Protein AF-A0A919VZN1-F1 (afdb_monomer_lite)

Structure (mmCIF, N/CA/C/O backbone):
data_AF-A0A919VZN1-F1
#
_entry.id   AF-A0A919VZN1-F1
#
loop_
_atom_site.group_PDB
_atom_site.id
_atom_site.type_symbol
_atom_site.label_atom_id
_atom_site.label_alt_id
_atom_site.label_comp_id
_atom_site.label_asym_id
_atom_site.label_entity_id
_atom_site.label_seq_id
_atom_site.pdbx_PDB_ins_code
_atom_site.Cartn_x
_atom_site.Cartn_y
_atom_site.Cartn_z
_atom_site.occupancy
_atom_site.B_iso_or_equiv
_atom_site.auth_seq_id
_atom_site.auth_comp_id
_atom_site.auth_asym_id
_atom_site.auth_atom_id
_atom_site.pdbx_PDB_model_num
ATOM 1 N N . MET A 1 1 ? 18.143 78.565 -54.534 1.00 39.97 1 MET A N 1
ATOM 2 C CA . MET A 1 1 ? 19.428 77.855 -54.332 1.00 39.97 1 MET A CA 1
ATOM 3 C C . MET A 1 1 ? 19.101 76.370 -54.244 1.00 39.97 1 MET A C 1
ATOM 5 O O . MET A 1 1 ? 18.446 75.981 -53.295 1.00 39.97 1 MET A O 1
ATOM 9 N N . ARG A 1 2 ? 19.107 75.660 -55.379 1.00 37.06 2 ARG A N 1
ATOM 10 C CA . ARG A 1 2 ? 20.197 74.792 -55.886 1.00 37.06 2 ARG A CA 1
ATOM 11 C C . ARG A 1 2 ? 20.550 73.644 -54.932 1.00 37.06 2 ARG A C 1
ATOM 13 O O . ARG A 1 2 ? 21.077 73.894 -53.857 1.00 37.06 2 ARG A O 1
ATOM 20 N N . GLY A 1 3 ? 20.311 72.415 -55.393 1.00 34.84 3 GLY A N 1
ATOM 21 C CA . GLY A 1 3 ? 20.717 71.180 -54.726 1.00 34.84 3 GLY A CA 1
ATOM 22 C C . GLY A 1 3 ? 20.256 69.911 -55.449 1.00 34.84 3 GLY A C 1
ATOM 23 O O . GLY A 1 3 ? 19.676 69.037 -54.819 1.00 34.84 3 GLY A O 1
ATOM 24 N N . GLU A 1 4 ? 20.476 69.827 -56.766 1.00 38.44 4 GLU A N 1
ATOM 25 C CA . GLU A 1 4 ? 20.458 68.570 -57.528 1.00 38.44 4 GLU A CA 1
ATOM 26 C C . GLU A 1 4 ? 21.595 67.656 -57.049 1.00 38.44 4 GLU A C 1
ATOM 28 O O . GLU A 1 4 ? 22.753 68.070 -57.032 1.00 38.44 4 GLU A O 1
ATOM 33 N N . PHE A 1 5 ? 21.286 66.400 -56.724 1.00 39.31 5 PHE A N 1
ATOM 34 C CA . PHE A 1 5 ? 22.276 65.323 -56.698 1.00 39.31 5 PHE A CA 1
ATOM 35 C C . PHE A 1 5 ? 21.814 64.212 -57.638 1.00 39.31 5 PHE A C 1
ATOM 37 O O . PHE A 1 5 ? 21.024 63.339 -57.282 1.00 39.31 5 PHE A O 1
ATOM 44 N N . ALA A 1 6 ? 22.323 64.281 -58.866 1.00 38.25 6 ALA A N 1
ATOM 45 C CA . ALA A 1 6 ? 22.272 63.209 -59.841 1.00 38.25 6 ALA A CA 1
ATOM 46 C C . ALA A 1 6 ? 23.151 62.038 -59.369 1.00 38.25 6 ALA A C 1
ATOM 48 O O . ALA A 1 6 ? 24.328 62.214 -59.051 1.00 38.25 6 ALA A O 1
ATOM 49 N N . ARG A 1 7 ? 22.580 60.832 -59.346 1.00 34.34 7 ARG A N 1
ATOM 50 C CA . ARG A 1 7 ? 23.325 59.570 -59.310 1.00 34.34 7 ARG A CA 1
ATOM 51 C C . ARG A 1 7 ? 23.284 58.958 -60.705 1.00 34.34 7 ARG A C 1
ATOM 53 O O . ARG A 1 7 ? 22.201 58.695 -61.215 1.00 34.34 7 ARG A O 1
ATOM 60 N N . SER A 1 8 ? 24.462 58.683 -61.251 1.00 38.00 8 SER A N 1
ATOM 61 C CA . SER A 1 8 ? 24.683 57.829 -62.421 1.00 38.00 8 SER A CA 1
ATOM 62 C C . SER A 1 8 ? 25.867 56.885 -62.143 1.00 38.00 8 SER A C 1
ATOM 64 O O . SER A 1 8 ? 26.652 57.159 -61.234 1.00 38.00 8 SER A O 1
ATOM 66 N N . PRO A 1 9 ? 25.956 55.744 -62.851 1.00 51.44 9 PRO A N 1
ATOM 67 C CA . PRO A 1 9 ? 26.299 54.446 -62.271 1.00 51.44 9 PRO A CA 1
ATOM 68 C C . PRO A 1 9 ? 27.735 53.989 -62.567 1.00 51.44 9 PRO A C 1
ATOM 70 O O . PRO A 1 9 ? 28.333 54.388 -63.561 1.00 51.44 9 PRO A O 1
ATOM 73 N N . THR A 1 10 ? 28.240 53.041 -61.775 1.00 37.44 10 THR A N 1
ATOM 74 C CA . THR A 1 10 ? 29.393 52.209 -62.152 1.00 37.44 10 THR A CA 1
ATOM 75 C C . THR A 1 10 ? 29.123 50.746 -61.817 1.00 37.44 10 THR A C 1
ATOM 77 O O . THR A 1 10 ? 29.145 50.314 -60.668 1.00 37.44 10 THR A O 1
ATOM 80 N N . LEU A 1 11 ? 28.846 49.996 -62.882 1.00 43.75 11 LEU A N 1
ATOM 81 C CA . LEU A 1 11 ? 28.919 48.544 -62.986 1.00 43.75 11 LEU A CA 1
ATOM 82 C C . LEU A 1 11 ? 30.380 48.099 -62.840 1.00 43.75 11 LEU A C 1
ATOM 84 O O . LEU A 1 11 ? 31.185 48.413 -63.711 1.00 43.75 11 LEU A O 1
ATOM 88 N N . ILE A 1 12 ? 30.697 47.316 -61.808 1.00 39.91 12 ILE A N 1
ATOM 89 C CA . ILE A 1 12 ? 31.736 46.277 -61.869 1.00 39.91 12 ILE A CA 1
ATOM 90 C C . ILE A 1 12 ? 31.193 45.069 -61.104 1.00 39.91 12 ILE A C 1
ATOM 92 O O . ILE A 1 12 ? 31.057 45.098 -59.883 1.00 39.91 12 ILE A O 1
ATOM 96 N N . GLY A 1 13 ? 30.841 44.020 -61.845 1.00 44.09 13 GLY A N 1
ATOM 97 C CA . GLY A 1 13 ? 30.545 42.707 -61.288 1.00 44.09 13 GLY A CA 1
ATOM 98 C C . GLY A 1 13 ? 31.828 41.967 -60.913 1.00 44.09 13 GLY A C 1
ATOM 99 O O . GLY A 1 13 ? 32.774 41.942 -61.695 1.00 44.09 13 GLY A O 1
ATOM 100 N N . VAL A 1 14 ? 31.820 41.345 -59.734 1.00 40.41 14 VAL A N 1
ATOM 101 C CA . VAL A 1 14 ? 32.699 40.250 -59.284 1.00 40.41 14 VAL A CA 1
ATOM 102 C C . VAL A 1 14 ? 31.826 39.460 -58.289 1.00 40.41 14 VAL A C 1
ATOM 104 O O . VAL A 1 14 ? 31.415 40.014 -57.279 1.00 40.41 14 VAL A O 1
ATOM 107 N N . ALA A 1 15 ? 31.188 38.353 -58.672 1.00 37.16 15 ALA A N 1
ATOM 108 C CA . ALA A 1 15 ? 31.726 36.990 -58.738 1.00 37.16 15 ALA A CA 1
ATOM 109 C C . ALA A 1 15 ? 32.251 36.453 -57.388 1.00 37.16 15 ALA A C 1
ATOM 111 O O . ALA A 1 15 ? 33.338 36.824 -56.964 1.00 37.16 15 ALA A O 1
ATOM 112 N N . GLY A 1 16 ? 31.511 35.499 -56.802 1.00 34.25 16 GLY A N 1
ATOM 113 C CA . GLY A 1 16 ? 31.965 34.577 -55.747 1.00 34.25 16 GLY A CA 1
ATOM 114 C C . GLY A 1 16 ? 32.054 35.205 -54.350 1.00 34.25 16 GLY A C 1
ATOM 115 O O . GLY A 1 16 ? 32.616 36.271 -54.177 1.00 34.25 16 GLY A O 1
ATOM 116 N N . SER A 1 17 ? 31.525 34.614 -53.288 1.00 37.09 17 SER A N 1
ATOM 117 C CA . SER A 1 17 ? 31.457 33.189 -52.984 1.00 37.09 17 SER A CA 1
ATOM 118 C C . SER A 1 17 ? 30.239 32.895 -52.113 1.00 37.09 17 SER A C 1
ATOM 120 O O . SER A 1 17 ? 30.089 33.473 -51.038 1.00 37.09 17 SER A O 1
ATOM 122 N N . GLU A 1 18 ? 29.402 31.965 -52.568 1.00 40.19 18 GLU A N 1
ATOM 123 C CA . GLU A 1 18 ? 28.462 31.243 -51.718 1.00 40.19 18 GLU A CA 1
ATOM 124 C C . GLU A 1 18 ? 29.247 30.570 -50.589 1.00 40.19 18 GLU A C 1
ATOM 126 O O . GLU A 1 18 ? 29.980 29.600 -50.795 1.00 40.19 18 GLU A O 1
ATOM 131 N N . GLU A 1 19 ? 29.125 31.119 -49.388 1.00 39.19 19 GLU A N 1
ATOM 132 C CA . GLU A 1 19 ? 29.624 30.512 -48.166 1.00 39.19 19 GLU A CA 1
ATOM 133 C C . GLU A 1 19 ? 28.699 29.337 -47.821 1.00 39.19 19 GLU A C 1
ATOM 135 O O . GLU A 1 19 ? 27.702 29.469 -47.113 1.00 39.19 19 GLU A O 1
ATOM 140 N N . LEU A 1 20 ? 28.974 28.185 -48.440 1.00 43.47 20 LEU A N 1
ATOM 141 C CA . LEU A 1 20 ? 28.275 26.929 -48.191 1.00 43.47 20 LEU A CA 1
ATOM 142 C C . LEU A 1 20 ? 28.445 26.525 -46.717 1.00 43.47 20 LEU A C 1
ATOM 144 O O . LEU A 1 20 ? 29.532 26.133 -46.289 1.00 43.47 20 LEU A O 1
ATOM 148 N N . ASP A 1 21 ? 27.343 26.578 -45.962 1.00 42.62 21 ASP A N 1
ATOM 149 C CA . ASP A 1 21 ? 27.176 26.028 -44.610 1.00 42.62 21 ASP A CA 1
ATOM 150 C C . ASP A 1 21 ? 27.452 24.510 -44.623 1.00 42.62 21 ASP A C 1
ATOM 152 O O . ASP A 1 21 ? 26.571 23.667 -44.809 1.00 42.62 21 ASP A O 1
ATOM 156 N N . HIS A 1 22 ? 28.726 24.140 -44.505 1.00 53.75 22 HIS A N 1
ATOM 157 C CA . HIS A 1 22 ? 29.184 22.757 -44.533 1.00 53.75 22 HIS A CA 1
ATOM 158 C C . HIS A 1 22 ? 29.065 22.121 -43.145 1.00 53.75 22 HIS A C 1
ATOM 160 O O . HIS A 1 22 ? 30.047 21.966 -42.416 1.00 53.75 22 HIS A O 1
ATOM 166 N N . ARG A 1 23 ? 27.850 21.708 -42.773 1.00 54.16 23 ARG A N 1
ATOM 167 C CA . ARG A 1 23 ? 27.656 20.856 -41.592 1.00 54.16 23 ARG A CA 1
ATOM 168 C C . ARG A 1 23 ? 28.078 19.413 -41.898 1.00 54.16 23 ARG A C 1
ATOM 170 O O . ARG A 1 23 ? 27.544 18.833 -42.844 1.00 54.16 23 ARG A O 1
ATOM 177 N N . PRO A 1 24 ? 28.963 18.796 -41.091 1.00 56.97 24 PRO A N 1
ATOM 178 C CA . PRO A 1 24 ? 29.496 17.468 -41.373 1.00 56.97 24 PRO A CA 1
ATOM 179 C C . PRO A 1 24 ? 28.391 16.400 -41.384 1.00 56.97 24 PRO A C 1
ATOM 181 O O . PRO A 1 24 ? 27.715 16.168 -40.373 1.00 56.97 24 PRO A O 1
ATOM 184 N N . ALA A 1 25 ? 28.216 15.707 -42.513 1.00 60.28 25 ALA A N 1
ATOM 185 C CA . ALA A 1 25 ? 27.139 14.729 -42.708 1.00 60.28 25 ALA A CA 1
ATOM 186 C C . ALA A 1 25 ? 27.281 13.477 -41.816 1.00 60.28 25 ALA A C 1
ATOM 188 O O . ALA A 1 25 ? 26.296 12.774 -41.554 1.00 60.28 25 ALA A O 1
ATOM 189 N N . SER A 1 26 ? 28.493 13.202 -41.322 1.00 59.66 26 SER A N 1
ATOM 190 C CA . SER A 1 26 ? 28.816 12.100 -40.407 1.00 59.66 26 SER A CA 1
ATOM 191 C C . SER A 1 26 ? 28.327 12.350 -38.973 1.00 59.66 26 SER A C 1
ATOM 193 O O . SER A 1 26 ? 27.754 11.447 -38.358 1.00 59.66 26 SER A O 1
ATOM 195 N N . GLY A 1 27 ? 28.445 13.584 -38.466 1.00 64.75 27 GLY A N 1
ATOM 196 C CA . GLY A 1 27 ? 27.994 13.957 -37.119 1.00 64.75 27 GLY A CA 1
ATOM 197 C C . GLY A 1 27 ? 26.479 13.823 -36.941 1.00 64.75 27 GLY A C 1
ATOM 198 O O . GLY A 1 27 ? 26.001 13.391 -35.892 1.00 64.75 27 GLY A O 1
ATOM 199 N N . ARG A 1 28 ? 25.714 14.082 -38.010 1.00 71.56 28 ARG A N 1
ATOM 200 C CA . ARG A 1 28 ? 24.247 13.987 -37.997 1.00 71.56 28 ARG A CA 1
ATOM 201 C C . ARG A 1 28 ? 23.741 12.560 -37.751 1.00 71.56 28 ARG A C 1
ATOM 203 O O . ARG A 1 28 ? 22.682 12.391 -37.162 1.00 71.56 28 ARG A O 1
ATOM 210 N N . ARG A 1 29 ? 24.485 11.526 -38.162 1.00 75.62 29 ARG A N 1
ATOM 211 C CA . ARG A 1 29 ? 24.070 10.112 -38.025 1.00 75.62 29 ARG A CA 1
ATOM 212 C C . ARG A 1 29 ? 24.250 9.597 -36.603 1.00 75.62 29 ARG A C 1
ATOM 214 O O . ARG A 1 29 ? 23.362 8.941 -36.071 1.00 75.62 29 ARG A O 1
ATOM 221 N N . PHE A 1 30 ? 25.373 9.947 -35.979 1.00 76.94 30 PHE A N 1
ATOM 222 C CA . PHE A 1 30 ? 25.632 9.621 -34.578 1.00 76.94 30 PHE A CA 1
ATOM 223 C C . PHE A 1 30 ? 24.659 10.364 -33.652 1.00 76.94 30 PHE A C 1
ATOM 225 O O . PHE A 1 30 ? 24.152 9.794 -32.688 1.00 76.94 30 PHE A O 1
ATOM 232 N N . PHE A 1 31 ? 24.319 11.607 -34.008 1.00 83.00 31 PHE A N 1
ATOM 233 C CA . PHE A 1 31 ? 23.318 12.396 -33.297 1.00 83.00 31 PHE A CA 1
ATOM 234 C C . PHE A 1 31 ? 21.925 11.753 -33.327 1.00 83.00 31 PHE A C 1
ATOM 236 O O . PHE A 1 31 ? 21.258 11.742 -32.302 1.00 83.00 31 PHE A O 1
ATOM 243 N N . VAL A 1 32 ? 21.503 11.152 -34.449 1.00 82.44 32 VAL A N 1
ATOM 244 C CA . VAL A 1 32 ? 20.210 10.442 -34.537 1.00 82.44 32 VAL A CA 1
ATOM 245 C C . VAL A 1 32 ? 20.141 9.272 -33.553 1.00 82.44 32 VAL A C 1
ATOM 247 O O . VAL A 1 32 ? 19.140 9.131 -32.860 1.00 82.44 32 VAL A O 1
ATOM 250 N N . VAL A 1 33 ? 21.203 8.470 -33.427 1.00 80.38 33 VAL A N 1
ATOM 251 C CA . VAL A 1 33 ? 21.222 7.334 -32.485 1.00 80.38 33 VAL A CA 1
ATOM 252 C C . VAL A 1 33 ? 21.117 7.821 -31.037 1.00 80.38 33 VAL A C 1
ATOM 254 O O . VAL A 1 33 ? 20.278 7.336 -30.279 1.00 80.38 33 VAL A O 1
ATOM 257 N N . VAL A 1 34 ? 21.902 8.833 -30.658 1.00 84.38 34 VAL A N 1
ATOM 258 C CA . VAL A 1 34 ? 21.836 9.421 -29.308 1.00 84.38 34 VAL A CA 1
ATOM 259 C C . VAL A 1 34 ? 20.462 10.043 -29.043 1.00 84.38 34 VAL A C 1
ATOM 261 O O . VAL A 1 34 ? 19.883 9.829 -27.979 1.00 84.38 34 VAL A O 1
ATOM 264 N N . LEU A 1 35 ? 19.899 10.743 -30.030 1.00 86.81 35 LEU A N 1
ATOM 265 C CA . LEU A 1 35 ? 18.576 11.353 -29.938 1.00 86.81 35 LEU A CA 1
ATOM 266 C C . LEU A 1 35 ? 17.474 10.306 -29.744 1.00 86.81 35 LEU A C 1
ATOM 268 O O . LEU A 1 35 ? 16.522 10.583 -29.029 1.00 86.81 35 LEU A O 1
ATOM 272 N N . THR A 1 36 ? 17.600 9.100 -30.309 1.00 83.88 36 THR A N 1
ATOM 273 C CA . THR A 1 36 ? 16.627 8.014 -30.076 1.00 83.88 36 THR A CA 1
ATOM 274 C C . THR A 1 36 ? 16.720 7.390 -28.682 1.00 83.88 36 THR A C 1
ATOM 276 O O . THR A 1 36 ? 15.721 6.883 -28.176 1.00 83.88 36 THR A O 1
ATOM 279 N N . MET A 1 37 ? 17.880 7.460 -28.018 1.00 85.88 37 MET A N 1
ATOM 280 C CA . MET A 1 37 ? 18.039 6.910 -26.667 1.00 85.88 37 MET A CA 1
ATOM 281 C C . MET A 1 37 ? 17.388 7.782 -25.590 1.00 85.88 37 MET A C 1
ATOM 283 O O . MET A 1 37 ? 16.899 7.256 -24.594 1.00 85.88 37 MET A O 1
ATOM 287 N N . VAL A 1 38 ? 17.350 9.104 -25.777 1.00 88.62 38 VAL A N 1
ATOM 288 C CA . VAL A 1 38 ? 16.793 10.025 -24.772 1.00 88.62 38 VAL A CA 1
ATOM 289 C C . VAL A 1 38 ? 15.296 9.768 -24.510 1.00 88.62 38 VAL A C 1
ATOM 291 O O . VAL A 1 38 ? 14.949 9.557 -23.348 1.00 88.62 38 VAL A O 1
ATOM 294 N N . PRO A 1 39 ? 14.404 9.691 -25.522 1.00 86.44 39 PRO A N 1
ATOM 295 C CA . PRO A 1 39 ? 12.995 9.357 -25.318 1.00 86.44 39 PRO A CA 1
ATOM 296 C C . PRO A 1 39 ? 12.793 7.993 -24.661 1.00 86.44 39 PRO A C 1
ATOM 298 O O . PRO A 1 39 ? 11.909 7.857 -23.822 1.00 86.44 39 PRO A O 1
ATOM 301 N N . LEU A 1 40 ? 13.625 7.002 -25.003 1.00 85.69 40 LEU A N 1
ATOM 302 C CA . LEU A 1 40 ? 13.567 5.664 -24.413 1.00 85.69 40 LEU A CA 1
ATOM 303 C C . LEU A 1 40 ? 13.805 5.726 -22.897 1.00 85.69 40 LEU A C 1
ATOM 305 O O . LEU A 1 40 ? 13.029 5.176 -22.119 1.00 85.69 40 LEU A O 1
ATOM 309 N N . VAL A 1 41 ? 14.852 6.443 -22.479 1.00 87.94 41 VAL A N 1
ATOM 310 C CA . VAL A 1 41 ? 15.187 6.616 -21.061 1.00 87.94 41 VAL A CA 1
ATOM 311 C C . VAL A 1 41 ? 14.115 7.434 -20.345 1.00 87.94 41 VAL A C 1
ATOM 313 O O . VAL A 1 41 ? 13.686 7.045 -19.263 1.00 87.94 41 VAL A O 1
ATOM 316 N N . VAL A 1 42 ? 13.639 8.529 -20.944 1.00 89.25 42 VAL A N 1
ATOM 317 C CA . VAL A 1 42 ? 12.591 9.373 -20.347 1.00 89.25 42 VAL A CA 1
ATOM 318 C C . VAL A 1 42 ? 11.292 8.586 -20.158 1.00 89.25 42 VAL A C 1
ATOM 320 O O . VAL A 1 42 ? 10.749 8.581 -19.055 1.00 89.25 42 VAL A O 1
ATOM 323 N N . ALA A 1 43 ? 10.825 7.873 -21.187 1.00 87.31 43 ALA A N 1
ATOM 324 C CA . ALA A 1 43 ? 9.640 7.021 -21.097 1.00 87.31 43 ALA A CA 1
ATOM 325 C C . ALA A 1 43 ? 9.817 5.926 -20.034 1.00 87.31 43 ALA A C 1
ATOM 327 O O . ALA A 1 43 ? 8.900 5.666 -19.255 1.00 87.31 43 ALA A O 1
ATOM 328 N N . GLY A 1 44 ? 11.014 5.335 -19.955 1.00 87.69 44 GLY A N 1
ATOM 329 C CA . GLY A 1 44 ? 11.351 4.358 -18.926 1.00 87.69 44 GLY A CA 1
ATOM 330 C C . GLY A 1 44 ? 11.239 4.921 -17.512 1.00 87.69 44 GLY A C 1
ATOM 331 O O . GLY A 1 44 ? 10.572 4.334 -16.664 1.00 87.69 44 GLY A O 1
ATOM 332 N N . VAL A 1 45 ? 11.828 6.093 -17.270 1.00 89.69 45 VAL A N 1
ATOM 333 C CA . VAL A 1 45 ? 11.788 6.757 -15.961 1.00 89.69 45 VAL A CA 1
ATOM 334 C C . VAL A 1 45 ? 10.360 7.140 -15.567 1.00 89.69 45 VAL A C 1
ATOM 336 O O . VAL A 1 45 ? 9.974 6.904 -14.426 1.00 89.69 45 VAL A O 1
ATOM 339 N N . VAL A 1 46 ? 9.566 7.702 -16.485 1.00 88.00 46 VAL A N 1
ATOM 340 C CA . VAL A 1 46 ? 8.172 8.095 -16.205 1.00 88.00 46 VAL A CA 1
ATOM 341 C C . VAL A 1 46 ? 7.327 6.883 -15.813 1.00 88.00 46 VAL A C 1
ATOM 343 O O . VAL A 1 46 ? 6.601 6.931 -14.822 1.00 88.00 46 VAL A O 1
ATOM 346 N N . GLN A 1 47 ? 7.455 5.777 -16.546 1.00 85.06 47 GLN A N 1
ATOM 347 C CA . GLN A 1 47 ? 6.660 4.585 -16.279 1.00 85.06 47 GLN A CA 1
ATOM 348 C C . GLN A 1 47 ? 7.062 3.903 -14.964 1.00 85.06 47 GLN A C 1
ATOM 350 O O . GLN A 1 47 ? 6.192 3.459 -14.219 1.00 85.06 47 GLN A O 1
ATOM 355 N N . VAL A 1 48 ? 8.364 3.855 -14.656 1.00 87.69 48 VAL A N 1
ATOM 356 C CA . VAL A 1 48 ? 8.865 3.326 -13.378 1.00 87.69 48 VAL A CA 1
ATOM 357 C C . VAL A 1 48 ? 8.372 4.174 -12.207 1.00 87.69 48 VAL A C 1
ATOM 359 O O . VAL A 1 48 ? 7.896 3.608 -11.230 1.00 87.69 48 VAL A O 1
ATOM 362 N N . ARG A 1 49 ? 8.400 5.509 -12.324 1.00 88.94 49 ARG A N 1
ATOM 363 C CA . ARG A 1 49 ? 7.850 6.406 -11.291 1.00 88.94 49 ARG A CA 1
ATOM 364 C C . ARG A 1 49 ? 6.364 6.164 -11.049 1.00 88.94 49 ARG A C 1
ATOM 366 O O . ARG A 1 49 ? 5.959 6.036 -9.908 1.00 88.94 49 ARG A O 1
ATOM 373 N N . SER A 1 50 ? 5.569 5.985 -12.105 1.00 85.75 50 SER A N 1
ATOM 374 C CA . SER A 1 50 ? 4.140 5.682 -11.943 1.00 85.75 50 SER A CA 1
ATOM 375 C C . SER A 1 50 ? 3.877 4.358 -11.207 1.00 85.75 50 SER A C 1
ATOM 377 O O . SER A 1 50 ? 2.864 4.234 -10.521 1.00 85.75 50 SER A O 1
ATOM 379 N N . ILE A 1 51 ? 4.752 3.357 -11.357 1.00 86.94 51 ILE A N 1
ATOM 380 C CA . ILE A 1 51 ? 4.659 2.100 -10.600 1.00 86.94 51 ILE A CA 1
ATOM 381 C C . ILE A 1 51 ? 5.047 2.336 -9.136 1.00 86.94 51 ILE A C 1
ATOM 383 O O . ILE A 1 51 ? 4.351 1.852 -8.248 1.00 86.94 51 ILE A O 1
ATOM 387 N N . ASP A 1 52 ? 6.126 3.082 -8.900 1.00 87.06 52 ASP A N 1
ATOM 388 C CA . ASP A 1 52 ? 6.625 3.435 -7.567 1.00 87.06 52 ASP A CA 1
ATOM 389 C C . ASP A 1 52 ? 5.579 4.215 -6.751 1.00 87.06 52 ASP A C 1
ATOM 391 O O . ASP A 1 52 ? 5.286 3.851 -5.612 1.00 87.06 52 ASP A O 1
ATOM 395 N N . ASP A 1 53 ? 4.913 5.195 -7.370 1.00 86.94 53 ASP A N 1
ATOM 396 C CA . ASP A 1 53 ? 3.837 5.974 -6.746 1.00 86.94 53 ASP A CA 1
ATOM 397 C C . ASP A 1 53 ? 2.680 5.065 -6.294 1.00 86.94 53 ASP A C 1
ATOM 399 O O . ASP A 1 53 ? 2.209 5.149 -5.159 1.00 86.94 53 ASP A O 1
ATOM 403 N N . LYS A 1 54 ? 2.250 4.128 -7.152 1.00 86.31 54 LYS A N 1
ATOM 404 C CA . LYS A 1 54 ? 1.178 3.173 -6.816 1.00 86.31 54 LYS A CA 1
ATOM 405 C C . LYS A 1 54 ? 1.589 2.210 -5.709 1.00 86.31 54 LYS A C 1
ATOM 407 O O . LYS A 1 54 ? 0.787 1.913 -4.828 1.00 86.31 54 LYS A O 1
ATOM 412 N N . LEU A 1 55 ? 2.826 1.713 -5.743 1.00 86.06 55 LEU A N 1
ATOM 413 C CA . LEU A 1 55 ? 3.354 0.843 -4.690 1.00 86.06 55 LEU A CA 1
ATOM 414 C C . LEU A 1 55 ? 3.452 1.573 -3.348 1.00 86.06 55 LEU A C 1
ATOM 416 O O . LEU A 1 55 ? 3.172 0.962 -2.319 1.00 86.06 55 LEU A O 1
ATOM 420 N N . THR A 1 56 ? 3.771 2.867 -3.363 1.00 84.25 56 THR A N 1
ATOM 421 C CA . THR A 1 56 ? 3.786 3.713 -2.164 1.00 84.25 56 THR A CA 1
ATOM 422 C C . THR A 1 56 ? 2.381 3.841 -1.572 1.00 84.25 56 THR A C 1
ATOM 424 O O . THR A 1 56 ? 2.195 3.594 -0.384 1.00 84.25 56 THR A O 1
ATOM 427 N N . VAL A 1 57 ? 1.357 4.124 -2.388 1.00 82.25 57 VAL A N 1
ATOM 428 C CA . VAL A 1 57 ? -0.043 4.173 -1.915 1.00 82.25 57 VAL A CA 1
ATOM 429 C C . VAL A 1 57 ? -0.484 2.827 -1.323 1.00 82.25 57 VAL A C 1
ATOM 431 O O . VAL A 1 57 ? -1.076 2.776 -0.246 1.00 82.25 57 VAL A O 1
ATOM 434 N N . ILE A 1 58 ? -0.147 1.717 -1.984 1.00 82.69 58 ILE A N 1
ATOM 435 C CA . ILE A 1 58 ? -0.460 0.359 -1.518 1.00 82.69 58 ILE A CA 1
ATOM 436 C C . ILE A 1 58 ? 0.193 0.062 -0.162 1.00 82.69 58 ILE A C 1
ATOM 438 O O . ILE A 1 58 ? -0.488 -0.343 0.781 1.00 82.69 58 ILE A O 1
ATOM 442 N N . ASN A 1 59 ? 1.514 0.224 -0.069 1.00 82.50 59 ASN A N 1
ATOM 443 C CA . ASN A 1 59 ? 2.295 -0.297 1.049 1.00 82.50 59 ASN A CA 1
ATOM 444 C C . ASN A 1 59 ? 2.397 0.680 2.223 1.00 82.50 59 ASN A C 1
ATOM 446 O O . ASN A 1 59 ? 2.368 0.251 3.376 1.00 82.50 59 ASN A O 1
ATOM 450 N N . ASP A 1 60 ? 2.498 1.976 1.937 1.00 81.88 60 ASP A N 1
ATOM 451 C CA . ASP A 1 60 ? 2.817 2.987 2.944 1.00 81.88 60 ASP A CA 1
ATOM 452 C C . ASP A 1 60 ? 1.574 3.757 3.410 1.00 81.88 60 ASP A C 1
ATOM 454 O O . ASP A 1 60 ? 1.604 4.363 4.481 1.00 81.88 60 ASP A O 1
ATOM 458 N N . GLN A 1 61 ? 0.464 3.686 2.662 1.00 85.69 61 GLN A N 1
ATOM 459 C CA . GLN A 1 61 ? -0.816 4.283 3.056 1.00 85.69 61 GLN A CA 1
ATOM 460 C C . GLN A 1 61 ? -1.865 3.213 3.381 1.00 85.69 61 GLN A C 1
ATOM 462 O O . GLN A 1 61 ? -2.193 3.011 4.553 1.00 85.69 61 GLN A O 1
ATOM 467 N N . ASN A 1 62 ? -2.375 2.495 2.377 1.00 88.94 62 ASN A N 1
ATOM 468 C CA . ASN A 1 62 ? -3.536 1.609 2.544 1.00 88.94 62 ASN A CA 1
ATOM 469 C C . ASN A 1 62 ? -3.232 0.422 3.468 1.00 88.94 62 ASN A C 1
ATOM 471 O O . ASN A 1 62 ? -3.952 0.177 4.436 1.00 88.94 62 ASN A O 1
ATOM 475 N N . ALA A 1 63 ? -2.105 -0.269 3.262 1.00 89.81 63 ALA A N 1
ATOM 476 C CA . ALA A 1 63 ? -1.709 -1.379 4.132 1.00 89.81 63 ALA A CA 1
ATOM 477 C C . ALA A 1 63 ? -1.452 -0.936 5.586 1.00 89.81 63 ALA A C 1
ATOM 479 O O . ALA A 1 63 ? -1.699 -1.698 6.526 1.00 89.81 63 ALA A O 1
ATOM 480 N N . VAL A 1 64 ? -0.983 0.300 5.797 1.00 92.88 64 VAL A N 1
ATOM 481 C CA . VAL A 1 64 ? -0.760 0.858 7.139 1.00 92.88 64 VAL A CA 1
ATOM 482 C C . VAL A 1 64 ? -2.092 1.137 7.841 1.00 92.88 64 VAL A C 1
ATOM 484 O O . VAL A 1 64 ? -2.267 0.706 8.985 1.00 92.88 64 VAL A O 1
ATOM 487 N N . LYS A 1 65 ? -3.054 1.768 7.153 1.00 94.69 65 LYS A N 1
ATOM 488 C CA . LYS A 1 65 ? -4.420 1.983 7.663 1.00 94.69 65 LYS A CA 1
ATOM 489 C C . LYS A 1 65 ? -5.103 0.650 7.980 1.00 94.69 65 LYS A C 1
ATOM 491 O O . LYS A 1 65 ? -5.550 0.433 9.108 1.00 94.69 65 LYS A O 1
ATOM 496 N N . GLN A 1 66 ? -5.076 -0.304 7.051 1.00 95.31 66 GLN A N 1
ATOM 497 C CA . GLN A 1 66 ? -5.635 -1.643 7.258 1.00 95.31 66 GLN A CA 1
ATOM 498 C C . GLN A 1 66 ? -5.015 -2.343 8.479 1.00 95.31 66 GLN A C 1
ATOM 500 O O . GLN A 1 66 ? -5.728 -2.933 9.292 1.00 95.31 66 GLN A O 1
ATOM 505 N N . ARG A 1 67 ? -3.692 -2.235 8.674 1.00 95.88 67 ARG A N 1
ATOM 506 C CA . ARG A 1 67 ? -3.004 -2.804 9.842 1.00 95.88 67 ARG A CA 1
ATOM 507 C C . ARG A 1 67 ? -3.483 -2.196 11.161 1.00 95.88 67 ARG A C 1
ATOM 509 O O . ARG A 1 67 ? -3.667 -2.936 12.128 1.00 95.88 67 ARG A O 1
ATOM 516 N N . PHE A 1 68 ? -3.682 -0.881 11.228 1.00 97.00 68 PHE A N 1
ATOM 517 C CA . PHE A 1 68 ? -4.233 -0.246 12.430 1.00 97.00 68 PHE A CA 1
ATOM 518 C C . PHE A 1 68 ? -5.683 -0.667 12.680 1.00 97.00 68 PHE A C 1
ATOM 520 O O . PHE A 1 68 ? -6.019 -0.994 13.815 1.00 97.00 68 PHE A O 1
ATOM 527 N N . ALA A 1 69 ? -6.502 -0.792 11.635 1.00 97.44 69 ALA A N 1
ATOM 528 C CA . ALA A 1 69 ? -7.861 -1.316 11.761 1.00 97.44 69 ALA A CA 1
ATOM 529 C C . ALA A 1 69 ? -7.896 -2.777 12.253 1.00 97.44 69 ALA A C 1
ATOM 531 O O . ALA A 1 69 ? -8.724 -3.140 13.089 1.00 97.44 69 ALA A O 1
ATOM 532 N N . ILE A 1 70 ? -6.949 -3.616 11.824 1.00 97.69 70 ILE A N 1
ATOM 533 C CA . ILE A 1 70 ? -6.782 -4.977 12.359 1.00 97.69 70 ILE A CA 1
ATOM 534 C C . ILE A 1 70 ? -6.407 -4.943 13.851 1.00 97.69 70 ILE A C 1
ATOM 536 O O . ILE A 1 70 ? -6.948 -5.727 14.632 1.00 97.69 70 ILE A O 1
ATOM 540 N N . ASN A 1 71 ? -5.534 -4.022 14.275 1.00 97.81 71 ASN A N 1
ATOM 541 C CA . ASN A 1 71 ? -5.209 -3.846 15.695 1.00 97.81 71 ASN A CA 1
ATOM 542 C C . ASN A 1 71 ? -6.428 -3.383 16.510 1.00 97.81 71 ASN A C 1
ATOM 544 O O . ASN A 1 71 ? -6.630 -3.886 17.617 1.00 97.81 71 ASN A O 1
ATOM 548 N N . PHE A 1 72 ? -7.253 -2.475 15.965 1.00 98.38 72 PHE A N 1
ATOM 549 C CA . PHE A 1 72 ? -8.527 -2.085 16.577 1.00 98.38 72 PHE A CA 1
ATOM 550 C C . PHE A 1 72 ? -9.406 -3.306 16.787 1.00 98.38 72 PHE A C 1
ATOM 552 O O . PHE A 1 72 ? -9.814 -3.579 17.912 1.00 98.38 72 PHE A O 1
ATOM 559 N N . ARG A 1 73 ? -9.627 -4.092 15.728 1.00 98.44 73 ARG A N 1
ATOM 560 C CA . ARG A 1 73 ? -10.448 -5.303 15.786 1.00 98.44 73 ARG A CA 1
ATOM 561 C C . ARG A 1 73 ? -9.955 -6.275 16.855 1.00 98.44 73 ARG A C 1
ATOM 563 O O . ARG A 1 73 ? -10.770 -6.795 17.611 1.00 98.44 73 ARG A O 1
ATOM 570 N N . GLY A 1 74 ? -8.643 -6.514 16.912 1.00 98.25 74 GLY A N 1
ATOM 571 C CA . GLY A 1 74 ? -8.027 -7.382 17.916 1.00 98.25 74 GLY A CA 1
ATOM 572 C C . GLY A 1 74 ? -8.283 -6.886 19.339 1.00 98.25 74 GLY A C 1
ATOM 573 O O . GLY A 1 74 ? -8.805 -7.631 20.159 1.00 98.25 74 GLY A O 1
ATOM 574 N N . SER A 1 75 ? -8.011 -5.604 19.609 1.00 98.25 75 SER A N 1
ATOM 575 C CA . SER A 1 75 ? -8.270 -5.007 20.927 1.00 98.25 75 SER A CA 1
ATOM 576 C C . SER A 1 75 ? -9.754 -5.055 21.303 1.00 98.25 75 SER A C 1
ATOM 578 O O . SER A 1 75 ? -10.088 -5.460 22.411 1.00 98.25 75 SER A O 1
ATOM 580 N N . VAL A 1 76 ? -10.661 -4.707 20.387 1.00 98.50 76 VAL A N 1
ATOM 581 C CA . VAL A 1 76 ? -12.114 -4.730 20.629 1.00 98.50 76 VAL A CA 1
ATOM 582 C C . VAL A 1 76 ? -12.606 -6.147 20.929 1.00 98.50 76 VAL A C 1
ATOM 584 O O . VAL A 1 76 ? -13.402 -6.335 21.847 1.00 98.50 76 VAL A O 1
ATOM 587 N N . HIS A 1 77 ? -12.112 -7.150 20.198 1.00 98.38 77 HIS A N 1
ATOM 588 C CA . HIS A 1 77 ? -12.446 -8.552 20.441 1.00 98.38 77 HIS A CA 1
ATOM 589 C C . HIS A 1 77 ? -11.975 -9.022 21.823 1.00 98.38 77 HIS A C 1
ATOM 591 O O . HIS A 1 77 ? -12.773 -9.554 22.594 1.00 98.38 77 HIS A O 1
ATOM 597 N N . ASP A 1 78 ? -10.709 -8.769 22.156 1.00 98.56 78 ASP A N 1
ATOM 598 C CA . ASP A 1 78 ? -10.124 -9.177 23.434 1.00 98.56 78 ASP A CA 1
ATOM 599 C C . ASP A 1 78 ? -10.773 -8.426 24.612 1.00 98.56 78 ASP A C 1
ATOM 601 O O . ASP A 1 78 ? -11.015 -9.009 25.666 1.00 98.56 78 ASP A O 1
ATOM 605 N N . ARG A 1 79 ? -11.144 -7.151 24.430 1.00 98.19 79 ARG A N 1
ATOM 606 C CA . ARG A 1 79 ? -11.882 -6.369 25.437 1.00 98.19 79 ARG A CA 1
ATOM 607 C C . ARG A 1 79 ? -13.289 -6.902 25.652 1.00 98.19 79 ARG A C 1
ATOM 609 O O . ARG A 1 79 ? -13.732 -6.950 26.792 1.00 98.19 79 ARG A O 1
ATOM 616 N N . ALA A 1 80 ? -13.989 -7.330 24.601 1.00 98.38 80 ALA A N 1
ATOM 617 C CA . ALA A 1 80 ? -15.304 -7.949 24.756 1.00 98.38 80 ALA A CA 1
ATOM 618 C C . ALA A 1 80 ? -15.232 -9.232 25.608 1.00 98.38 80 ALA A C 1
ATOM 620 O O . ALA A 1 80 ? -16.147 -9.507 26.386 1.00 98.38 80 ALA A O 1
ATOM 621 N N . ILE A 1 81 ? -14.136 -9.992 25.487 1.00 98.62 81 ILE A N 1
ATOM 622 C CA . ILE A 1 81 ? -13.851 -11.164 26.325 1.00 98.62 81 ILE A CA 1
ATOM 623 C C . ILE A 1 81 ? -13.547 -10.736 27.764 1.00 98.62 81 ILE A C 1
ATOM 625 O O . ILE A 1 81 ? -14.237 -11.189 28.670 1.00 98.62 81 ILE A O 1
ATOM 629 N N . ALA A 1 82 ? -12.607 -9.813 27.972 1.00 98.56 82 ALA A N 1
ATOM 630 C CA . ALA A 1 82 ? -12.224 -9.365 29.312 1.00 98.56 82 ALA A CA 1
ATOM 631 C C . ALA A 1 82 ? -13.406 -8.749 30.085 1.00 98.56 82 ALA A C 1
ATOM 633 O O . ALA A 1 82 ? -13.612 -9.040 31.256 1.00 98.56 82 ALA A O 1
ATOM 634 N N . VAL A 1 83 ? -14.263 -7.960 29.426 1.00 98.50 83 VAL A N 1
ATOM 635 C CA . VAL A 1 83 ? -15.464 -7.374 30.055 1.00 98.50 83 VAL A CA 1
ATOM 636 C C . VAL A 1 83 ? -16.488 -8.445 30.437 1.00 98.50 83 VAL A C 1
ATOM 638 O O . VAL A 1 83 ? -17.150 -8.329 31.469 1.00 98.50 83 VAL A O 1
ATOM 641 N N . ARG A 1 84 ? -16.623 -9.509 29.639 1.00 98.38 84 ARG A N 1
ATOM 642 C CA . ARG A 1 84 ? -17.417 -10.677 30.037 1.00 98.38 84 ARG A CA 1
ATOM 643 C C . ARG A 1 84 ? -16.794 -11.353 31.258 1.00 98.38 84 ARG A C 1
ATOM 645 O O . ARG A 1 84 ? -17.523 -11.704 32.181 1.00 98.38 84 ARG A O 1
ATOM 652 N N . ASP A 1 85 ? -15.479 -11.520 31.260 1.00 98.44 85 ASP A N 1
ATOM 653 C CA . ASP A 1 85 ? -14.757 -12.231 32.312 1.00 98.44 85 ASP A CA 1
ATOM 654 C C . ASP A 1 85 ? -14.755 -11.438 33.637 1.00 98.44 85 ASP A C 1
ATOM 656 O O . ASP A 1 85 ? -14.881 -12.052 34.691 1.00 98.44 85 ASP A O 1
ATOM 660 N N . VAL A 1 86 ? -14.824 -10.097 33.602 1.00 98.38 86 VAL A N 1
ATOM 661 C CA . VAL A 1 86 ? -15.146 -9.253 34.774 1.00 98.38 86 VAL A CA 1
ATOM 662 C C . VAL A 1 86 ? -16.464 -9.686 35.422 1.00 98.38 86 VAL A C 1
ATOM 664 O O . VAL A 1 86 ? -16.523 -9.857 36.635 1.00 98.38 86 VAL A O 1
ATOM 667 N N . VAL A 1 87 ? -17.532 -9.888 34.641 1.00 98.00 87 VAL A N 1
ATOM 668 C CA . VAL A 1 87 ? -18.846 -10.290 35.185 1.00 98.00 87 VAL A CA 1
ATOM 669 C C . VAL A 1 87 ? -18.823 -11.717 35.742 1.00 98.00 87 VAL A C 1
ATOM 671 O O . VAL A 1 87 ? -19.562 -12.020 36.679 1.00 98.00 87 VAL A O 1
ATOM 674 N N . LEU A 1 88 ? -17.974 -12.585 35.185 1.00 97.38 88 LEU A N 1
ATOM 675 C CA . LEU A 1 88 ? -17.803 -13.973 35.624 1.00 97.38 88 LEU A CA 1
ATOM 676 C C . LEU A 1 88 ? -16.837 -14.129 36.809 1.00 97.38 88 LEU A C 1
ATOM 678 O O . LEU A 1 88 ? -16.821 -15.196 37.424 1.00 97.38 88 LEU A O 1
ATOM 682 N N . ALA A 1 89 ? -16.048 -13.100 37.120 1.00 96.94 89 ALA A N 1
ATOM 683 C CA . ALA A 1 89 ? -15.084 -13.113 38.208 1.00 96.94 89 ALA A CA 1
ATOM 684 C C . ALA A 1 89 ? -15.763 -13.344 39.565 1.00 96.94 89 ALA A C 1
ATOM 686 O O . ALA A 1 89 ? -16.814 -12.769 39.862 1.00 96.94 89 ALA A O 1
ATOM 687 N N . THR A 1 90 ? -15.139 -14.180 40.397 1.00 94.31 90 THR A N 1
ATOM 688 C CA . THR A 1 90 ? -15.678 -14.583 41.707 1.00 94.31 90 THR A CA 1
ATOM 689 C C . THR A 1 90 ? -15.143 -13.764 42.876 1.00 94.31 90 THR A C 1
ATOM 691 O O . THR A 1 90 ? -15.688 -13.846 43.974 1.00 94.31 90 THR A O 1
ATOM 694 N N . ASP A 1 91 ? -14.061 -13.018 42.663 1.00 95.25 91 ASP A N 1
ATOM 695 C CA . ASP A 1 91 ? -13.377 -12.230 43.684 1.00 95.25 91 ASP A CA 1
ATOM 696 C C . ASP A 1 91 ? -12.772 -10.943 43.096 1.00 95.25 91 ASP A C 1
ATOM 698 O O . ASP A 1 91 ? -12.597 -10.808 41.882 1.00 95.25 91 ASP A O 1
ATOM 702 N N . ASP A 1 92 ? -12.443 -9.992 43.973 1.00 95.25 92 ASP A N 1
ATOM 703 C CA . ASP A 1 92 ? -11.925 -8.675 43.584 1.00 95.25 92 ASP A CA 1
ATOM 704 C C . ASP A 1 92 ? -10.560 -8.747 42.885 1.00 95.25 92 ASP A C 1
ATOM 706 O O . ASP A 1 92 ? -10.246 -7.895 42.053 1.00 95.25 92 ASP A O 1
ATOM 710 N N . ALA A 1 93 ? -9.745 -9.764 43.184 1.00 97.12 93 ALA A N 1
ATOM 711 C CA . ALA A 1 93 ? -8.437 -9.925 42.555 1.00 97.12 93 ALA A CA 1
ATOM 712 C C . ALA A 1 93 ? -8.578 -10.313 41.075 1.00 97.12 93 ALA A C 1
ATOM 714 O O . ALA A 1 93 ? -7.863 -9.779 40.225 1.00 97.12 93 ALA A O 1
ATOM 715 N N . GLN A 1 94 ? -9.531 -11.193 40.755 1.00 97.12 94 GLN A N 1
ATOM 716 C CA . GLN A 1 94 ? -9.890 -11.530 39.378 1.00 97.12 94 GLN A CA 1
ATOM 717 C C . GLN A 1 94 ? -10.478 -10.323 38.640 1.00 97.12 94 GLN A C 1
ATOM 719 O O . GLN A 1 94 ? -10.061 -10.048 37.516 1.00 97.12 94 GLN A O 1
ATOM 724 N N . ILE A 1 95 ? -11.381 -9.563 39.278 1.00 97.19 95 ILE A N 1
ATOM 725 C CA . ILE A 1 95 ? -11.929 -8.329 38.689 1.00 97.19 95 ILE A CA 1
ATOM 726 C C . ILE A 1 95 ? -10.788 -7.376 38.325 1.00 97.19 95 ILE A C 1
ATOM 728 O O . ILE A 1 95 ? -10.725 -6.907 37.190 1.00 97.19 95 ILE A O 1
ATOM 732 N N . GLN A 1 96 ? -9.864 -7.122 39.255 1.00 97.62 96 GLN A N 1
ATOM 733 C CA . GLN A 1 96 ? -8.757 -6.200 39.015 1.00 97.62 96 GLN A CA 1
ATOM 734 C C . GLN A 1 96 ? -7.829 -6.688 37.895 1.00 97.62 96 GLN A C 1
ATOM 736 O O . GLN A 1 96 ? -7.425 -5.890 37.055 1.00 97.62 96 GLN A O 1
ATOM 741 N N . SER A 1 97 ? -7.541 -7.992 37.832 1.00 98.12 97 SER A N 1
ATOM 742 C CA . SER A 1 97 ? -6.741 -8.581 36.750 1.00 98.12 97 SER A CA 1
ATOM 743 C C . SER A 1 97 ? -7.356 -8.323 35.369 1.00 98.12 97 SER A C 1
ATOM 745 O O . SER A 1 97 ? -6.648 -7.947 34.431 1.00 98.12 97 SER A O 1
ATOM 747 N N . GLU A 1 98 ? -8.674 -8.487 35.232 1.00 98.25 98 GLU A N 1
ATOM 748 C CA . GLU A 1 98 ? -9.368 -8.220 33.968 1.00 98.25 98 GLU A CA 1
ATOM 749 C C . GLU A 1 98 ? -9.471 -6.719 33.665 1.00 98.25 98 GLU A C 1
ATOM 751 O O . GLU A 1 98 ? -9.318 -6.307 32.515 1.00 98.25 98 GLU A O 1
ATOM 756 N N . VAL A 1 99 ? -9.655 -5.872 34.683 1.00 98.25 99 VAL A N 1
ATOM 757 C CA . VAL A 1 99 ? -9.621 -4.406 34.533 1.00 98.25 99 VAL A CA 1
ATOM 758 C C . VAL A 1 99 ? -8.251 -3.931 34.036 1.00 98.25 99 VAL A C 1
ATOM 760 O O . VAL A 1 99 ? -8.185 -3.121 33.107 1.00 98.25 99 VAL A O 1
ATOM 763 N N . ASP A 1 100 ? -7.160 -4.479 34.569 1.00 98.44 100 ASP A N 1
ATOM 764 C CA . ASP A 1 100 ? -5.797 -4.177 34.119 1.00 98.44 100 ASP A CA 1
ATOM 765 C C . ASP A 1 100 ? -5.573 -4.624 32.663 1.00 98.44 100 ASP A C 1
ATOM 767 O O . ASP A 1 100 ? -4.932 -3.924 31.868 1.00 98.44 100 ASP A O 1
ATOM 771 N N . LEU A 1 101 ? -6.132 -5.778 32.273 1.00 98.38 101 LEU A N 1
ATOM 772 C CA . LEU A 1 101 ? -6.105 -6.244 30.887 1.00 98.38 101 LEU A CA 1
ATOM 773 C C . LEU A 1 101 ? -6.894 -5.305 29.963 1.00 98.38 101 LEU A C 1
ATOM 775 O O . LEU A 1 101 ? -6.389 -4.945 28.895 1.00 98.38 101 LEU A O 1
ATOM 779 N N . ILE A 1 102 ? -8.092 -4.873 30.368 1.00 98.50 102 ILE A N 1
ATOM 780 C CA . ILE A 1 102 ? -8.913 -3.908 29.622 1.00 98.50 102 ILE A CA 1
ATOM 781 C C . ILE A 1 102 ? -8.139 -2.606 29.407 1.00 98.50 102 ILE A C 1
ATOM 783 O O . ILE A 1 102 ? -8.093 -2.123 28.273 1.00 98.50 102 ILE A O 1
ATOM 787 N N . ALA A 1 103 ? -7.492 -2.073 30.448 1.00 98.38 103 ALA A N 1
ATOM 788 C CA . ALA A 1 103 ? -6.678 -0.861 30.357 1.00 98.38 103 ALA A CA 1
ATOM 789 C C . ALA A 1 103 ? -5.522 -1.035 29.359 1.00 98.38 103 ALA A C 1
ATOM 791 O O . ALA A 1 103 ? -5.369 -0.249 28.426 1.00 98.38 103 ALA A O 1
ATOM 792 N N . LYS A 1 104 ? -4.779 -2.143 29.450 1.00 98.44 104 LYS A N 1
ATOM 793 C CA . LYS A 1 104 ? -3.684 -2.451 28.517 1.00 98.44 104 LYS A CA 1
ATOM 794 C C . LYS A 1 104 ? -4.151 -2.587 27.063 1.00 98.44 104 LYS A C 1
ATOM 796 O O . LYS A 1 104 ? -3.415 -2.248 26.132 1.00 98.44 104 LYS A O 1
ATOM 801 N N . LEU A 1 105 ? -5.337 -3.150 26.836 1.00 98.44 105 LEU A N 1
ATOM 802 C CA . LEU A 1 105 ? -5.926 -3.267 25.500 1.00 98.44 105 LEU A CA 1
ATOM 803 C C . LEU A 1 105 ? -6.418 -1.912 24.979 1.00 98.44 105 LEU A C 1
ATOM 805 O O . LEU A 1 105 ? -6.273 -1.646 23.782 1.00 98.44 105 LEU A O 1
ATOM 809 N N . ALA A 1 106 ? -6.953 -1.062 25.858 1.00 98.19 106 ALA A N 1
ATOM 810 C CA . ALA A 1 106 ? -7.312 0.315 25.540 1.00 98.19 106 ALA A CA 1
ATOM 811 C C . ALA A 1 106 ? -6.072 1.122 25.123 1.00 98.19 106 ALA A C 1
ATOM 813 O O . ALA A 1 106 ? -6.082 1.701 24.043 1.00 98.19 106 ALA A O 1
ATOM 814 N N . ASP A 1 107 ? -4.959 1.028 25.854 1.00 97.94 107 ASP A N 1
ATOM 815 C CA . ASP A 1 107 ? -3.706 1.707 25.490 1.00 97.94 107 ASP A CA 1
ATOM 816 C C . ASP A 1 107 ? -3.194 1.293 24.101 1.00 97.94 107 ASP A C 1
ATOM 818 O O . ASP A 1 107 ? -2.764 2.121 23.296 1.00 97.94 107 ASP A O 1
ATOM 822 N N . LYS A 1 108 ? -3.257 -0.008 23.775 1.00 96.25 108 LYS A N 1
ATOM 823 C CA . LYS A 1 108 ? -2.881 -0.513 22.440 1.00 96.25 108 LYS A CA 1
ATOM 824 C C . LYS A 1 108 ? -3.799 0.006 21.335 1.00 96.25 108 LYS A C 1
ATOM 826 O O . LYS A 1 108 ? -3.330 0.220 20.211 1.00 96.25 108 LYS A O 1
ATOM 831 N N . TYR A 1 109 ? -5.089 0.142 21.640 1.00 98.00 109 TYR A N 1
ATOM 832 C CA . TYR A 1 109 ? -6.067 0.716 20.728 1.00 98.00 109 TYR A CA 1
ATOM 833 C C . TYR A 1 109 ? -5.716 2.181 20.468 1.00 98.00 109 TYR A C 1
ATOM 835 O O . TYR A 1 109 ? -5.445 2.533 19.323 1.00 98.00 109 TYR A O 1
ATOM 843 N N . THR A 1 110 ? -5.591 2.987 21.525 1.00 97.62 110 THR A N 1
ATOM 844 C CA . THR A 1 110 ? -5.274 4.419 21.446 1.00 97.62 110 THR A CA 1
ATOM 845 C C . THR A 1 110 ? -3.943 4.672 20.737 1.00 97.62 110 THR A C 1
ATOM 847 O O . THR A 1 110 ? -3.868 5.499 19.838 1.00 97.62 110 THR A O 1
ATOM 850 N N . ALA A 1 111 ? -2.906 3.868 20.990 1.00 97.00 111 ALA A N 1
ATOM 851 C CA . ALA A 1 111 ? -1.635 3.996 20.270 1.00 97.00 111 ALA A CA 1
ATOM 852 C C . ALA A 1 111 ? -1.741 3.733 18.751 1.00 97.00 111 ALA A C 1
ATOM 854 O O . ALA A 1 111 ? -0.897 4.199 17.978 1.00 97.00 111 ALA A O 1
ATOM 855 N N . SER A 1 112 ? -2.720 2.934 18.311 1.00 97.12 112 SER A N 1
ATOM 856 C CA . SER A 1 112 ? -3.025 2.740 16.885 1.00 97.12 112 SER A CA 1
ATOM 857 C C . SER A 1 112 ? -3.937 3.855 16.357 1.00 97.12 112 SER A C 1
ATOM 859 O O . SER A 1 112 ? -3.778 4.278 15.216 1.00 97.12 112 SER A O 1
ATOM 861 N N . GLU A 1 113 ? -4.839 4.357 17.198 1.00 97.00 113 GLU A N 1
ATOM 862 C CA . GLU A 1 113 ? -5.771 5.452 16.920 1.00 97.00 113 GLU A CA 1
ATOM 863 C C . GLU A 1 113 ? -5.028 6.764 16.684 1.00 97.00 113 GLU A C 1
ATOM 865 O O . GLU A 1 113 ? -5.252 7.399 15.662 1.00 97.00 113 GLU A O 1
ATOM 870 N N . ASP A 1 114 ? -4.050 7.107 17.521 1.00 96.31 114 ASP A N 1
ATOM 871 C CA . ASP A 1 114 ? -3.202 8.293 17.354 1.00 96.31 114 ASP A CA 1
ATOM 872 C C . ASP A 1 114 ? -2.481 8.294 16.001 1.00 96.31 114 ASP A C 1
ATOM 874 O O . ASP A 1 114 ? -2.413 9.309 15.303 1.00 96.31 114 ASP A O 1
ATOM 878 N N . LYS A 1 115 ? -1.961 7.131 15.594 1.00 94.44 115 LYS A N 1
ATOM 879 C CA . LYS A 1 115 ? -1.277 6.972 14.303 1.00 94.44 115 LYS A CA 1
ATOM 880 C C . LYS A 1 115 ? -2.252 7.049 13.137 1.00 94.44 115 LYS A C 1
ATOM 882 O O . LYS A 1 115 ? -1.912 7.639 12.115 1.00 94.44 115 LYS A O 1
ATOM 887 N N . MET A 1 116 ? -3.446 6.480 13.287 1.00 94.75 116 MET A N 1
ATOM 888 C CA . MET A 1 116 ? -4.505 6.598 12.291 1.00 94.75 116 MET A CA 1
ATOM 889 C C . MET A 1 116 ? -4.942 8.061 12.140 1.00 94.75 116 MET A C 1
ATOM 891 O O . MET A 1 116 ? -4.951 8.588 11.034 1.00 94.75 116 MET A O 1
ATOM 895 N N . ASN A 1 117 ? -5.196 8.757 13.246 1.00 94.31 117 ASN A N 1
ATOM 896 C CA . ASN A 1 117 ? -5.568 10.171 13.269 1.00 94.31 117 ASN A CA 1
ATOM 897 C C . ASN A 1 117 ? -4.507 11.057 12.605 1.00 94.31 117 ASN A C 1
ATOM 899 O O . ASN A 1 117 ? -4.850 11.977 11.862 1.00 94.31 117 ASN A O 1
ATOM 903 N N . ALA A 1 118 ? -3.221 10.761 12.810 1.00 92.69 118 ALA A N 1
ATOM 904 C CA . ALA A 1 118 ? -2.136 11.472 12.140 1.00 92.69 118 ALA A CA 1
ATOM 905 C C . ALA A 1 118 ? -2.190 11.321 10.607 1.00 92.69 118 ALA A C 1
ATOM 907 O O . ALA A 1 118 ? -1.997 12.305 9.897 1.00 92.69 118 ALA A O 1
ATOM 908 N N . ILE A 1 119 ? -2.509 10.126 10.094 1.00 91.38 119 ILE A N 1
ATOM 909 C CA . ILE A 1 119 ? -2.700 9.889 8.651 1.00 91.38 119 ILE A CA 1
ATOM 910 C C . ILE A 1 119 ? -3.934 10.648 8.144 1.00 91.38 119 ILE A C 1
ATOM 912 O O . ILE A 1 119 ? -3.870 11.353 7.139 1.00 91.38 119 ILE A O 1
ATOM 916 N N . PHE A 1 120 ? -5.045 10.575 8.878 1.00 91.31 120 PHE A N 1
ATOM 917 C CA . PHE A 1 120 ? -6.308 11.231 8.521 1.00 91.31 120 PHE A CA 1
ATOM 918 C C . PHE A 1 120 ? -6.279 12.760 8.647 1.00 91.31 120 PHE A C 1
ATOM 920 O O . PHE A 1 120 ? -7.172 13.437 8.138 1.00 91.31 120 PHE A O 1
ATOM 927 N N . SER A 1 121 ? -5.235 13.317 9.264 1.00 88.75 121 SER A N 1
ATOM 928 C CA . SER A 1 121 ? -5.000 14.762 9.325 1.00 88.75 121 SER A CA 1
ATOM 929 C C . SER A 1 121 ? -4.509 15.340 7.993 1.00 88.75 121 SER A C 1
ATOM 931 O O . SER A 1 121 ? -4.602 16.551 7.797 1.00 88.75 121 SER A O 1
ATOM 933 N N . ASN A 1 122 ? -4.003 14.507 7.070 1.00 86.88 122 ASN A N 1
ATOM 934 C CA . ASN A 1 122 ? -3.605 14.936 5.731 1.00 86.88 122 ASN A CA 1
ATOM 935 C C . ASN A 1 122 ? -4.713 14.632 4.697 1.00 86.88 122 ASN A C 1
ATOM 937 O O . ASN A 1 122 ? -4.936 13.466 4.355 1.00 86.88 122 ASN A O 1
ATOM 941 N N . PRO A 1 123 ? -5.393 15.651 4.131 1.00 76.94 123 PRO A N 1
ATOM 942 C CA . PRO A 1 123 ? -6.462 15.437 3.155 1.00 76.94 123 PRO A CA 1
ATOM 943 C C . PRO A 1 123 ? -5.999 14.771 1.855 1.00 76.94 123 PRO A C 1
ATOM 945 O O . PRO A 1 123 ? -6.829 14.205 1.153 1.00 76.94 123 PRO A O 1
ATOM 948 N N . ALA A 1 124 ? -4.706 14.856 1.520 1.00 79.25 124 ALA A N 1
ATOM 949 C CA . ALA A 1 124 ? -4.154 14.263 0.302 1.00 79.25 124 ALA A CA 1
ATOM 950 C C . ALA A 1 124 ? -4.081 12.726 0.356 1.00 79.25 124 ALA A C 1
ATOM 952 O O . ALA A 1 124 ? -4.090 12.089 -0.693 1.00 79.25 124 ALA A O 1
ATOM 953 N N . ASP A 1 125 ? -4.053 12.146 1.560 1.00 78.62 125 ASP A N 1
ATOM 954 C CA . ASP A 1 125 ? -3.820 10.712 1.784 1.00 78.62 125 ASP A CA 1
ATOM 955 C C . ASP A 1 125 ? -5.107 9.946 2.155 1.00 78.62 125 ASP A C 1
ATOM 957 O O . ASP A 1 125 ? -5.067 8.752 2.467 1.00 78.62 125 ASP A O 1
ATOM 961 N N . THR A 1 126 ? -6.261 10.632 2.165 1.00 88.25 126 THR A N 1
ATOM 962 C CA . THR A 1 126 ? -7.543 10.064 2.610 1.00 88.25 126 THR A CA 1
ATOM 963 C C . THR A 1 126 ? -8.729 10.469 1.737 1.00 88.25 126 THR A C 1
ATOM 965 O O . THR A 1 126 ? -9.009 11.646 1.495 1.00 88.25 126 THR A O 1
ATOM 968 N N . SER A 1 127 ? -9.489 9.464 1.317 1.00 91.50 127 SER A N 1
ATOM 969 C CA . SER A 1 127 ? -10.751 9.584 0.595 1.00 91.50 127 SER A CA 1
ATOM 970 C C . SER A 1 127 ? -11.933 9.861 1.530 1.00 91.50 127 SER A C 1
ATOM 972 O O . SER A 1 127 ? -11.898 9.592 2.732 1.00 91.50 127 SER A O 1
ATOM 974 N N . ASP A 1 128 ? -13.029 10.367 0.967 1.00 93.06 128 ASP A N 1
ATOM 975 C CA . ASP A 1 128 ? -14.248 10.652 1.735 1.00 93.06 128 ASP A CA 1
ATOM 976 C C . ASP A 1 128 ? -14.909 9.380 2.286 1.00 93.06 128 ASP A C 1
ATOM 978 O O . ASP A 1 128 ? -15.468 9.398 3.382 1.00 93.06 128 ASP A O 1
ATOM 982 N N . ALA A 1 129 ? -14.796 8.260 1.564 1.00 94.12 129 ALA A N 1
ATOM 983 C CA . ALA A 1 129 ? -15.286 6.962 2.021 1.00 94.12 129 ALA A CA 1
ATOM 984 C C . ALA A 1 129 ? -14.521 6.476 3.263 1.00 94.12 129 ALA A C 1
ATOM 986 O O . ALA A 1 129 ? -15.141 6.026 4.227 1.00 94.12 129 ALA A O 1
ATOM 987 N N . GLU A 1 130 ? -13.193 6.624 3.272 1.00 95.38 130 GLU A N 1
ATOM 988 C CA . GLU A 1 130 ? -12.357 6.279 4.427 1.00 95.38 130 GLU A CA 1
ATOM 989 C C . GLU A 1 130 ? -12.685 7.169 5.624 1.00 95.38 130 GLU A C 1
ATOM 991 O O . GLU A 1 130 ? -12.860 6.662 6.730 1.00 95.38 130 GLU A O 1
ATOM 996 N N . LYS A 1 131 ? -12.838 8.485 5.413 1.00 94.62 131 LYS A N 1
ATOM 997 C CA . LYS A 1 131 ? -13.222 9.434 6.475 1.00 94.62 131 LYS A CA 1
ATOM 998 C C . LYS A 1 131 ? -14.570 9.075 7.089 1.00 94.62 131 LYS A C 1
ATOM 1000 O O . LYS A 1 131 ? -14.695 9.049 8.311 1.00 94.62 131 LYS A O 1
ATOM 1005 N N . ALA A 1 132 ? -15.567 8.769 6.259 1.00 95.69 132 ALA A N 1
ATOM 1006 C CA . ALA A 1 132 ? -16.893 8.379 6.726 1.00 95.69 132 ALA A CA 1
ATOM 1007 C C . ALA A 1 132 ? -16.860 7.059 7.513 1.00 95.69 132 ALA A C 1
ATOM 1009 O O . ALA A 1 132 ? -17.465 6.960 8.582 1.00 95.69 132 ALA A O 1
ATOM 1010 N N . ALA A 1 133 ? -16.130 6.057 7.015 1.00 96.75 133 ALA A N 1
ATOM 1011 C CA . ALA A 1 133 ? -15.994 4.770 7.687 1.00 96.75 133 ALA A CA 1
ATOM 1012 C C . ALA A 1 133 ? -15.245 4.898 9.026 1.00 96.75 133 ALA A C 1
ATOM 1014 O O . ALA A 1 133 ? -15.703 4.360 10.035 1.00 96.75 133 ALA A O 1
ATOM 1015 N N . PHE A 1 134 ? -14.154 5.667 9.069 1.00 96.62 134 PHE A N 1
ATOM 1016 C CA . PHE A 1 134 ? -13.387 5.902 10.291 1.00 96.62 134 PHE A CA 1
ATOM 1017 C C . PHE A 1 134 ? -14.172 6.718 11.331 1.00 96.62 134 PHE A C 1
ATOM 1019 O O . PHE A 1 134 ? -14.205 6.351 12.503 1.00 96.62 134 PHE A O 1
ATOM 1026 N N . ALA A 1 135 ? -14.917 7.745 10.908 1.00 96.31 135 ALA A N 1
ATOM 1027 C CA . ALA A 1 135 ? -15.840 8.462 11.792 1.00 96.31 135 ALA A CA 1
ATOM 1028 C C . ALA A 1 135 ? -16.919 7.533 12.384 1.00 96.31 135 ALA A C 1
ATOM 1030 O O . ALA A 1 135 ? -17.313 7.689 13.541 1.00 96.31 135 ALA A O 1
ATOM 1031 N N . GLY A 1 136 ? -17.374 6.538 11.614 1.00 97.06 136 GLY A N 1
ATOM 1032 C CA . GLY A 1 136 ? -18.271 5.489 12.096 1.00 97.06 136 GLY A CA 1
ATOM 1033 C C . GLY A 1 136 ? -17.659 4.640 13.215 1.00 97.06 136 GLY A C 1
ATOM 1034 O O . GLY A 1 136 ? -18.344 4.355 14.196 1.00 97.06 136 GLY A O 1
ATOM 1035 N N . ILE A 1 137 ? -16.374 4.283 13.105 1.00 98.19 137 ILE A N 1
ATOM 1036 C CA . ILE A 1 137 ? -15.639 3.565 14.160 1.00 98.19 137 ILE A CA 1
ATOM 1037 C C . ILE A 1 137 ? -15.581 4.411 15.437 1.00 98.19 137 ILE A C 1
ATOM 1039 O O . ILE A 1 137 ? -15.978 3.924 16.496 1.00 98.19 137 ILE A O 1
ATOM 1043 N N . ASN A 1 138 ? -15.166 5.677 15.326 1.00 97.50 138 ASN A N 1
ATOM 1044 C CA . ASN A 1 138 ? -15.025 6.579 16.475 1.00 97.50 138 ASN A CA 1
ATOM 1045 C C . ASN A 1 138 ? -16.362 6.782 17.198 1.00 97.50 138 ASN A C 1
ATOM 1047 O O . ASN A 1 138 ? -16.439 6.688 18.421 1.00 97.50 138 ASN A O 1
ATOM 1051 N N . LYS A 1 139 ? -17.451 6.956 16.442 1.00 98.06 139 LYS A N 1
ATOM 1052 C CA . LYS A 1 139 ? -18.795 7.097 17.008 1.00 98.06 139 LYS A CA 1
ATOM 1053 C C . LYS A 1 139 ? -19.219 5.871 17.824 1.00 98.06 139 LYS A C 1
ATOM 1055 O O . LYS A 1 139 ? -19.770 6.019 18.912 1.00 98.06 139 LYS A O 1
ATOM 1060 N N . VAL A 1 140 ? -18.996 4.660 17.310 1.00 98.19 140 VAL A N 1
ATOM 1061 C CA . VAL A 1 140 ? -19.379 3.431 18.029 1.00 98.19 140 VAL A CA 1
ATOM 1062 C C . VAL A 1 140 ? -18.487 3.210 19.252 1.00 98.19 140 VAL A C 1
ATOM 1064 O O . VAL A 1 140 ? -18.976 2.789 20.301 1.00 98.19 140 VAL A O 1
ATOM 1067 N N . GLN A 1 141 ? -17.201 3.545 19.159 1.00 98.00 141 GLN A N 1
ATOM 1068 C CA . GLN A 1 141 ? -16.285 3.542 20.296 1.00 98.00 141 GLN A CA 1
ATOM 1069 C C . GLN A 1 141 ? -16.782 4.459 21.419 1.00 98.00 141 GLN A C 1
ATOM 1071 O O . GLN A 1 141 ? -16.960 3.984 22.540 1.00 98.00 141 GLN A O 1
ATOM 1076 N N . GLU A 1 142 ? -17.078 5.727 21.123 1.00 97.69 142 GLU A N 1
ATOM 1077 C CA . GLU A 1 142 ? -17.599 6.705 22.094 1.00 97.69 142 GLU A CA 1
ATOM 1078 C C . GLU A 1 142 ? -18.871 6.211 22.798 1.00 97.69 142 GLU A C 1
ATOM 1080 O O . GLU A 1 142 ? -19.048 6.427 23.995 1.00 97.69 142 GLU A O 1
ATOM 1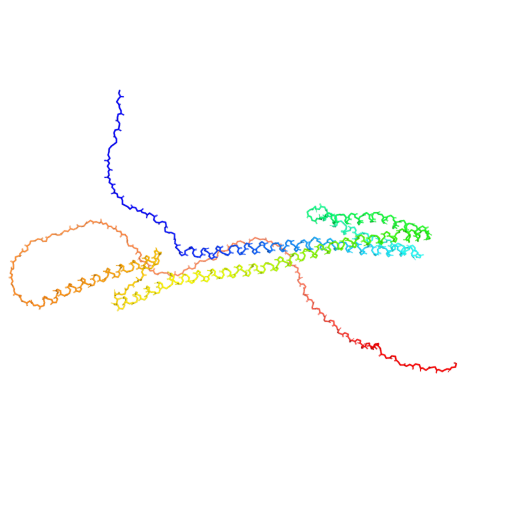085 N N . GLN A 1 143 ? -19.738 5.496 22.078 1.00 96.94 143 GLN A N 1
ATOM 1086 C CA . GLN A 1 143 ? -20.956 4.902 22.635 1.00 96.94 143 GLN A CA 1
ATOM 1087 C C . GLN A 1 143 ? -20.689 3.660 23.497 1.00 96.94 143 GLN A C 1
ATOM 1089 O O . GLN A 1 143 ? -21.454 3.372 24.416 1.00 96.94 143 GLN A O 1
ATOM 1094 N N . THR A 1 144 ? -19.623 2.911 23.208 1.00 98.06 144 THR A N 1
ATOM 1095 C CA . THR A 1 144 ? -19.333 1.628 23.866 1.00 98.06 144 THR A CA 1
ATOM 1096 C C . THR A 1 144 ? -18.513 1.798 25.144 1.00 98.06 144 THR A C 1
ATOM 1098 O O . THR A 1 144 ? -18.723 1.050 26.099 1.00 98.06 144 THR A O 1
ATOM 1101 N N . LEU A 1 145 ? -17.595 2.773 25.202 1.00 97.56 145 LEU A N 1
ATOM 1102 C CA . LEU A 1 145 ? -16.712 2.973 26.362 1.00 97.56 145 LEU A CA 1
ATOM 1103 C C . LEU A 1 145 ? -17.471 3.143 27.697 1.00 97.56 145 LEU A C 1
ATOM 1105 O O . LEU A 1 145 ? -17.129 2.425 28.640 1.00 97.56 145 LEU A O 1
ATOM 1109 N N . PRO A 1 146 ? -18.541 3.960 27.794 1.00 98.50 146 PRO A N 1
ATOM 1110 C CA . PRO A 1 146 ? -19.282 4.115 29.048 1.00 98.50 146 PRO A CA 1
ATOM 1111 C C . PRO A 1 146 ? -19.959 2.822 29.522 1.00 98.50 146 PRO A C 1
ATOM 1113 O O . PRO A 1 146 ? -20.122 2.608 30.721 1.00 98.50 146 PRO A O 1
ATOM 1116 N N . LEU A 1 147 ? -20.338 1.929 28.598 1.00 98.31 147 LEU A N 1
ATOM 1117 C CA . LEU A 1 147 ? -20.942 0.638 28.944 1.00 98.31 147 LEU A CA 1
ATOM 1118 C C . LEU A 1 147 ? -19.926 -0.287 29.620 1.00 98.31 147 LEU A C 1
ATOM 1120 O O . LEU A 1 147 ? -20.283 -1.028 30.532 1.00 98.31 147 LEU A O 1
ATOM 1124 N N . ILE A 1 148 ? -18.659 -0.226 29.201 1.00 98.12 148 ILE A N 1
ATOM 1125 C CA . ILE A 1 148 ? -17.568 -0.989 29.820 1.00 98.12 148 ILE A CA 1
ATOM 1126 C C . ILE A 1 148 ? -17.365 -0.524 31.263 1.00 98.12 148 ILE A C 1
ATOM 1128 O O . ILE A 1 148 ? -17.367 -1.345 32.178 1.00 98.12 148 ILE A O 1
ATOM 1132 N N . GLU A 1 149 ? -17.250 0.789 31.469 1.00 97.94 149 GLU A N 1
ATOM 1133 C CA . GLU A 1 149 ? -17.102 1.385 32.801 1.00 97.94 149 GLU A CA 1
ATOM 1134 C C . GLU A 1 149 ? -18.293 1.051 33.703 1.00 97.94 149 GLU A C 1
ATOM 1136 O O . GLU A 1 149 ? -18.112 0.679 34.862 1.00 97.94 149 GLU A O 1
ATOM 1141 N N . GLN A 1 150 ? -19.514 1.106 33.161 1.00 98.25 150 GLN A N 1
ATOM 1142 C CA . GLN A 1 150 ? -20.725 0.757 33.895 1.00 98.25 150 GLN A CA 1
ATOM 1143 C C . GLN A 1 150 ? -20.744 -0.717 34.321 1.00 98.25 150 GLN A C 1
ATOM 1145 O O . GLN A 1 150 ? -21.111 -1.011 35.459 1.00 98.25 150 GLN A O 1
ATOM 1150 N N . VAL A 1 151 ? -20.343 -1.646 33.445 1.00 98.44 151 VAL A N 1
ATOM 1151 C CA . VAL A 1 151 ? -20.253 -3.077 33.781 1.00 98.44 151 VAL A CA 1
ATOM 1152 C C . VAL A 1 151 ? -19.237 -3.308 34.900 1.00 98.44 151 VAL A C 1
ATOM 1154 O O . VAL A 1 151 ? -19.572 -3.971 35.883 1.00 98.44 151 VAL A O 1
ATOM 1157 N N . VAL A 1 152 ? -18.039 -2.723 34.790 1.00 97.94 152 VAL A N 1
ATOM 1158 C CA . VAL A 1 152 ? -16.989 -2.830 35.817 1.00 97.94 152 VAL A CA 1
ATOM 1159 C C . VAL A 1 152 ? -17.479 -2.259 37.148 1.00 97.94 152 VAL A C 1
ATOM 1161 O O . VAL A 1 152 ? -17.425 -2.945 38.164 1.00 97.94 152 VAL A O 1
ATOM 1164 N N . ALA A 1 153 ? -18.044 -1.049 37.148 1.00 98.00 153 ALA A N 1
ATOM 1165 C CA . ALA A 1 153 ? -18.527 -0.397 38.363 1.00 98.00 153 ALA A CA 1
ATOM 1166 C C . ALA A 1 153 ? -19.659 -1.181 39.051 1.00 98.00 153 ALA A C 1
ATOM 1168 O O . ALA A 1 153 ? -19.687 -1.285 40.278 1.00 98.00 153 ALA A O 1
ATOM 1169 N N . LEU A 1 154 ? -20.595 -1.751 38.283 1.00 98.12 154 LEU A N 1
ATOM 1170 C CA . LEU A 1 154 ? -21.665 -2.591 38.830 1.00 98.12 154 LEU A CA 1
ATOM 1171 C C . LEU A 1 154 ? -21.114 -3.887 39.430 1.00 98.12 154 LEU A C 1
ATOM 1173 O O . LEU A 1 154 ? -21.573 -4.294 40.499 1.00 98.12 154 LEU A O 1
ATOM 1177 N N . GLN A 1 155 ? -20.134 -4.510 38.774 1.00 97.50 155 GLN A N 1
ATOM 1178 C CA . GLN A 1 155 ? -19.506 -5.730 39.269 1.00 97.50 155 GLN A CA 1
ATOM 1179 C C . GLN A 1 155 ? -18.709 -5.472 40.553 1.00 97.50 155 GLN A C 1
ATOM 1181 O O . GLN A 1 155 ? -18.924 -6.173 41.538 1.00 97.50 155 GLN A O 1
ATOM 1186 N N . SER A 1 156 ? -17.873 -4.430 40.591 1.00 95.25 156 SER A N 1
ATOM 1187 C CA . SER A 1 156 ? -17.120 -4.033 41.791 1.00 95.25 156 SER A CA 1
ATOM 1188 C C . SER A 1 156 ? -18.024 -3.611 42.956 1.00 95.25 156 SER A C 1
ATOM 1190 O O . SER A 1 156 ? -17.618 -3.666 44.111 1.00 95.25 156 SER A O 1
ATOM 1192 N N . ALA A 1 157 ? -19.267 -3.206 42.680 1.00 96.69 157 ALA A N 1
ATOM 1193 C CA . ALA A 1 157 ? -20.277 -2.918 43.698 1.00 96.69 157 ALA A CA 1
ATOM 1194 C C . ALA A 1 157 ? -21.080 -4.161 44.148 1.00 96.69 157 ALA A C 1
ATOM 1196 O O . ALA A 1 157 ? -22.076 -4.010 44.861 1.00 96.69 157 ALA A O 1
ATOM 1197 N N . GLY A 1 158 ? -20.722 -5.369 43.693 1.00 96.31 158 GLY A N 1
ATOM 1198 C CA . GLY A 1 158 ? -21.423 -6.624 43.999 1.00 96.31 158 GLY A CA 1
ATOM 1199 C C . GLY A 1 158 ? -22.787 -6.778 43.312 1.00 96.31 158 GLY A C 1
ATOM 1200 O O . GLY A 1 158 ? -23.570 -7.666 43.650 1.00 96.31 158 GLY A O 1
ATOM 1201 N N . LYS A 1 159 ? -23.121 -5.918 42.340 1.00 97.44 159 LYS A N 1
ATOM 1202 C CA . LYS A 1 159 ? -24.426 -5.900 41.653 1.00 97.44 159 LYS A CA 1
ATOM 1203 C C . LYS A 1 159 ? -24.423 -6.797 40.410 1.00 97.44 159 LYS A C 1
ATOM 1205 O O . LYS A 1 159 ? -24.790 -6.354 39.319 1.00 97.44 159 LYS A O 1
ATOM 1210 N N . HIS A 1 160 ? -24.065 -8.070 40.578 1.00 96.31 160 HIS A N 1
ATOM 1211 C CA . HIS A 1 160 ? -23.850 -9.034 39.487 1.00 96.31 160 HIS A CA 1
ATOM 1212 C C . HIS A 1 160 ? -24.998 -9.106 38.468 1.00 96.31 160 HIS A C 1
ATOM 1214 O O . HIS A 1 160 ? -24.770 -9.023 37.264 1.00 96.31 160 HIS A O 1
ATOM 1220 N N . THR A 1 161 ? -26.253 -9.194 38.922 1.00 97.44 161 THR A N 1
ATOM 1221 C CA . THR A 1 161 ? -27.418 -9.277 38.021 1.00 97.44 161 THR A CA 1
ATOM 1222 C C . THR A 1 161 ? -27.572 -8.026 37.152 1.00 97.44 161 THR A C 1
ATOM 1224 O O . THR A 1 161 ? -27.965 -8.120 35.991 1.00 97.44 161 THR A O 1
ATOM 1227 N N . GLN A 1 162 ? -27.248 -6.846 37.693 1.00 98.00 162 GLN A N 1
ATOM 1228 C CA . GLN A 1 162 ? -27.305 -5.590 36.941 1.00 98.00 162 GLN A CA 1
ATOM 1229 C C . GLN A 1 162 ? -26.138 -5.496 35.954 1.00 98.00 162 GLN A C 1
ATOM 1231 O O . GLN A 1 162 ? -26.360 -5.129 34.802 1.00 98.00 162 GLN A O 1
ATOM 1236 N N . ALA A 1 163 ? -24.928 -5.887 36.374 1.00 98.38 163 ALA A N 1
ATOM 1237 C CA . ALA A 1 163 ? -23.755 -5.946 35.503 1.00 98.38 163 ALA A CA 1
ATOM 1238 C C . ALA A 1 163 ? -23.992 -6.889 34.311 1.00 98.38 163 ALA A C 1
ATOM 1240 O O . ALA A 1 163 ? -23.786 -6.500 33.162 1.00 98.38 163 ALA A O 1
ATOM 1241 N N . LEU A 1 164 ? -24.527 -8.089 34.568 1.00 98.31 164 LEU A N 1
ATOM 1242 C CA . LEU A 1 164 ? -24.886 -9.060 33.533 1.00 98.31 164 LEU A CA 1
ATOM 1243 C C . LEU A 1 164 ? -25.949 -8.513 32.574 1.00 98.31 164 LEU A C 1
ATOM 1245 O O . LEU A 1 164 ? -25.838 -8.705 31.363 1.00 98.31 164 LEU A O 1
ATOM 1249 N N . LYS A 1 165 ? -26.962 -7.811 33.095 1.00 98.31 165 LYS A N 1
ATOM 1250 C CA . LYS A 1 165 ? -28.000 -7.190 32.267 1.00 98.31 165 LYS A CA 1
ATOM 1251 C C . LYS A 1 165 ? -27.404 -6.159 31.306 1.00 98.31 165 LYS A C 1
ATOM 1253 O O . LYS A 1 165 ? -27.651 -6.242 30.107 1.00 98.31 165 LYS A O 1
ATOM 1258 N N . VAL A 1 166 ? -26.582 -5.232 31.808 1.00 98.56 166 VAL A N 1
ATOM 1259 C CA . VAL A 1 166 ? -25.898 -4.229 30.970 1.00 98.56 166 VAL A CA 1
ATOM 1260 C C . VAL A 1 166 ? -24.976 -4.908 29.954 1.00 98.56 166 VAL A C 1
ATOM 1262 O O . VAL A 1 166 ? -25.006 -4.561 28.773 1.00 98.56 166 VAL A O 1
ATOM 1265 N N . LEU A 1 167 ? -24.213 -5.921 30.376 1.00 98.31 167 LEU A N 1
ATOM 1266 C CA . LEU A 1 167 ? -23.328 -6.681 29.496 1.00 98.31 167 LEU A CA 1
ATOM 1267 C C . LEU A 1 167 ? -24.089 -7.301 28.315 1.00 98.31 167 LEU A C 1
ATOM 1269 O O . LEU A 1 167 ? -23.677 -7.150 27.167 1.00 98.31 167 LEU A O 1
ATOM 1273 N N . VAL A 1 168 ? -25.184 -8.015 28.583 1.00 98.31 168 VAL A N 1
ATOM 1274 C CA . VAL A 1 168 ? -25.899 -8.797 27.565 1.00 98.31 168 VAL A CA 1
ATOM 1275 C C . VAL A 1 168 ? -26.786 -7.922 26.684 1.00 98.31 168 VAL A C 1
ATOM 1277 O O . VAL A 1 168 ? -26.800 -8.117 25.468 1.00 98.31 168 VAL A O 1
ATOM 1280 N N . GLU A 1 169 ? -27.518 -6.978 27.276 1.00 98.44 169 GLU A N 1
ATOM 1281 C CA . GLU A 1 169 ? -28.509 -6.167 26.560 1.00 98.44 169 GLU A CA 1
ATOM 1282 C C . GLU A 1 169 ? -27.890 -4.954 25.854 1.00 98.44 169 GLU A C 1
ATOM 1284 O O . GLU A 1 169 ? -28.439 -4.508 24.850 1.00 98.44 169 GLU A O 1
ATOM 1289 N N . GLN A 1 170 ? -26.762 -4.423 26.345 1.00 98.19 170 GLN A N 1
ATOM 1290 C CA . GLN A 1 170 ? -26.185 -3.168 25.842 1.00 98.19 170 GLN A CA 1
ATOM 1291 C C . GLN A 1 170 ? -24.743 -3.335 25.351 1.00 98.19 170 GLN A C 1
ATOM 1293 O O . GLN A 1 170 ? -24.457 -3.066 24.185 1.00 98.19 170 GLN A O 1
ATOM 1298 N N . ALA A 1 171 ? -23.826 -3.818 26.195 1.00 98.00 171 ALA A N 1
ATOM 1299 C CA . ALA A 1 171 ? -22.405 -3.855 25.835 1.00 98.00 171 ALA A CA 1
ATOM 1300 C C . ALA A 1 171 ? -22.117 -4.858 24.705 1.00 98.00 171 ALA A C 1
ATOM 1302 O O . ALA A 1 171 ? -21.414 -4.538 23.751 1.00 98.00 171 ALA A O 1
ATOM 1303 N N . LYS A 1 172 ? -22.696 -6.063 24.763 1.00 98.19 172 LYS A N 1
ATOM 1304 C CA . LYS A 1 172 ? -22.546 -7.093 23.726 1.00 98.19 172 LYS A CA 1
ATOM 1305 C C . LYS A 1 172 ? -22.968 -6.601 22.332 1.00 98.19 172 LYS A C 1
ATOM 1307 O O . LYS A 1 172 ? -22.150 -6.734 21.419 1.00 98.19 172 LYS A O 1
ATOM 1312 N N . PRO A 1 173 ? -24.189 -6.070 22.106 1.00 98.56 173 PRO A N 1
ATOM 1313 C CA . PRO A 1 173 ? -24.553 -5.562 20.784 1.00 98.56 173 PRO A CA 1
ATOM 1314 C C . PRO A 1 173 ? -23.673 -4.382 20.350 1.00 98.56 173 PRO A C 1
ATOM 1316 O O . PRO A 1 173 ? -23.317 -4.319 19.175 1.00 98.56 173 PRO A O 1
ATOM 1319 N N . ALA A 1 174 ? -23.242 -3.519 21.277 1.00 98.50 174 ALA A N 1
ATOM 1320 C CA . ALA A 1 174 ? -22.311 -2.433 20.972 1.00 98.50 174 ALA A CA 1
ATOM 1321 C C . ALA A 1 174 ? -20.939 -2.951 20.489 1.00 98.50 174 ALA A C 1
ATOM 1323 O O . ALA A 1 174 ? -20.438 -2.497 19.464 1.00 98.50 174 ALA A O 1
ATOM 1324 N N . PHE A 1 175 ? -20.369 -3.979 21.132 1.00 98.56 175 PHE A N 1
ATOM 1325 C CA . PHE A 1 175 ? -19.134 -4.630 20.671 1.00 98.56 175 PHE A CA 1
ATOM 1326 C C . PHE A 1 175 ? -19.286 -5.315 19.306 1.00 98.56 175 PHE A C 1
ATOM 1328 O O . PHE A 1 175 ? -18.370 -5.258 18.484 1.00 98.56 175 PHE A O 1
ATOM 1335 N N . VAL A 1 176 ? -20.428 -5.960 19.042 1.00 98.62 176 VAL A N 1
ATOM 1336 C CA . VAL A 1 176 ? -20.714 -6.563 17.728 1.00 98.62 176 VAL A CA 1
ATOM 1337 C C . VAL A 1 176 ? -20.751 -5.488 16.646 1.00 98.62 176 VAL A C 1
ATOM 1339 O O . VAL A 1 176 ? -20.133 -5.660 15.595 1.00 98.62 176 VAL A O 1
ATOM 1342 N N . GLU A 1 177 ? -21.425 -4.371 16.914 1.00 98.56 177 GLU A N 1
ATOM 1343 C CA . GLU A 1 177 ? -21.480 -3.240 15.994 1.00 98.56 177 GLU A CA 1
ATOM 1344 C C . GLU A 1 177 ? -20.097 -2.615 15.785 1.00 98.56 177 GLU A C 1
ATOM 1346 O O . GLU A 1 177 ? -19.719 -2.334 14.649 1.00 98.56 177 GLU A O 1
ATOM 1351 N N . TRP A 1 178 ? -19.294 -2.493 16.845 1.00 98.56 178 TRP A N 1
ATOM 1352 C CA . TRP A 1 178 ? -17.931 -1.972 16.760 1.00 98.56 178 TRP A CA 1
ATOM 1353 C C . TRP A 1 178 ? -17.049 -2.840 15.855 1.00 98.56 178 TRP A C 1
ATOM 1355 O O . TRP A 1 178 ? -16.394 -2.339 14.940 1.00 98.56 178 TRP A O 1
ATOM 1365 N N . LEU A 1 179 ? -17.089 -4.163 16.037 1.00 98.62 179 LEU A N 1
ATOM 1366 C CA . LEU A 1 179 ? -16.383 -5.101 15.161 1.00 98.62 179 LEU A CA 1
ATOM 1367 C C . LEU A 1 179 ? -16.894 -5.028 13.716 1.00 98.62 179 LEU A C 1
ATOM 1369 O O . LEU A 1 179 ? -16.101 -5.152 12.782 1.00 98.62 179 LEU A O 1
ATOM 1373 N N . ARG A 1 180 ? -18.200 -4.814 13.515 1.00 98.56 180 ARG A N 1
ATOM 1374 C CA . ARG A 1 180 ? -18.803 -4.674 12.185 1.00 98.56 180 ARG A CA 1
ATOM 1375 C C . ARG A 1 180 ? -18.284 -3.432 11.461 1.00 98.56 180 ARG A C 1
ATOM 1377 O O . ARG A 1 180 ? -17.852 -3.564 10.319 1.00 98.56 180 ARG A O 1
ATOM 1384 N N . VAL A 1 181 ? -18.295 -2.255 12.094 1.00 98.44 181 VAL A N 1
ATOM 1385 C CA . VAL A 1 181 ? -17.796 -1.015 11.463 1.00 98.44 181 VAL A CA 1
ATOM 1386 C C . VAL A 1 181 ? -16.294 -1.073 11.187 1.00 98.44 181 VAL A C 1
ATOM 1388 O O . VAL A 1 181 ? -15.856 -0.607 10.138 1.00 98.44 181 VAL A O 1
ATOM 1391 N N . ILE A 1 182 ? -15.515 -1.730 12.055 1.00 98.56 182 ILE A N 1
ATOM 1392 C CA . ILE A 1 182 ? -14.090 -1.975 11.800 1.00 98.56 182 ILE A CA 1
ATOM 1393 C C . ILE A 1 182 ? -13.899 -2.894 10.585 1.00 98.56 182 ILE A C 1
ATOM 1395 O O . ILE A 1 182 ? -13.053 -2.611 9.742 1.00 98.56 182 ILE A O 1
ATOM 1399 N N . ASN A 1 183 ? -14.684 -3.970 10.452 1.00 98.38 183 ASN A N 1
ATOM 1400 C CA . ASN A 1 183 ? -14.593 -4.850 9.281 1.00 98.38 183 ASN A CA 1
ATOM 1401 C C . ASN A 1 183 ? -14.960 -4.121 7.983 1.00 98.38 183 ASN A C 1
ATOM 1403 O O . ASN A 1 183 ? -14.251 -4.284 7.000 1.00 98.38 183 ASN A O 1
ATOM 1407 N N . VAL A 1 184 ? -15.986 -3.261 7.992 1.00 98.00 184 VAL A N 1
ATOM 1408 C CA . VAL A 1 184 ? -16.326 -2.425 6.823 1.00 98.00 184 VAL A CA 1
ATOM 1409 C C . VAL A 1 184 ? -15.138 -1.563 6.393 1.00 98.00 184 VAL A C 1
ATOM 1411 O O . VAL A 1 184 ? -14.868 -1.444 5.201 1.00 98.00 184 VAL A O 1
ATOM 1414 N N . PHE A 1 185 ? -14.406 -0.987 7.349 1.00 97.81 185 PHE A N 1
ATOM 1415 C CA . PHE A 1 185 ? -13.196 -0.223 7.053 1.00 97.81 185 PHE A CA 1
ATOM 1416 C C . PHE A 1 185 ? -12.064 -1.109 6.503 1.00 97.81 185 PHE A C 1
ATOM 1418 O O . PHE A 1 185 ? -11.437 -0.753 5.511 1.00 97.81 185 PHE A O 1
ATOM 1425 N N . ILE A 1 186 ? -11.825 -2.285 7.097 1.00 97.62 186 ILE A N 1
ATOM 1426 C CA . ILE A 1 186 ? -10.819 -3.248 6.609 1.00 97.62 186 ILE A CA 1
ATOM 1427 C C . ILE A 1 186 ? -11.129 -3.688 5.170 1.00 97.62 186 ILE A C 1
ATOM 1429 O O . ILE A 1 186 ? -10.217 -3.746 4.347 1.00 97.62 186 ILE A O 1
ATOM 1433 N N . ASP A 1 187 ? -12.395 -3.977 4.865 1.00 96.94 187 ASP A N 1
ATOM 1434 C CA . ASP A 1 187 ? -12.839 -4.410 3.538 1.00 96.94 187 ASP A CA 1
ATOM 1435 C C . ASP A 1 187 ? -12.718 -3.279 2.502 1.00 96.94 187 ASP A C 1
ATOM 1437 O O . ASP A 1 187 ? -12.358 -3.530 1.350 1.00 96.94 187 ASP A O 1
ATOM 1441 N N . LEU A 1 188 ? -12.972 -2.028 2.909 1.00 96.19 188 LEU A N 1
ATOM 1442 C CA . LEU A 1 188 ? -12.759 -0.846 2.071 1.00 96.19 188 LEU A CA 1
ATOM 1443 C C . LEU A 1 188 ? -11.279 -0.689 1.693 1.00 96.19 188 LEU A C 1
ATOM 1445 O O . LEU A 1 188 ? -10.963 -0.569 0.509 1.00 96.19 188 LEU A O 1
ATOM 1449 N N . GLU A 1 189 ? -10.381 -0.732 2.680 1.00 95.12 189 GLU A N 1
ATOM 1450 C CA . GLU A 1 189 ? -8.931 -0.631 2.462 1.00 95.12 189 GLU A CA 1
ATOM 1451 C C . GLU A 1 189 ? -8.410 -1.782 1.588 1.00 95.12 189 GLU A C 1
ATOM 1453 O O . GLU A 1 189 ? -7.614 -1.560 0.673 1.00 95.12 189 GLU A O 1
ATOM 1458 N N . GLU A 1 190 ? -8.905 -3.008 1.797 1.00 94.69 190 GLU A N 1
ATOM 1459 C CA . GLU A 1 190 ? -8.575 -4.158 0.950 1.00 94.69 190 GLU A CA 1
ATOM 1460 C C . GLU A 1 190 ? -9.030 -3.932 -0.499 1.00 94.69 190 GLU A C 1
ATOM 1462 O O . GLU A 1 190 ? -8.247 -4.115 -1.433 1.00 94.69 190 GLU A O 1
ATOM 1467 N N . ALA A 1 191 ? -10.267 -3.476 -0.718 1.00 94.12 191 ALA A N 1
ATOM 1468 C CA . ALA A 1 191 ? -10.779 -3.193 -2.057 1.00 94.12 191 ALA A CA 1
ATOM 1469 C C . ALA A 1 191 ? -9.974 -2.088 -2.768 1.00 94.12 191 ALA A C 1
ATOM 1471 O O . ALA A 1 191 ? -9.671 -2.205 -3.961 1.00 94.12 191 ALA A O 1
ATOM 1472 N N . MET A 1 192 ? -9.584 -1.037 -2.041 1.00 91.94 192 MET A N 1
ATOM 1473 C CA . MET A 1 192 ? -8.721 0.029 -2.557 1.00 91.94 192 MET A CA 1
ATOM 1474 C C . MET A 1 192 ? -7.329 -0.502 -2.910 1.00 91.94 192 MET A C 1
ATOM 1476 O O . MET A 1 192 ? -6.818 -0.227 -3.996 1.00 91.94 192 MET A O 1
ATOM 1480 N N . ASN A 1 193 ? -6.743 -1.334 -2.050 1.00 90.75 193 ASN A N 1
ATOM 1481 C CA . ASN A 1 193 ? -5.449 -1.958 -2.295 1.00 90.75 193 ASN A CA 1
ATOM 1482 C C . ASN A 1 193 ? -5.464 -2.898 -3.517 1.00 90.75 193 ASN A C 1
ATOM 1484 O O . ASN A 1 193 ? -4.551 -2.869 -4.347 1.00 90.75 193 ASN A O 1
ATOM 1488 N N . GLN A 1 194 ? -6.527 -3.690 -3.690 1.00 90.75 194 GLN A N 1
ATOM 1489 C CA . GLN A 1 194 ? -6.710 -4.543 -4.869 1.00 90.75 194 GLN A CA 1
ATOM 1490 C C . GLN A 1 194 ? -6.829 -3.717 -6.156 1.00 90.75 194 GLN A C 1
ATOM 1492 O O . GLN A 1 194 ? -6.227 -4.071 -7.175 1.00 90.75 194 GLN A O 1
ATOM 1497 N N . LYS A 1 195 ? -7.553 -2.590 -6.114 1.00 90.69 195 LYS A N 1
ATOM 1498 C CA . LYS A 1 195 ? -7.680 -1.663 -7.248 1.00 90.69 195 LYS A CA 1
ATOM 1499 C C . LYS A 1 195 ? -6.326 -1.070 -7.646 1.00 90.69 195 LYS A C 1
ATOM 1501 O O . LYS A 1 195 ? -5.962 -1.136 -8.823 1.00 90.69 195 LYS A O 1
ATOM 1506 N N . GLU A 1 196 ? -5.562 -0.551 -6.688 1.00 89.25 196 GLU A N 1
ATOM 1507 C CA . GLU A 1 196 ? -4.233 0.012 -6.956 1.00 89.25 196 GLU A CA 1
ATOM 1508 C C . GLU A 1 196 ? -3.242 -1.061 -7.424 1.00 89.25 196 GLU A C 1
ATOM 1510 O O . GLU A 1 196 ? -2.506 -0.857 -8.392 1.00 89.25 196 GLU A O 1
ATOM 1515 N N . SER A 1 197 ? -3.286 -2.258 -6.831 1.00 88.62 197 SER A N 1
ATOM 1516 C CA . SER A 1 197 ? -2.465 -3.402 -7.244 1.00 88.62 197 SER A CA 1
ATOM 1517 C C . SER A 1 197 ? -2.758 -3.834 -8.683 1.00 88.62 197 SER A C 1
ATOM 1519 O O . SER A 1 197 ? -1.835 -4.092 -9.463 1.00 88.62 197 SER A O 1
ATOM 1521 N N . ALA A 1 198 ? -4.035 -3.893 -9.072 1.00 89.31 198 ALA A N 1
ATOM 1522 C CA . ALA A 1 198 ? -4.440 -4.190 -10.443 1.00 89.31 198 ALA A CA 1
ATOM 1523 C C . ALA A 1 198 ? -3.961 -3.100 -11.415 1.00 89.31 198 ALA A C 1
ATOM 1525 O O . ALA A 1 198 ? -3.399 -3.410 -12.470 1.00 89.31 198 ALA A O 1
ATOM 1526 N N . ALA A 1 199 ? -4.103 -1.827 -11.036 1.00 87.44 199 ALA A N 1
ATOM 1527 C CA . ALA A 1 199 ? -3.628 -0.702 -11.829 1.00 87.44 199 ALA A CA 1
ATOM 1528 C C . ALA A 1 199 ? -2.096 -0.709 -11.982 1.00 87.44 199 ALA A C 1
ATOM 1530 O O . ALA A 1 199 ? -1.595 -0.408 -13.065 1.00 87.44 199 ALA A O 1
ATOM 1531 N N . ALA A 1 200 ? -1.343 -1.056 -10.936 1.00 87.25 200 ALA A N 1
ATOM 1532 C CA . ALA A 1 200 ? 0.114 -1.177 -10.974 1.00 87.25 200 ALA A CA 1
ATOM 1533 C C . ALA A 1 200 ? 0.562 -2.323 -11.894 1.00 87.25 200 ALA A C 1
ATOM 1535 O O . ALA A 1 200 ? 1.422 -2.124 -12.754 1.00 87.25 200 ALA A O 1
ATOM 1536 N N . ARG A 1 201 ? -0.078 -3.499 -11.794 1.00 87.50 201 ARG A N 1
ATOM 1537 C CA . ARG A 1 201 ? 0.182 -4.646 -12.685 1.00 87.50 201 ARG A CA 1
ATOM 1538 C C . ARG A 1 201 ? -0.105 -4.313 -14.147 1.00 87.50 201 ARG A C 1
ATOM 1540 O O . ARG A 1 201 ? 0.702 -4.643 -15.012 1.00 87.50 201 ARG A O 1
ATOM 1547 N N . HIS A 1 202 ? -1.211 -3.624 -14.428 1.00 87.19 202 HIS A N 1
ATOM 1548 C CA . HIS A 1 202 ? -1.540 -3.181 -15.783 1.00 87.19 202 HIS A CA 1
ATOM 1549 C C . HIS A 1 202 ? -0.498 -2.188 -16.332 1.00 87.19 202 HIS A C 1
ATOM 1551 O O . HIS A 1 202 ? -0.028 -2.337 -17.463 1.00 87.19 202 HIS A O 1
ATOM 1557 N N . THR A 1 203 ? -0.077 -1.208 -15.523 1.00 86.12 203 THR A N 1
ATOM 1558 C CA . THR A 1 203 ? 0.989 -0.252 -15.873 1.00 86.12 203 THR A CA 1
ATOM 1559 C C . THR A 1 203 ? 2.319 -0.961 -16.152 1.00 86.12 203 THR A C 1
ATOM 1561 O O . THR A 1 203 ? 2.983 -0.627 -17.135 1.00 86.12 203 THR A O 1
ATOM 1564 N N . ALA A 1 204 ? 2.682 -1.967 -15.350 1.00 85.81 204 ALA A N 1
ATOM 1565 C CA . ALA A 1 204 ? 3.886 -2.776 -15.541 1.00 85.81 204 ALA A CA 1
ATOM 1566 C C . ALA A 1 204 ? 3.816 -3.675 -16.791 1.00 85.81 204 ALA A C 1
ATOM 1568 O O . ALA A 1 204 ? 4.792 -3.781 -17.530 1.00 85.81 204 ALA A O 1
ATOM 1569 N N . GLY A 1 205 ? 2.664 -4.284 -17.085 1.00 85.88 205 GLY A N 1
ATOM 1570 C CA . GLY A 1 205 ? 2.475 -5.058 -18.318 1.00 85.88 205 GLY A CA 1
ATOM 1571 C C . GLY A 1 205 ? 2.591 -4.180 -19.566 1.00 85.88 205 GLY A C 1
ATOM 1572 O O . GLY A 1 205 ? 3.327 -4.495 -20.501 1.00 85.88 205 GLY A O 1
ATOM 1573 N N . THR A 1 206 ? 1.937 -3.018 -19.537 1.00 85.31 206 THR A N 1
ATOM 1574 C CA . THR A 1 206 ? 1.982 -2.029 -20.624 1.00 85.31 206 THR A CA 1
ATOM 1575 C C . THR A 1 206 ? 3.400 -1.480 -20.821 1.00 85.31 206 THR A C 1
ATOM 1577 O O . THR A 1 206 ? 3.844 -1.317 -21.955 1.00 85.31 206 THR A O 1
ATOM 1580 N N . PHE A 1 207 ? 4.155 -1.272 -19.735 1.00 87.25 207 PHE A N 1
ATOM 1581 C CA . PHE A 1 207 ? 5.565 -0.871 -19.783 1.00 87.25 207 PHE A CA 1
ATOM 1582 C C . PHE A 1 207 ? 6.421 -1.827 -20.619 1.00 87.25 207 PHE A C 1
ATOM 1584 O O . PHE A 1 207 ? 7.177 -1.372 -21.476 1.00 87.25 207 PHE A O 1
ATOM 1591 N N . ILE A 1 208 ? 6.286 -3.139 -20.396 1.00 86.31 208 ILE A N 1
ATOM 1592 C CA . ILE A 1 208 ? 7.063 -4.157 -21.117 1.00 86.31 208 ILE A CA 1
ATOM 1593 C C . ILE A 1 208 ? 6.769 -4.080 -22.618 1.00 86.31 208 ILE A C 1
ATOM 1595 O O . ILE A 1 208 ? 7.700 -4.070 -23.425 1.00 86.31 208 ILE A O 1
ATOM 1599 N N . VAL A 1 209 ? 5.496 -3.964 -23.005 1.00 87.75 209 VAL A N 1
ATOM 1600 C CA . VAL A 1 209 ? 5.092 -3.856 -24.418 1.00 87.75 209 VAL A CA 1
ATOM 1601 C C . VAL A 1 209 ? 5.652 -2.584 -25.064 1.00 87.75 209 VAL A C 1
ATOM 1603 O O . VAL A 1 209 ? 6.225 -2.643 -26.153 1.00 87.75 209 VAL A O 1
ATOM 1606 N N . TRP A 1 210 ? 5.566 -1.434 -24.391 1.00 86.94 210 TRP A N 1
ATOM 1607 C CA . TRP A 1 210 ? 6.107 -0.180 -24.926 1.00 86.94 210 TRP A CA 1
ATOM 1608 C C . TRP A 1 210 ? 7.632 -0.185 -25.021 1.00 86.94 210 TRP A C 1
ATOM 1610 O O . TRP A 1 210 ? 8.172 0.206 -26.055 1.00 86.94 210 TRP A O 1
ATOM 1620 N N . MET A 1 211 ? 8.342 -0.652 -23.990 1.00 86.50 211 MET A N 1
ATOM 1621 C CA . MET A 1 211 ? 9.807 -0.707 -24.010 1.00 86.50 211 MET A CA 1
ATOM 1622 C C . MET A 1 211 ? 10.336 -1.677 -25.059 1.00 86.50 211 MET A C 1
ATOM 1624 O O . MET A 1 211 ? 11.286 -1.344 -25.764 1.00 86.50 211 MET A O 1
ATOM 1628 N N . THR A 1 212 ? 9.716 -2.849 -25.205 1.00 88.31 212 THR A N 1
ATOM 1629 C CA . THR A 1 212 ? 10.094 -3.801 -26.260 1.00 88.31 212 THR A CA 1
ATOM 1630 C C . THR A 1 212 ? 9.842 -3.215 -27.648 1.00 88.31 212 THR A C 1
ATOM 1632 O O . THR A 1 212 ? 10.723 -3.288 -28.501 1.00 88.31 212 THR A O 1
ATOM 1635 N N . THR A 1 213 ? 8.709 -2.542 -27.860 1.00 88.50 213 THR A N 1
ATOM 1636 C CA . THR A 1 213 ? 8.401 -1.867 -29.132 1.00 88.50 213 THR A CA 1
ATOM 1637 C C . THR A 1 213 ? 9.405 -0.755 -29.446 1.00 88.50 213 THR A C 1
ATOM 1639 O O . THR A 1 213 ? 9.955 -0.708 -30.546 1.00 88.50 213 THR A O 1
ATOM 1642 N N . LEU A 1 214 ? 9.704 0.118 -28.480 1.00 88.94 214 LEU A N 1
ATOM 1643 C CA . LEU A 1 214 ? 10.675 1.199 -28.661 1.00 88.94 214 LEU A CA 1
ATOM 1644 C C . LEU A 1 214 ? 12.098 0.669 -28.880 1.00 88.94 214 LEU A C 1
ATOM 1646 O O . LEU A 1 214 ? 12.829 1.220 -29.702 1.00 88.94 214 LEU A O 1
ATOM 1650 N N . LEU A 1 215 ? 12.478 -0.421 -28.206 1.00 89.00 215 LEU A N 1
ATOM 1651 C CA . LEU A 1 215 ? 13.748 -1.104 -28.441 1.00 89.00 215 LEU A CA 1
ATOM 1652 C C . LEU A 1 215 ? 13.828 -1.645 -29.873 1.00 89.00 215 LEU A C 1
ATOM 1654 O O . LEU A 1 215 ? 14.831 -1.419 -30.546 1.00 89.00 215 LEU A O 1
ATOM 1658 N N . LEU A 1 216 ? 12.780 -2.314 -30.362 1.00 92.12 216 LEU A N 1
ATOM 1659 C CA . LEU A 1 216 ? 12.735 -2.825 -31.735 1.00 92.12 216 LEU A CA 1
ATOM 1660 C C . LEU A 1 216 ? 12.845 -1.694 -32.766 1.00 92.12 216 LEU A C 1
ATOM 1662 O O . LEU A 1 216 ? 13.600 -1.820 -33.730 1.00 92.12 216 LEU A O 1
ATOM 1666 N N . ILE A 1 217 ? 12.164 -0.566 -32.539 1.00 91.19 217 ILE A N 1
ATOM 1667 C CA . ILE A 1 217 ? 12.274 0.628 -33.391 1.00 91.19 217 ILE A CA 1
ATOM 1668 C C . ILE A 1 217 ? 13.704 1.185 -33.363 1.00 91.19 217 ILE A C 1
ATOM 1670 O O . ILE A 1 217 ? 14.273 1.466 -34.418 1.00 91.19 217 ILE A O 1
ATOM 1674 N N . ALA A 1 218 ? 14.317 1.307 -32.182 1.00 88.75 218 ALA A N 1
ATOM 1675 C CA . ALA A 1 218 ? 15.689 1.791 -32.046 1.00 88.75 218 ALA A CA 1
ATOM 1676 C C . ALA A 1 218 ? 16.694 0.873 -32.764 1.00 88.75 218 ALA A C 1
ATOM 1678 O O . ALA A 1 218 ? 17.576 1.361 -33.472 1.00 88.75 218 ALA A O 1
ATOM 1679 N N . VAL A 1 219 ? 16.529 -0.450 -32.650 1.00 91.00 219 VAL A N 1
ATOM 1680 C CA . VAL A 1 219 ? 17.341 -1.440 -33.374 1.00 91.00 219 VAL A CA 1
ATOM 1681 C C . VAL A 1 219 ? 17.138 -1.3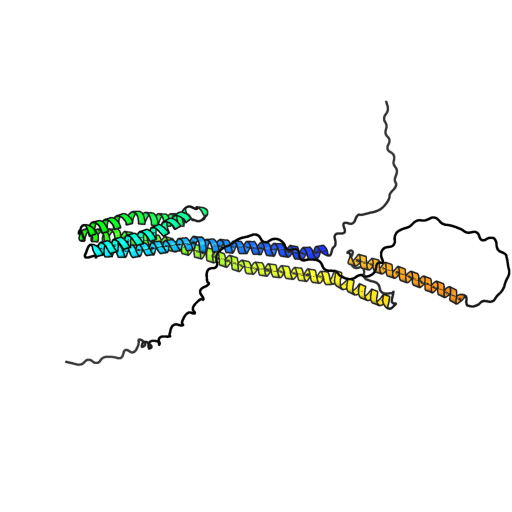12 -34.885 1.00 91.00 219 VAL A C 1
ATOM 1683 O O . VAL A 1 219 ? 18.121 -1.275 -35.621 1.00 91.00 219 VAL A O 1
ATOM 1686 N N . ALA A 1 220 ? 15.899 -1.174 -35.363 1.00 92.00 220 ALA A N 1
ATOM 1687 C CA . ALA A 1 220 ? 15.613 -0.992 -36.787 1.00 92.00 220 ALA A CA 1
ATOM 1688 C C . ALA A 1 220 ? 16.267 0.285 -37.349 1.00 92.00 220 ALA A C 1
ATOM 1690 O O . ALA A 1 220 ? 16.884 0.250 -38.416 1.00 92.00 220 ALA A O 1
ATOM 1691 N N . ILE A 1 221 ? 16.207 1.398 -36.607 1.00 90.38 221 ILE A N 1
ATOM 1692 C CA . ILE A 1 221 ? 16.883 2.652 -36.969 1.00 90.38 221 ILE A CA 1
ATOM 1693 C C . ILE A 1 221 ? 18.404 2.461 -36.972 1.00 90.38 221 ILE A C 1
ATOM 1695 O O . ILE A 1 221 ? 19.066 2.893 -37.916 1.00 90.38 221 ILE A O 1
ATOM 1699 N N . ALA A 1 222 ? 18.968 1.790 -35.965 1.00 88.50 222 ALA A N 1
ATOM 1700 C CA . ALA A 1 222 ? 20.401 1.520 -35.893 1.00 88.50 222 ALA A CA 1
ATOM 1701 C C . ALA A 1 222 ? 20.883 0.679 -37.087 1.00 88.50 222 ALA A C 1
ATOM 1703 O O . ALA A 1 222 ? 21.881 1.032 -37.717 1.00 88.50 222 ALA A O 1
ATOM 1704 N N . VAL A 1 223 ? 20.144 -0.373 -37.455 1.00 92.44 223 VAL A N 1
ATOM 1705 C CA . VAL A 1 223 ? 20.425 -1.202 -38.639 1.00 92.44 223 VAL A CA 1
ATOM 1706 C C . VAL A 1 223 ? 20.341 -0.373 -39.920 1.00 92.44 223 VAL A C 1
ATOM 1708 O O . VAL A 1 223 ? 21.238 -0.454 -40.758 1.00 92.44 223 VAL A O 1
ATOM 1711 N N . LEU A 1 224 ? 19.320 0.477 -40.067 1.00 91.12 224 LEU A N 1
ATOM 1712 C CA . LEU A 1 224 ? 19.167 1.348 -41.234 1.00 91.12 224 LEU A CA 1
ATOM 1713 C C . LEU A 1 224 ? 20.321 2.356 -41.356 1.00 91.12 224 LEU A C 1
ATOM 1715 O O . LEU A 1 224 ? 20.866 2.550 -42.446 1.00 91.12 224 LEU A O 1
ATOM 1719 N N . VAL A 1 225 ? 20.719 2.986 -40.246 1.00 89.25 225 VAL A N 1
ATOM 1720 C CA . VAL A 1 225 ? 21.845 3.931 -40.201 1.00 89.25 225 VAL A CA 1
ATOM 1721 C C . VAL A 1 225 ? 23.165 3.220 -40.493 1.00 89.25 225 VAL A C 1
ATOM 1723 O O . VAL A 1 225 ? 23.977 3.758 -41.253 1.00 89.25 225 VAL A O 1
ATOM 1726 N N . ALA A 1 226 ? 23.373 2.021 -39.942 1.00 88.12 226 ALA A N 1
ATOM 1727 C CA . ALA A 1 226 ? 24.548 1.199 -40.207 1.00 88.12 226 ALA A CA 1
ATOM 1728 C C . ALA A 1 226 ? 24.621 0.820 -41.690 1.00 88.12 226 ALA A C 1
ATOM 1730 O O . ALA A 1 226 ? 25.602 1.151 -42.350 1.00 88.12 226 ALA A O 1
ATOM 1731 N N . TRP A 1 227 ? 23.548 0.253 -42.249 1.00 91.38 227 TRP A N 1
ATOM 1732 C CA . TRP A 1 227 ? 23.465 -0.125 -43.661 1.00 91.38 227 TRP A CA 1
ATOM 1733 C C . TRP A 1 227 ? 23.726 1.061 -44.598 1.00 91.38 227 TRP A C 1
ATOM 1735 O O . TRP A 1 227 ? 24.542 0.979 -45.522 1.00 91.38 227 TRP A O 1
ATOM 1745 N N . ARG A 1 228 ? 23.090 2.207 -44.326 1.00 88.31 228 ARG A N 1
ATOM 1746 C CA . ARG A 1 228 ? 23.281 3.427 -45.119 1.00 88.31 228 ARG A CA 1
ATOM 1747 C C . ARG A 1 228 ? 24.705 3.974 -44.988 1.00 88.31 228 ARG A C 1
ATOM 1749 O O . ARG A 1 228 ? 25.247 4.482 -45.966 1.00 88.31 228 ARG A O 1
ATOM 1756 N N . SER A 1 229 ? 25.329 3.842 -43.817 1.00 87.19 229 SER A N 1
ATOM 1757 C CA . SER A 1 229 ? 26.716 4.265 -43.590 1.00 87.19 229 SER A CA 1
ATOM 1758 C C . SER A 1 229 ? 27.732 3.350 -44.258 1.00 87.19 229 SER A C 1
ATOM 1760 O O . SER A 1 229 ? 28.659 3.856 -44.887 1.00 87.19 229 SER A O 1
ATOM 1762 N N . THR A 1 230 ? 27.524 2.033 -44.227 1.00 87.94 230 THR A N 1
ATOM 1763 C CA . THR A 1 230 ? 28.357 1.081 -44.968 1.00 87.94 230 THR A CA 1
ATOM 1764 C C . THR A 1 230 ? 28.331 1.389 -46.462 1.00 87.94 230 THR A C 1
ATOM 1766 O O . THR A 1 230 ? 29.379 1.446 -47.103 1.00 87.94 230 THR A O 1
ATOM 1769 N N . ARG A 1 231 ? 27.144 1.663 -47.021 1.00 87.12 231 ARG A N 1
ATOM 1770 C CA . ARG A 1 231 ? 26.993 1.957 -48.451 1.00 87.12 231 ARG A CA 1
ATOM 1771 C C . ARG A 1 231 ? 27.550 3.324 -48.858 1.00 87.12 231 ARG A C 1
ATOM 1773 O O . ARG A 1 231 ? 28.062 3.434 -49.965 1.00 87.12 231 ARG A O 1
ATOM 1780 N N . SER A 1 232 ? 27.442 4.349 -48.007 1.00 84.50 232 SER A N 1
ATOM 1781 C CA . SER A 1 232 ? 27.845 5.718 -48.372 1.00 84.50 232 SER A CA 1
ATOM 1782 C C . SER A 1 232 ? 29.265 6.103 -47.945 1.00 84.50 232 SER A C 1
ATOM 1784 O O . SER A 1 232 ? 29.780 7.086 -48.455 1.00 84.50 232 SER A O 1
ATOM 1786 N N . ILE A 1 233 ? 29.862 5.415 -46.968 1.00 87.00 233 ILE A N 1
ATOM 1787 C CA . ILE A 1 233 ? 31.198 5.741 -46.440 1.00 87.00 233 ILE A CA 1
ATOM 1788 C C . ILE A 1 233 ? 32.127 4.550 -46.631 1.00 87.00 233 ILE A C 1
ATOM 1790 O O . ILE A 1 233 ? 33.098 4.647 -47.374 1.00 87.00 233 ILE A O 1
ATOM 1794 N N . THR A 1 234 ? 31.828 3.419 -45.985 1.00 88.06 234 THR A N 1
ATOM 1795 C CA . THR A 1 234 ? 32.757 2.281 -45.919 1.00 88.06 234 THR A CA 1
ATOM 1796 C C . THR A 1 234 ? 33.093 1.730 -47.302 1.00 88.06 234 THR A C 1
ATOM 1798 O O . THR A 1 234 ? 34.260 1.481 -47.583 1.00 88.06 234 THR A O 1
ATOM 1801 N N . ARG A 1 235 ? 32.095 1.583 -48.183 1.00 86.62 235 ARG A N 1
ATOM 1802 C CA . ARG A 1 235 ? 32.307 1.060 -49.537 1.00 86.62 235 ARG A CA 1
ATOM 1803 C C . ARG A 1 235 ? 33.114 2.017 -50.439 1.00 86.62 235 ARG A C 1
ATOM 1805 O O . ARG A 1 235 ? 34.127 1.560 -50.953 1.00 86.62 235 ARG A O 1
ATOM 1812 N N . PRO A 1 236 ? 32.769 3.311 -50.597 1.00 86.81 236 PRO A N 1
ATOM 1813 C CA . PRO A 1 236 ? 33.603 4.233 -51.376 1.00 86.81 236 PRO A CA 1
ATOM 1814 C C . PRO A 1 236 ? 35.030 4.398 -50.833 1.00 86.81 236 PRO A C 1
ATOM 1816 O O . PRO A 1 236 ? 35.964 4.548 -51.613 1.00 86.81 236 PRO A O 1
ATOM 1819 N N . LEU A 1 237 ? 35.228 4.345 -49.507 1.00 88.44 237 LEU A N 1
ATOM 1820 C CA . LEU A 1 237 ? 36.577 4.361 -48.926 1.00 88.44 237 LEU A CA 1
ATOM 1821 C C . LEU A 1 237 ? 37.374 3.097 -49.282 1.00 88.44 237 LEU A C 1
ATOM 1823 O O . LEU A 1 237 ? 38.573 3.195 -49.533 1.00 88.44 237 LEU A O 1
ATOM 1827 N N . ALA A 1 238 ? 36.726 1.929 -49.320 1.00 89.75 238 ALA A N 1
ATOM 1828 C CA . ALA A 1 238 ? 37.363 0.696 -49.774 1.00 89.75 238 ALA A CA 1
ATOM 1829 C C . ALA A 1 238 ? 37.740 0.775 -51.265 1.00 89.75 238 ALA A C 1
ATOM 1831 O O . ALA A 1 238 ? 38.884 0.497 -51.612 1.00 89.75 238 ALA A O 1
ATOM 1832 N N . GLU A 1 239 ? 36.826 1.255 -52.119 1.00 89.62 239 GLU A N 1
ATOM 1833 C CA . GLU A 1 239 ? 37.076 1.489 -53.552 1.00 89.62 239 GLU A CA 1
ATOM 1834 C C . GLU A 1 239 ? 38.247 2.477 -53.761 1.00 89.62 239 GLU A C 1
ATOM 1836 O O . GLU A 1 239 ? 39.131 2.237 -54.583 1.00 89.62 239 GLU A O 1
ATOM 1841 N N . ALA A 1 240 ? 38.327 3.551 -52.966 1.00 90.06 240 ALA A N 1
ATOM 1842 C CA . ALA A 1 240 ? 39.457 4.487 -52.983 1.00 90.06 240 ALA A CA 1
ATOM 1843 C C . ALA A 1 240 ? 40.788 3.819 -52.611 1.00 90.06 240 ALA A C 1
ATOM 1845 O O . ALA A 1 240 ? 41.809 4.080 -53.252 1.00 90.06 240 ALA A O 1
ATOM 1846 N N . GLY A 1 241 ? 40.778 2.929 -51.615 1.00 90.75 241 GLY A N 1
ATOM 1847 C CA . GLY A 1 241 ? 41.943 2.126 -51.246 1.00 90.75 241 GLY A CA 1
ATOM 1848 C C . GLY A 1 241 ? 42.42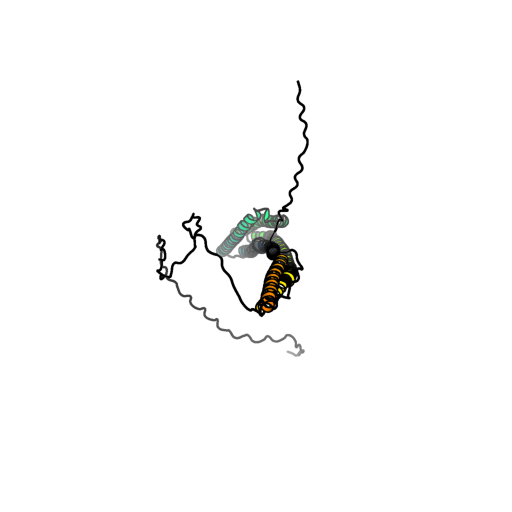0 1.223 -52.386 1.00 90.75 241 GLY A C 1
ATOM 1849 O O . GLY A 1 241 ? 43.619 1.169 -52.662 1.00 90.75 241 GLY A O 1
ATOM 1850 N N . GLU A 1 242 ? 41.495 0.574 -53.097 1.00 92.50 242 GLU A N 1
ATOM 1851 C CA . GLU A 1 242 ? 41.812 -0.266 -54.259 1.00 92.50 242 GLU A CA 1
ATOM 1852 C C . GLU A 1 242 ? 42.407 0.540 -55.422 1.00 92.50 242 GLU A C 1
ATOM 1854 O O . GLU A 1 242 ? 43.391 0.113 -56.029 1.00 92.50 242 GLU A O 1
ATOM 1859 N N . VAL A 1 243 ? 41.860 1.725 -55.720 1.00 92.00 243 VAL A N 1
ATOM 1860 C CA . VAL A 1 243 ? 42.413 2.610 -56.759 1.00 92.00 243 VAL A CA 1
ATOM 1861 C C . VAL A 1 243 ? 43.824 3.070 -56.388 1.00 92.00 243 VAL A C 1
ATOM 1863 O O . VAL A 1 243 ? 44.718 3.015 -57.228 1.00 92.00 243 VAL A O 1
ATOM 1866 N N . MET A 1 244 ? 44.065 3.460 -55.132 1.00 90.44 244 MET A N 1
ATOM 1867 C CA . MET A 1 244 ? 45.413 3.831 -54.680 1.00 90.44 244 MET A CA 1
ATOM 1868 C C . MET A 1 244 ? 46.403 2.666 -54.771 1.00 90.44 244 MET A C 1
ATOM 1870 O O . MET A 1 244 ? 47.554 2.876 -55.151 1.00 90.44 244 MET A O 1
ATOM 1874 N N . ALA A 1 245 ? 45.969 1.443 -54.459 1.00 91.38 245 ALA A N 1
ATOM 1875 C CA . ALA A 1 245 ? 46.804 0.256 -54.609 1.00 91.38 245 ALA A CA 1
ATOM 1876 C C . ALA A 1 245 ? 47.179 -0.000 -56.081 1.00 91.38 245 ALA A C 1
ATOM 1878 O O . ALA A 1 245 ? 48.335 -0.301 -56.372 1.00 91.38 245 ALA A O 1
ATOM 1879 N N . ALA A 1 246 ? 46.240 0.186 -57.017 1.00 90.25 246 ALA A N 1
ATOM 1880 C CA . ALA A 1 246 ? 46.508 0.073 -58.453 1.00 90.25 246 ALA A CA 1
ATOM 1881 C C . ALA A 1 246 ? 47.507 1.136 -58.943 1.00 90.25 246 ALA A C 1
ATOM 1883 O O . ALA A 1 246 ? 48.456 0.814 -59.657 1.00 90.25 246 ALA A O 1
ATOM 1884 N N . VAL A 1 247 ? 47.355 2.380 -58.480 1.00 90.81 247 VAL A N 1
ATOM 1885 C CA . VAL A 1 247 ? 48.268 3.489 -58.799 1.00 90.81 247 VAL A CA 1
ATOM 1886 C C . VAL A 1 247 ? 49.674 3.221 -58.264 1.00 90.81 247 VAL A C 1
ATOM 1888 O O . VAL A 1 247 ? 50.650 3.456 -58.974 1.00 90.81 247 VAL A O 1
ATOM 1891 N N . ALA A 1 248 ? 49.799 2.674 -57.051 1.00 89.25 248 ALA A N 1
ATOM 1892 C CA . ALA A 1 248 ? 51.085 2.243 -56.501 1.00 89.25 248 ALA A CA 1
ATOM 1893 C C . ALA A 1 248 ? 51.722 1.100 -57.317 1.00 89.25 248 ALA A C 1
ATOM 1895 O O . ALA A 1 248 ? 52.945 1.020 -57.409 1.00 89.25 248 ALA A O 1
ATOM 1896 N N . GLY A 1 249 ? 50.899 0.253 -57.943 1.00 88.06 249 GLY A N 1
ATOM 1897 C CA . GLY A 1 249 ? 51.315 -0.766 -58.910 1.00 88.06 249 GLY A CA 1
ATOM 1898 C C . GLY A 1 249 ? 51.597 -0.239 -60.325 1.00 88.06 249 GLY A C 1
ATOM 1899 O O . GLY A 1 249 ? 51.944 -1.030 -61.197 1.00 88.06 249 GLY A O 1
ATOM 1900 N N . GLY A 1 250 ? 51.460 1.071 -60.566 1.00 85.00 250 GLY A N 1
ATOM 1901 C CA . GLY A 1 250 ? 51.725 1.718 -61.855 1.00 85.00 250 GLY A CA 1
ATOM 1902 C C . GLY A 1 250 ? 50.513 1.862 -62.784 1.00 85.00 250 GLY A C 1
ATOM 1903 O O . GLY A 1 250 ? 50.647 2.455 -63.853 1.00 85.00 250 GLY A O 1
ATOM 1904 N N . ASP A 1 251 ? 49.326 1.386 -62.394 1.00 86.88 251 ASP A N 1
ATOM 1905 C CA . ASP A 1 251 ? 48.089 1.562 -63.164 1.00 86.88 251 ASP A CA 1
ATOM 1906 C C . ASP A 1 251 ? 47.383 2.869 -62.772 1.00 86.88 251 ASP A C 1
ATOM 1908 O O . ASP A 1 251 ? 46.653 2.949 -61.782 1.00 86.88 251 ASP A O 1
ATOM 1912 N N . MET A 1 252 ? 47.591 3.910 -63.580 1.00 85.69 252 MET A N 1
ATOM 1913 C CA . MET A 1 252 ? 46.963 5.225 -63.404 1.00 85.69 252 MET A CA 1
ATOM 1914 C C . MET A 1 252 ? 45.682 5.402 -64.223 1.00 85.69 252 MET A C 1
ATOM 1916 O O . MET A 1 252 ? 45.213 6.531 -64.369 1.00 85.69 252 MET A O 1
ATOM 1920 N N . THR A 1 253 ? 45.113 4.334 -64.785 1.00 85.44 253 THR A N 1
ATOM 1921 C CA . THR A 1 253 ? 43.888 4.425 -65.599 1.00 85.44 253 THR A CA 1
ATOM 1922 C C . THR A 1 253 ? 42.613 4.333 -64.761 1.00 85.44 253 THR A C 1
ATOM 1924 O O . THR A 1 253 ? 41.563 4.823 -65.175 1.00 85.44 253 THR A O 1
ATOM 1927 N N . ARG A 1 254 ? 42.695 3.775 -63.545 1.00 90.12 254 ARG A N 1
ATOM 1928 C CA . ARG A 1 254 ? 41.542 3.648 -62.644 1.00 90.12 254 ARG A CA 1
ATOM 1929 C C . ARG A 1 254 ? 41.097 4.996 -62.081 1.00 90.12 254 ARG A C 1
ATOM 1931 O O . ARG A 1 254 ? 41.911 5.865 -61.770 1.00 90.12 254 ARG A O 1
ATOM 1938 N N . ARG A 1 255 ? 39.785 5.166 -61.932 1.00 88.56 255 ARG A N 1
ATOM 1939 C CA . ARG A 1 255 ? 39.145 6.368 -61.381 1.00 88.56 255 ARG A CA 1
ATOM 1940 C C . ARG A 1 255 ? 38.079 5.972 -60.369 1.00 88.56 255 ARG A C 1
ATOM 1942 O O . ARG A 1 255 ? 37.491 4.898 -60.479 1.00 88.56 255 ARG A O 1
ATOM 1949 N N . LEU A 1 256 ? 37.838 6.845 -59.396 1.00 90.06 256 LEU A N 1
ATOM 1950 C CA . LEU A 1 256 ? 36.733 6.703 -58.451 1.00 90.06 256 LEU A CA 1
ATOM 1951 C C . LEU A 1 256 ? 35.435 7.240 -59.048 1.00 90.06 256 LEU A C 1
ATOM 1953 O O . LEU A 1 256 ? 35.439 8.269 -59.723 1.00 90.06 256 LEU A O 1
ATOM 1957 N N . ASP A 1 257 ? 34.321 6.577 -58.753 1.00 87.06 257 ASP A N 1
ATOM 1958 C CA . ASP A 1 257 ? 32.994 7.038 -59.157 1.00 87.06 257 ASP A CA 1
ATOM 1959 C C . ASP A 1 257 ? 32.473 8.110 -58.178 1.00 87.06 257 ASP A C 1
ATOM 1961 O O . ASP A 1 257 ? 32.309 7.864 -56.978 1.00 87.06 257 ASP A O 1
ATOM 1965 N N . VAL A 1 258 ? 32.216 9.323 -58.676 1.00 86.19 258 VAL A N 1
ATOM 1966 C CA . VAL A 1 258 ? 31.777 10.467 -57.861 1.00 86.19 258 VAL A CA 1
ATOM 1967 C C . VAL A 1 258 ? 30.251 10.462 -57.755 1.00 86.19 258 VAL A C 1
ATOM 1969 O O . VAL A 1 258 ? 29.547 11.142 -58.494 1.00 86.19 258 VAL A O 1
ATOM 1972 N N . ARG A 1 259 ? 29.730 9.676 -56.806 1.00 79.50 259 ARG A N 1
ATOM 1973 C CA . ARG A 1 259 ? 28.278 9.447 -56.634 1.00 79.50 259 ARG A CA 1
ATOM 1974 C C . ARG A 1 259 ? 27.573 10.357 -55.626 1.00 79.50 259 ARG A C 1
ATOM 1976 O O . ARG A 1 259 ? 26.356 10.274 -55.486 1.00 79.50 259 ARG A O 1
ATOM 1983 N N . SER A 1 260 ? 28.311 11.166 -54.870 1.00 79.19 260 SER A N 1
ATOM 1984 C CA . SER A 1 260 ? 27.769 11.995 -53.784 1.00 79.19 260 SER A CA 1
ATOM 1985 C C . SER A 1 260 ? 28.359 13.403 -53.827 1.00 79.19 260 SER A C 1
ATOM 1987 O O . SER A 1 260 ? 29.435 13.605 -54.381 1.00 79.19 260 SER A O 1
ATOM 1989 N N . GLN A 1 261 ? 27.664 14.374 -53.235 1.00 81.44 261 GLN A N 1
ATOM 1990 C CA . GLN A 1 261 ? 28.171 15.740 -53.018 1.00 81.44 261 GLN A CA 1
ATOM 1991 C C . GLN A 1 261 ? 28.649 15.965 -51.571 1.00 81.44 261 GLN A C 1
ATOM 1993 O O . GLN A 1 261 ? 28.991 17.082 -51.189 1.00 81.44 261 GLN A O 1
ATOM 1998 N N . ASP A 1 262 ? 28.658 14.909 -50.754 1.00 84.50 262 ASP A N 1
ATOM 1999 C CA . ASP A 1 262 ? 29.181 14.940 -49.389 1.00 84.50 262 ASP A CA 1
ATOM 2000 C C . ASP A 1 262 ? 30.722 14.910 -49.349 1.00 84.50 262 ASP A C 1
ATOM 2002 O O . ASP A 1 262 ? 31.415 14.988 -50.371 1.00 84.50 262 ASP A O 1
ATOM 2006 N N . GLU A 1 263 ? 31.283 14.807 -48.144 1.00 84.31 263 GLU A N 1
ATOM 2007 C CA . GLU A 1 263 ? 32.727 14.791 -47.919 1.00 84.31 263 GLU A CA 1
ATOM 2008 C C . GLU A 1 263 ? 33.426 13.644 -48.673 1.00 84.31 263 GLU A C 1
ATOM 2010 O O . GLU A 1 263 ? 34.548 13.814 -49.154 1.00 84.31 263 GLU A O 1
ATOM 2015 N N . VAL A 1 264 ? 32.753 12.498 -48.833 1.00 87.06 264 VAL A N 1
ATOM 2016 C CA . VAL A 1 264 ? 33.284 11.315 -49.530 1.00 87.06 264 VAL A CA 1
ATOM 2017 C C . VAL A 1 264 ? 33.294 11.535 -51.045 1.00 87.06 264 VAL A C 1
ATOM 2019 O O . VAL A 1 264 ? 34.266 11.193 -51.725 1.00 87.06 264 VAL A O 1
ATOM 2022 N N . GLY A 1 265 ? 32.249 12.159 -51.584 1.00 87.50 265 GLY A N 1
ATOM 2023 C CA . GLY A 1 265 ? 32.188 12.542 -52.993 1.00 87.50 265 GLY A CA 1
ATOM 2024 C C . GLY A 1 265 ? 33.240 13.579 -53.380 1.00 87.50 265 GLY A C 1
ATOM 2025 O O . GLY A 1 265 ? 33.953 13.412 -54.371 1.00 87.50 265 GLY A O 1
ATOM 2026 N N . ARG A 1 266 ? 33.421 14.609 -52.545 1.00 87.44 266 ARG A N 1
ATOM 2027 C CA . ARG A 1 266 ? 34.470 15.623 -52.743 1.00 87.44 266 ARG A CA 1
ATOM 2028 C C . ARG A 1 266 ? 35.874 15.022 -52.710 1.00 87.44 266 ARG A C 1
ATOM 2030 O O . ARG A 1 266 ? 36.702 15.370 -53.553 1.00 87.44 266 ARG A O 1
ATOM 2037 N N . MET A 1 267 ? 36.143 14.117 -51.768 1.00 91.12 267 MET A N 1
ATOM 2038 C CA . MET A 1 267 ? 37.406 13.373 -51.709 1.00 91.12 267 MET A CA 1
ATOM 2039 C C . MET A 1 267 ? 37.654 12.595 -53.008 1.00 91.12 267 MET A C 1
ATOM 2041 O O . MET A 1 267 ? 38.736 12.696 -53.581 1.00 91.12 267 MET A O 1
ATOM 2045 N N . SER A 1 268 ? 36.637 11.884 -53.500 1.00 90.69 268 SER A N 1
ATOM 2046 C CA . SER A 1 268 ? 36.718 11.098 -54.738 1.00 90.69 268 SER A CA 1
ATOM 2047 C C . SER A 1 268 ? 37.031 11.977 -55.956 1.00 90.69 268 SER A C 1
ATOM 2049 O O . SER A 1 268 ? 37.937 11.667 -56.728 1.00 90.69 268 SER A O 1
ATOM 2051 N N . ALA A 1 269 ? 36.352 13.122 -56.090 1.00 90.75 269 ALA A N 1
ATOM 2052 C CA . ALA A 1 269 ? 36.609 14.088 -57.161 1.00 90.75 269 ALA A CA 1
ATOM 2053 C C . ALA A 1 269 ? 38.031 14.673 -57.091 1.00 90.75 269 ALA A C 1
ATOM 2055 O O . ALA A 1 269 ? 38.722 14.770 -58.105 1.00 90.75 269 ALA A O 1
ATOM 2056 N N . SER A 1 270 ? 38.486 15.017 -55.884 1.00 91.38 270 SER A N 1
ATOM 2057 C CA . SER A 1 270 ? 39.818 15.595 -55.659 1.00 91.38 270 SER A CA 1
ATOM 2058 C C . SER A 1 270 ? 40.926 14.586 -55.969 1.00 91.38 270 SER A C 1
ATOM 2060 O O . SER A 1 270 ? 41.949 14.940 -56.552 1.00 91.38 270 SER A O 1
ATOM 2062 N N . MET A 1 271 ? 40.708 13.316 -55.623 1.00 90.69 271 MET A N 1
ATOM 2063 C CA . MET A 1 271 ? 41.626 12.228 -55.939 1.00 90.69 271 MET A CA 1
ATOM 2064 C C . MET A 1 271 ? 41.717 11.983 -57.450 1.00 90.69 271 MET A C 1
ATOM 2066 O O . MET A 1 271 ? 42.824 11.875 -57.969 1.00 90.69 271 MET A O 1
ATOM 2070 N N . ASN A 1 272 ? 40.594 11.976 -58.176 1.00 92.56 272 ASN A N 1
ATOM 2071 C CA . ASN A 1 272 ? 40.614 11.857 -59.639 1.00 92.56 272 ASN A CA 1
ATOM 2072 C C . ASN A 1 272 ? 41.410 12.997 -60.297 1.00 92.56 272 ASN A C 1
ATOM 2074 O O . ASN A 1 272 ? 42.279 12.727 -61.122 1.00 92.56 272 ASN A O 1
ATOM 2078 N N . ALA A 1 273 ? 41.202 14.246 -59.867 1.00 91.88 273 ALA A N 1
ATOM 2079 C CA . ALA A 1 273 ? 41.952 15.396 -60.382 1.00 91.88 273 ALA A CA 1
ATOM 2080 C C . ALA A 1 273 ? 43.470 15.290 -60.117 1.00 91.88 273 ALA A C 1
ATOM 2082 O O . ALA A 1 273 ? 44.292 15.689 -60.950 1.00 91.88 273 ALA A O 1
ATOM 2083 N N . ALA A 1 274 ? 43.861 14.724 -58.970 1.00 90.44 274 ALA A N 1
ATOM 2084 C CA . ALA A 1 274 ? 45.262 14.446 -58.666 1.00 90.44 274 ALA A CA 1
ATOM 2085 C C . ALA A 1 274 ? 45.843 13.370 -59.601 1.00 90.44 274 ALA A C 1
ATOM 2087 O O . ALA A 1 274 ? 46.937 13.557 -60.135 1.00 90.44 274 ALA A O 1
ATOM 2088 N N . LEU A 1 275 ? 45.104 12.283 -59.853 1.00 91.50 275 LEU A N 1
ATOM 2089 C CA . LEU A 1 275 ? 45.515 11.233 -60.793 1.00 91.50 275 LEU A CA 1
ATOM 2090 C C . LEU A 1 275 ? 45.656 11.761 -62.225 1.00 91.50 275 LEU A C 1
ATOM 2092 O O . LEU A 1 275 ? 46.629 11.428 -62.900 1.00 91.50 275 LEU A O 1
ATOM 2096 N N . ASP A 1 276 ? 44.747 12.631 -62.669 1.00 90.81 276 ASP A N 1
ATOM 2097 C CA . ASP A 1 276 ? 44.830 13.274 -63.986 1.00 90.81 276 ASP A CA 1
ATOM 2098 C C . ASP A 1 276 ? 46.079 14.156 -64.105 1.00 90.81 276 ASP A C 1
ATOM 2100 O O . ASP A 1 276 ? 46.788 14.116 -65.113 1.00 90.81 276 ASP A O 1
ATOM 2104 N N . SER A 1 277 ? 46.404 14.904 -63.047 1.00 90.75 277 SER A N 1
ATOM 2105 C CA . SER A 1 277 ? 47.599 15.752 -63.004 1.00 90.75 277 SER A CA 1
ATOM 2106 C C . SER A 1 277 ? 48.887 14.929 -63.091 1.00 90.75 277 SER A C 1
ATOM 2108 O O . SER A 1 277 ? 49.792 15.274 -63.853 1.00 90.75 277 SER A O 1
ATOM 2110 N N . VAL A 1 278 ? 48.970 13.814 -62.358 1.00 88.12 278 VAL A N 1
ATOM 2111 C CA . VAL A 1 278 ? 50.128 12.906 -62.414 1.00 88.12 278 VAL A CA 1
ATOM 2112 C C . VAL A 1 278 ? 50.238 12.244 -63.790 1.00 88.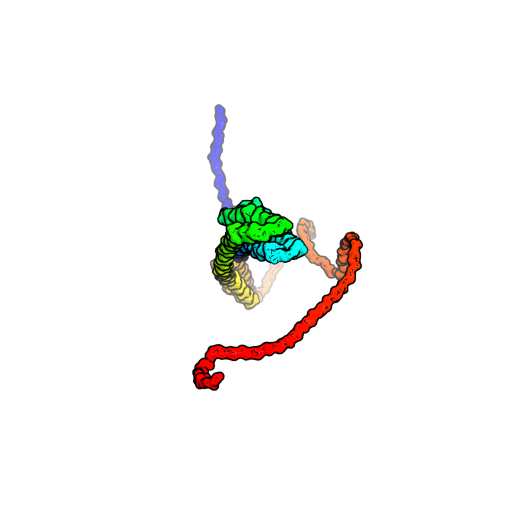12 278 VAL A C 1
ATOM 2114 O O . VAL A 1 278 ? 51.320 12.237 -64.380 1.00 88.12 278 VAL A O 1
ATOM 2117 N N . GLY A 1 279 ? 49.125 11.756 -64.347 1.00 86.88 279 GLY A N 1
ATOM 2118 C CA . GLY A 1 279 ? 49.094 11.165 -65.686 1.00 86.88 279 GLY A CA 1
ATOM 2119 C C . GLY A 1 279 ? 49.539 12.145 -66.777 1.00 86.88 279 GLY A C 1
ATOM 2120 O O . GLY A 1 279 ? 50.318 11.785 -67.663 1.00 86.88 279 GLY A O 1
ATOM 2121 N N . ALA A 1 280 ? 49.130 13.413 -66.682 1.00 87.44 280 ALA A N 1
ATOM 2122 C CA . ALA A 1 280 ? 49.565 14.463 -67.600 1.00 87.44 280 ALA A CA 1
ATOM 2123 C C . ALA A 1 280 ? 51.078 14.725 -67.513 1.00 87.44 280 ALA A C 1
ATOM 2125 O O . ALA A 1 280 ? 51.734 14.891 -68.543 1.00 87.44 280 ALA A O 1
ATOM 2126 N N . VAL A 1 281 ? 51.654 14.728 -66.305 1.00 88.81 281 VAL A N 1
ATOM 2127 C CA . VAL A 1 281 ? 53.105 14.883 -66.108 1.00 88.81 281 VAL A CA 1
ATOM 2128 C C . VAL A 1 281 ? 53.874 13.714 -66.728 1.00 88.81 281 VAL A C 1
ATOM 2130 O O . VAL A 1 281 ? 54.838 13.949 -67.456 1.00 88.81 281 VAL A O 1
ATOM 2133 N N . LEU A 1 282 ? 53.433 12.472 -66.512 1.00 85.31 282 LEU A N 1
ATOM 2134 C CA . LEU A 1 282 ? 54.067 11.294 -67.116 1.00 85.31 282 LEU A CA 1
ATOM 2135 C C . LEU A 1 282 ? 53.963 11.294 -68.643 1.00 85.31 282 LEU A C 1
ATOM 2137 O O . LEU A 1 282 ? 54.938 10.978 -69.321 1.00 85.31 282 LEU A O 1
ATOM 2141 N N . THR A 1 283 ? 52.820 11.709 -69.190 1.00 85.56 283 THR A N 1
ATOM 2142 C CA . THR A 1 283 ? 52.632 11.827 -70.644 1.00 85.56 283 THR A CA 1
ATOM 2143 C C . THR A 1 283 ? 53.603 12.848 -71.242 1.00 85.56 283 THR A C 1
ATOM 2145 O O . THR A 1 283 ? 54.261 12.567 -72.242 1.00 85.56 283 THR A O 1
ATOM 2148 N N . ARG A 1 284 ? 53.764 14.012 -70.595 1.00 86.81 284 ARG A N 1
ATOM 2149 C CA . ARG A 1 284 ? 54.745 15.033 -71.007 1.00 86.81 284 ARG A CA 1
ATOM 2150 C C . ARG A 1 284 ? 56.184 14.528 -70.905 1.00 86.81 284 ARG A C 1
ATOM 2152 O O . ARG A 1 284 ? 57.000 14.829 -71.777 1.00 86.81 284 ARG A O 1
ATOM 2159 N N . LEU A 1 285 ? 56.500 13.754 -69.867 1.00 84.44 285 LEU A N 1
ATOM 2160 C CA . LEU A 1 285 ? 57.818 13.145 -69.702 1.00 84.44 285 LEU A CA 1
ATOM 2161 C C . LEU A 1 285 ? 58.105 12.133 -70.823 1.00 84.44 285 LEU A C 1
ATOM 2163 O O . LEU A 1 285 ? 59.158 12.210 -71.450 1.00 84.44 285 LEU A O 1
ATOM 2167 N N . ALA A 1 286 ? 57.146 11.259 -71.141 1.00 80.12 286 ALA A N 1
ATOM 2168 C CA . ALA A 1 286 ? 57.262 10.286 -72.227 1.00 80.12 286 ALA A CA 1
ATOM 2169 C C . ALA A 1 286 ? 57.433 10.960 -73.601 1.00 80.12 286 ALA A C 1
ATOM 2171 O O . ALA A 1 286 ? 58.300 10.564 -74.380 1.00 80.12 286 ALA A O 1
ATOM 2172 N N . GLN A 1 287 ? 56.669 12.022 -73.880 1.00 80.56 287 GLN A N 1
ATOM 2173 C CA . GLN A 1 287 ? 56.819 12.827 -75.100 1.00 80.56 287 GLN A CA 1
ATOM 2174 C C . GLN A 1 287 ? 58.210 13.477 -75.193 1.00 80.56 287 GLN A C 1
ATOM 2176 O O . GLN A 1 287 ? 58.838 13.440 -76.251 1.00 80.56 287 GLN A O 1
ATOM 2181 N N . SER A 1 288 ? 58.731 14.002 -74.079 1.00 74.94 288 SER A N 1
ATOM 2182 C CA . SER A 1 288 ? 60.076 14.594 -74.019 1.00 74.94 288 SER A CA 1
ATOM 2183 C C . SER A 1 288 ? 61.176 13.545 -74.257 1.00 74.94 288 SER A C 1
ATOM 2185 O O . SER A 1 288 ? 62.110 13.781 -75.023 1.00 74.94 288 SER A O 1
ATOM 2187 N N . SER A 1 289 ? 61.053 12.343 -73.684 1.00 70.50 289 SER A N 1
ATOM 2188 C CA . SER A 1 289 ? 61.967 11.224 -73.962 1.00 70.50 289 SER A CA 1
ATOM 2189 C C . SER A 1 289 ? 61.892 10.737 -75.416 1.00 70.50 289 SER A C 1
ATOM 2191 O O 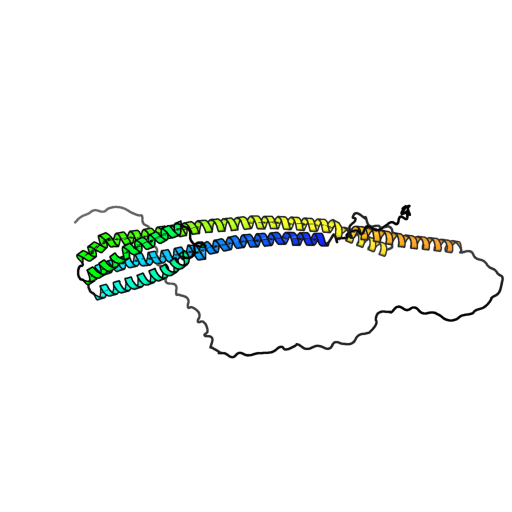. SER A 1 289 ? 62.921 10.395 -75.993 1.00 70.50 289 SER A O 1
ATOM 2193 N N . GLY A 1 290 ? 60.714 10.773 -76.049 1.00 60.25 290 GLY A N 1
ATOM 2194 C CA . GLY A 1 290 ? 60.552 10.470 -77.477 1.00 60.25 290 GLY A CA 1
ATOM 2195 C C . GLY A 1 290 ? 61.309 11.441 -78.390 1.00 60.25 290 GLY A C 1
ATOM 2196 O O . GLY A 1 290 ? 61.939 11.018 -79.358 1.00 60.25 290 GLY A O 1
ATOM 2197 N N . THR A 1 291 ? 61.348 12.731 -78.039 1.00 57.94 291 THR A N 1
ATOM 2198 C CA . THR A 1 291 ? 62.165 13.725 -78.764 1.00 57.94 291 THR A CA 1
ATOM 2199 C C . THR A 1 291 ? 63.678 13.540 -78.568 1.00 57.94 291 THR A C 1
ATOM 2201 O O . THR A 1 291 ? 64.455 13.866 -79.466 1.00 57.94 291 THR A O 1
ATOM 2204 N N . LEU A 1 292 ? 64.104 12.941 -77.448 1.00 53.91 292 LEU A N 1
ATOM 2205 C CA . LEU A 1 292 ? 65.501 12.554 -77.189 1.00 53.91 292 LEU A CA 1
ATOM 2206 C C . LEU A 1 292 ? 65.911 11.274 -77.947 1.00 53.91 292 LEU A C 1
ATOM 2208 O O . LEU A 1 292 ? 67.043 11.165 -78.407 1.00 53.91 292 LEU A O 1
ATOM 2212 N N . GLY A 1 293 ? 64.992 10.321 -78.142 1.00 52.41 293 GLY A N 1
ATOM 2213 C CA . GLY A 1 293 ? 65.224 9.138 -78.986 1.00 52.41 293 GLY A CA 1
ATOM 2214 C C . GLY A 1 293 ? 65.346 9.476 -80.477 1.00 52.41 293 GLY A C 1
ATOM 2215 O O . GLY A 1 293 ? 66.150 8.880 -81.189 1.00 52.41 293 GLY A O 1
ATOM 2216 N N . ALA A 1 294 ? 64.621 10.499 -80.936 1.00 50.12 294 ALA A N 1
ATOM 2217 C CA . ALA A 1 294 ? 64.726 11.020 -82.300 1.00 50.12 294 ALA A CA 1
ATOM 2218 C C . ALA A 1 294 ? 66.014 11.837 -82.564 1.00 50.12 294 ALA A C 1
ATOM 2220 O O . ALA A 1 294 ? 66.247 12.255 -83.694 1.00 50.12 294 ALA A O 1
ATOM 2221 N N . THR A 1 295 ? 66.869 12.054 -81.556 1.00 51.81 295 THR A N 1
ATOM 2222 C CA . THR A 1 295 ? 68.143 12.795 -81.680 1.00 51.81 295 THR A CA 1
ATOM 2223 C C . THR A 1 295 ? 69.400 11.912 -81.567 1.00 51.81 295 THR A C 1
ATOM 2225 O O . THR A 1 295 ? 70.508 12.420 -81.414 1.00 51.81 295 THR A O 1
ATOM 2228 N N . GLY A 1 296 ? 69.266 10.589 -81.730 1.00 44.00 296 GLY A N 1
ATOM 2229 C CA . GLY A 1 296 ? 70.369 9.612 -81.694 1.00 44.00 296 GLY A CA 1
ATOM 2230 C C . GLY A 1 296 ? 71.349 9.601 -82.883 1.00 44.00 296 GLY A C 1
ATOM 2231 O O . GLY A 1 296 ? 72.211 8.728 -82.933 1.00 44.00 296 GLY A O 1
ATOM 2232 N N . SER A 1 297 ? 71.273 10.540 -83.829 1.00 43.25 297 SER A N 1
ATOM 2233 C CA . SER A 1 297 ? 72.257 10.679 -84.915 1.00 43.25 297 SER A CA 1
ATOM 2234 C C . SER A 1 297 ? 72.937 12.050 -84.865 1.00 43.25 297 SER A C 1
ATOM 2236 O O . SER A 1 297 ? 72.371 13.050 -85.303 1.00 43.25 297 SER A O 1
ATOM 2238 N N . VAL A 1 298 ? 74.167 12.090 -84.351 1.00 50.03 298 VAL A N 1
ATOM 2239 C CA . VAL A 1 298 ? 75.070 13.255 -84.411 1.00 50.03 298 VAL A CA 1
ATOM 2240 C C . VAL A 1 298 ? 76.289 12.882 -85.264 1.00 50.03 298 VAL A C 1
ATOM 2242 O O . VAL A 1 298 ? 76.842 11.799 -85.075 1.00 50.03 298 VAL A O 1
ATOM 2245 N N . PRO A 1 299 ? 76.723 13.751 -86.199 1.00 42.66 299 PRO A N 1
ATOM 2246 C CA . PRO A 1 299 ? 78.095 14.289 -86.113 1.00 42.66 299 PRO A CA 1
ATOM 2247 C C . PRO A 1 299 ? 78.140 15.825 -86.341 1.00 42.66 299 PRO A C 1
ATOM 2249 O O . PRO A 1 299 ? 77.492 16.335 -87.244 1.00 42.66 299 PRO A O 1
ATOM 2252 N N . SER A 1 300 ? 78.764 16.626 -85.457 1.00 36.53 300 SER A N 1
ATOM 2253 C CA . SER A 1 300 ? 80.177 17.105 -85.518 1.00 36.53 300 SER A CA 1
ATOM 2254 C C . SER A 1 300 ? 80.430 18.042 -86.731 1.00 36.53 300 SER A C 1
ATOM 2256 O O . SER A 1 300 ? 80.340 17.560 -87.847 1.00 36.53 300 SER A O 1
ATOM 2258 N N . ARG A 1 301 ? 80.812 19.338 -86.696 1.00 34.75 301 ARG A N 1
ATOM 2259 C CA . ARG A 1 301 ? 81.675 20.203 -85.838 1.00 34.75 301 ARG A CA 1
ATOM 2260 C C . ARG A 1 301 ? 81.485 21.717 -86.242 1.00 34.75 301 ARG A C 1
ATOM 2262 O O . ARG A 1 301 ? 80.503 22.012 -86.909 1.00 34.75 301 ARG A O 1
ATOM 2269 N N . PRO A 1 302 ? 82.456 22.643 -86.011 1.00 50.56 302 PRO A N 1
ATOM 2270 C CA . PRO A 1 302 ? 82.617 23.635 -84.925 1.00 50.56 302 PRO A CA 1
ATOM 2271 C C . PRO A 1 302 ? 82.288 25.091 -85.385 1.00 50.56 302 PRO A C 1
ATOM 2273 O O . PRO A 1 302 ? 81.966 25.281 -86.547 1.00 50.56 302 PRO A O 1
ATOM 2276 N N . SER A 1 303 ? 82.281 26.155 -84.552 1.00 35.59 303 SER A N 1
ATOM 2277 C CA . SER A 1 303 ? 83.370 27.169 -84.489 1.00 35.59 303 SER A CA 1
ATOM 2278 C C . SER A 1 303 ? 82.940 28.469 -83.732 1.00 35.59 303 SER A C 1
ATOM 2280 O O . SER A 1 303 ? 82.101 29.218 -84.218 1.00 35.59 303 SER A O 1
ATOM 2282 N N . TRP A 1 304 ? 83.535 28.712 -82.552 1.00 46.12 304 TRP A N 1
ATOM 2283 C CA . TRP A 1 304 ? 83.950 29.978 -81.879 1.00 46.12 304 TRP A CA 1
ATOM 2284 C C . TRP A 1 304 ? 83.161 31.312 -82.000 1.00 46.12 304 TRP A C 1
ATOM 2286 O O . TRP A 1 304 ? 83.127 31.939 -83.053 1.00 46.12 304 TRP A O 1
ATOM 2296 N N . ARG A 1 305 ? 82.766 31.869 -80.835 1.00 43.41 305 ARG A N 1
ATOM 2297 C CA . ARG A 1 305 ? 83.096 33.232 -80.313 1.00 43.41 305 ARG A CA 1
ATOM 2298 C C . ARG A 1 305 ? 82.604 33.332 -78.855 1.00 43.41 305 ARG A C 1
ATOM 2300 O O . ARG A 1 305 ? 81.426 33.173 -78.583 1.00 43.41 305 ARG A O 1
ATOM 2307 N N . ALA A 1 306 ? 83.504 33.288 -77.875 1.00 38.06 306 ALA A N 1
ATOM 2308 C CA . ALA A 1 306 ? 84.234 34.413 -77.272 1.00 38.06 306 ALA A CA 1
ATOM 2309 C C . ALA A 1 306 ? 83.430 35.168 -76.189 1.00 38.06 306 ALA A C 1
ATOM 2311 O O . ALA A 1 306 ? 82.583 36.014 -76.456 1.00 38.06 306 ALA A O 1
ATOM 2312 N N . ALA A 1 307 ? 83.784 34.805 -74.957 1.00 39.62 307 ALA A N 1
ATOM 2313 C CA . ALA A 1 307 ? 83.426 35.318 -73.642 1.00 39.62 307 ALA A CA 1
ATOM 2314 C C . ALA A 1 307 ? 83.299 36.843 -73.484 1.00 39.62 307 ALA A C 1
ATOM 2316 O O . ALA A 1 307 ? 84.163 37.590 -73.941 1.00 39.62 307 ALA A O 1
ATOM 2317 N N . ARG A 1 308 ? 82.344 37.273 -72.639 1.00 38.81 308 ARG A N 1
ATOM 2318 C CA . ARG A 1 308 ? 82.530 38.436 -71.752 1.00 38.81 308 ARG A CA 1
ATOM 2319 C C . ARG A 1 308 ? 81.950 38.227 -70.346 1.00 38.81 308 ARG A C 1
ATOM 2321 O O . ARG A 1 308 ? 80.762 38.0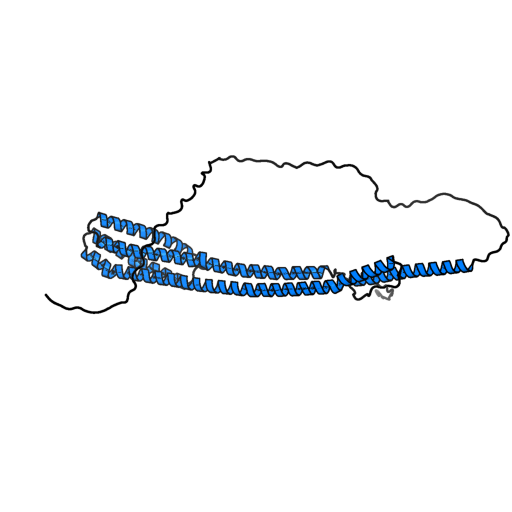01 -70.160 1.00 38.81 308 ARG A O 1
ATOM 2328 N N . SER A 1 309 ? 82.875 38.370 -69.396 1.00 41.03 309 SER A N 1
ATOM 2329 C CA . SER A 1 309 ? 82.778 38.899 -68.027 1.00 41.03 309 SER A CA 1
ATOM 2330 C C . SER A 1 309 ? 81.828 38.264 -67.003 1.00 41.03 309 SER A C 1
ATOM 2332 O O . SER A 1 309 ? 80.654 38.601 -66.880 1.00 41.03 309 SER A O 1
ATOM 2334 N N . VAL A 1 310 ? 82.464 37.482 -66.130 1.00 44.97 310 VAL A N 1
ATOM 2335 C CA . VAL A 1 310 ? 82.103 37.224 -64.732 1.00 44.97 310 VAL A CA 1
ATOM 2336 C C . VAL A 1 310 ? 82.059 38.529 -63.923 1.00 44.97 310 VAL A C 1
ATOM 2338 O O . VAL A 1 310 ? 83.038 39.271 -63.898 1.00 44.97 310 VAL A O 1
ATOM 2341 N N . ARG A 1 311 ? 80.972 38.749 -63.171 1.00 37.06 311 ARG A N 1
ATOM 2342 C CA . ARG A 1 311 ? 80.975 39.463 -61.879 1.00 37.06 311 ARG A CA 1
ATOM 2343 C C . ARG A 1 311 ? 79.807 38.981 -61.002 1.00 37.06 311 ARG A C 1
ATOM 2345 O O . ARG A 1 311 ? 78.645 39.058 -61.380 1.00 37.06 311 ARG A O 1
ATOM 2352 N N . ARG A 1 312 ? 80.137 38.507 -59.802 1.00 40.38 312 ARG A N 1
ATOM 2353 C CA . ARG A 1 312 ? 79.295 38.412 -58.588 1.00 40.38 312 ARG A CA 1
ATOM 2354 C C . ARG A 1 312 ? 80.101 39.133 -57.482 1.00 40.38 312 ARG A C 1
ATOM 2356 O O . ARG A 1 312 ? 81.326 39.118 -57.628 1.00 40.38 312 ARG A O 1
ATOM 2363 N N . PRO A 1 313 ? 79.530 39.720 -56.394 1.00 44.31 313 PRO A N 1
ATOM 2364 C CA . PRO A 1 313 ? 78.568 39.010 -55.534 1.00 44.31 313 PRO A CA 1
ATOM 2365 C C . PRO A 1 313 ? 77.582 39.832 -54.640 1.00 44.31 313 PRO A C 1
ATOM 2367 O O . PRO A 1 313 ? 77.687 41.043 -54.488 1.00 44.31 313 PRO A O 1
ATOM 2370 N N . ARG A 1 314 ? 76.736 39.057 -53.928 1.00 43.75 314 ARG A N 1
ATOM 2371 C CA . ARG A 1 314 ? 76.112 39.239 -52.584 1.00 43.75 314 ARG A CA 1
ATOM 2372 C C . ARG A 1 314 ? 74.635 39.692 -52.428 1.00 43.75 314 ARG A C 1
ATOM 2374 O O . ARG A 1 314 ? 74.096 40.355 -53.302 1.00 43.75 314 ARG A O 1
ATOM 2381 N N . PRO A 1 315 ? 73.961 39.238 -51.333 1.00 49.69 315 PRO A N 1
ATOM 2382 C CA . PRO A 1 315 ? 72.532 38.893 -51.312 1.00 49.69 315 PRO A CA 1
ATOM 2383 C C . PRO A 1 315 ? 71.673 39.795 -50.397 1.00 49.69 315 PRO A C 1
ATOM 2385 O O . PRO A 1 315 ? 72.201 40.496 -49.533 1.00 49.69 315 PRO A O 1
ATOM 2388 N N . ARG A 1 316 ? 70.335 39.693 -50.488 1.00 38.81 316 ARG A N 1
ATOM 2389 C CA . ARG A 1 316 ? 69.413 40.169 -49.436 1.00 38.81 316 ARG A CA 1
ATOM 2390 C C . ARG A 1 316 ? 68.498 39.056 -48.921 1.00 38.81 316 ARG A C 1
ATOM 2392 O O . ARG A 1 316 ? 67.973 38.247 -49.673 1.00 38.81 316 ARG A O 1
ATOM 2399 N N . ARG A 1 317 ? 68.405 39.049 -47.590 1.00 38.91 317 ARG A N 1
ATOM 2400 C CA . ARG A 1 317 ? 67.724 38.133 -46.672 1.00 38.91 317 ARG A CA 1
ATOM 2401 C C . ARG A 1 317 ? 66.198 38.186 -46.799 1.00 38.91 317 ARG A C 1
ATOM 2403 O O . ARG A 1 317 ? 65.645 39.278 -46.813 1.00 38.91 317 ARG A O 1
ATOM 2410 N N . SER A 1 318 ? 65.554 37.036 -46.621 1.00 37.03 318 SER A N 1
ATOM 2411 C CA . SER A 1 318 ? 64.311 36.913 -45.844 1.00 37.03 318 SER A CA 1
ATOM 2412 C C . SER A 1 318 ? 64.159 35.467 -45.356 1.00 37.03 318 SER A C 1
ATOM 2414 O O . SER A 1 318 ? 64.038 34.545 -46.157 1.00 37.03 318 SER A O 1
ATOM 2416 N N . LEU A 1 319 ? 64.239 35.279 -44.036 1.00 44.38 319 LEU A N 1
ATOM 2417 C CA . LEU A 1 319 ? 63.988 34.018 -43.324 1.00 44.38 319 LEU A CA 1
ATOM 2418 C C . LEU A 1 319 ? 62.484 33.693 -43.318 1.00 44.38 319 LEU A C 1
ATOM 2420 O O . LEU A 1 319 ? 61.672 34.614 -43.222 1.00 44.38 319 LEU A O 1
ATOM 2424 N N . PRO A 1 320 ? 62.117 32.402 -43.267 1.00 43.59 320 PRO A N 1
ATOM 2425 C CA . PRO A 1 320 ? 61.475 31.934 -42.041 1.00 43.59 320 PRO A CA 1
ATOM 2426 C C . PRO A 1 320 ? 62.053 30.618 -41.488 1.00 43.59 320 PRO A C 1
ATOM 2428 O O . PRO A 1 320 ? 62.826 29.904 -42.118 1.00 43.59 320 PRO A O 1
ATOM 2431 N N . ARG A 1 321 ? 61.696 30.394 -40.222 1.00 48.97 321 ARG A N 1
ATOM 2432 C CA . ARG A 1 321 ? 62.207 29.443 -39.222 1.00 48.97 321 ARG A CA 1
ATOM 2433 C C . ARG A 1 321 ? 62.146 27.961 -39.634 1.00 48.97 321 ARG A C 1
ATOM 2435 O O . ARG A 1 321 ? 61.107 27.540 -40.135 1.00 48.97 321 ARG A O 1
ATOM 2442 N N . PRO A 1 322 ? 63.137 27.132 -39.249 1.00 44.19 322 PRO A N 1
ATOM 2443 C CA . PRO A 1 322 ? 62.952 25.694 -39.145 1.00 44.19 322 PRO A CA 1
ATOM 2444 C C . PRO A 1 322 ? 62.574 25.257 -37.722 1.00 44.19 322 PRO A C 1
ATOM 2446 O O . PRO A 1 322 ? 63.016 25.803 -36.708 1.00 44.19 322 PRO A O 1
ATOM 2449 N N . VAL A 1 323 ? 61.735 24.230 -37.697 1.00 43.62 323 VAL A N 1
ATOM 2450 C CA . VAL A 1 323 ? 61.258 23.471 -36.546 1.00 43.62 323 VAL A CA 1
ATOM 2451 C C . VAL A 1 323 ? 62.234 22.318 -36.272 1.00 43.62 323 VAL A C 1
ATOM 2453 O O . VAL A 1 323 ? 62.635 21.632 -37.201 1.00 43.62 323 VAL A O 1
ATOM 2456 N N . ARG A 1 324 ? 62.550 22.118 -34.982 1.00 37.47 324 ARG A N 1
ATOM 2457 C CA . ARG A 1 324 ? 63.039 20.903 -34.288 1.00 37.47 324 ARG A CA 1
ATOM 2458 C C . ARG A 1 324 ? 64.203 20.091 -34.880 1.00 37.47 324 ARG A C 1
ATOM 2460 O O . ARG A 1 324 ? 64.053 19.401 -35.874 1.00 37.47 324 ARG A O 1
ATOM 2467 N N . CYS A 1 325 ? 65.234 19.938 -34.050 1.00 37.53 325 CYS A N 1
ATOM 2468 C CA . CYS A 1 325 ? 65.706 18.628 -33.588 1.00 37.53 325 CYS A CA 1
ATOM 2469 C C . CYS A 1 325 ? 66.411 18.813 -32.238 1.00 37.53 325 CYS A C 1
ATOM 2471 O O . CYS A 1 325 ? 67.364 19.581 -32.145 1.00 37.53 325 CYS A O 1
ATOM 2473 N N . LEU A 1 326 ? 65.954 18.127 -31.188 1.00 37.72 326 LEU A N 1
ATOM 2474 C CA . LEU A 1 326 ? 66.777 17.901 -30.004 1.00 37.72 326 LEU A CA 1
ATOM 2475 C C . LEU A 1 326 ? 66.475 16.521 -29.440 1.00 37.72 326 LEU A C 1
ATOM 2477 O O . LEU A 1 326 ? 65.325 16.119 -29.267 1.00 37.72 326 LEU A O 1
ATOM 2481 N N . ALA A 1 327 ? 67.575 15.802 -29.285 1.00 37.22 327 ALA A N 1
ATOM 2482 C CA . ALA A 1 327 ? 67.679 14.404 -28.973 1.00 37.22 327 ALA A CA 1
ATOM 2483 C C . ALA A 1 327 ? 67.300 14.083 -27.523 1.00 37.22 327 ALA A C 1
ATOM 2485 O O . ALA A 1 327 ? 67.198 14.941 -26.647 1.00 37.22 327 ALA A O 1
ATOM 2486 N N . ALA A 1 328 ? 67.128 12.781 -27.332 1.00 43.06 328 ALA A N 1
ATOM 2487 C CA . ALA A 1 328 ? 66.917 12.048 -26.103 1.00 43.06 328 ALA A CA 1
ATOM 2488 C C . ALA A 1 328 ? 67.676 12.567 -24.867 1.00 43.06 328 ALA A C 1
ATOM 2490 O O . ALA A 1 328 ? 68.886 12.773 -24.891 1.00 43.06 328 ALA A O 1
ATOM 2491 N N . SER A 1 329 ? 66.972 12.607 -23.735 1.00 38.00 329 SER A N 1
ATOM 2492 C CA . SER A 1 329 ? 67.543 12.312 -22.419 1.00 38.00 329 SER A CA 1
ATOM 2493 C C . SER A 1 329 ? 66.460 11.780 -21.461 1.00 38.00 329 SER A C 1
ATOM 2495 O O . SER A 1 329 ? 65.267 12.004 -21.638 1.00 38.00 329 SER A O 1
ATOM 2497 N N . ARG A 1 330 ? 66.933 10.946 -20.533 1.00 40.94 330 ARG A N 1
ATOM 2498 C CA . ARG A 1 330 ? 66.279 9.927 -19.688 1.00 40.94 330 ARG A CA 1
ATOM 2499 C C . ARG A 1 330 ? 65.180 10.415 -18.718 1.00 40.94 330 ARG A C 1
ATOM 2501 O O . ARG A 1 330 ? 65.104 11.604 -18.431 1.00 40.94 330 ARG A O 1
ATOM 2508 N N . PRO A 1 331 ? 64.378 9.491 -18.138 1.00 41.69 331 PRO A N 1
ATOM 2509 C CA . PRO A 1 331 ? 63.274 9.837 -17.249 1.00 41.69 331 PRO A CA 1
ATOM 2510 C C . PRO A 1 331 ? 63.725 10.002 -15.789 1.00 41.69 331 PRO A C 1
ATOM 2512 O O . PRO A 1 331 ? 64.445 9.165 -15.246 1.00 41.69 331 PRO A O 1
ATOM 2515 N N . SER A 1 332 ? 63.206 11.028 -15.115 1.00 43.88 332 SER A N 1
ATOM 2516 C CA . SER A 1 332 ? 63.210 11.146 -13.653 1.00 43.88 332 SER A CA 1
ATOM 2517 C C . SER A 1 332 ? 61.791 11.430 -13.145 1.00 43.88 332 SER A C 1
ATOM 2519 O O . SER A 1 332 ? 61.106 12.323 -13.635 1.00 43.88 332 SER A O 1
ATOM 2521 N N . ARG A 1 333 ? 61.369 10.610 -12.173 1.00 49.62 333 ARG A N 1
ATOM 2522 C CA . ARG A 1 333 ? 60.088 10.588 -11.435 1.00 49.62 333 ARG A CA 1
ATOM 2523 C C . ARG A 1 333 ? 59.586 11.972 -10.983 1.00 49.62 333 ARG A C 1
ATOM 2525 O O . ARG A 1 333 ? 60.409 12.824 -10.661 1.00 49.62 333 ARG A O 1
ATOM 2532 N N . PRO A 1 334 ? 58.273 12.097 -10.691 1.00 44.44 334 PRO A N 1
ATOM 2533 C CA . PRO A 1 334 ? 57.897 12.869 -9.506 1.00 44.44 334 PRO A CA 1
ATOM 2534 C C . PRO A 1 334 ? 56.842 12.219 -8.588 1.00 44.44 334 PRO A C 1
ATOM 2536 O O . PRO A 1 334 ? 55.787 11.745 -8.996 1.00 44.44 334 PRO A O 1
ATOM 2539 N N . ALA A 1 335 ? 57.206 12.236 -7.304 1.00 36.88 335 ALA A N 1
ATOM 2540 C CA . ALA A 1 335 ? 56.442 12.616 -6.115 1.00 36.88 335 ALA A CA 1
ATOM 2541 C C . ALA A 1 335 ? 54.901 12.476 -6.100 1.00 36.88 335 ALA A C 1
ATOM 2543 O O . ALA A 1 335 ? 54.157 13.291 -6.645 1.00 36.88 335 ALA A O 1
ATOM 2544 N N . ARG A 1 336 ? 54.430 11.530 -5.273 1.00 36.00 336 ARG A N 1
ATOM 2545 C CA . ARG A 1 336 ? 53.084 11.525 -4.680 1.00 36.00 336 ARG A CA 1
ATOM 2546 C C . ARG A 1 336 ? 52.952 12.672 -3.672 1.00 36.00 336 ARG A C 1
ATOM 2548 O O . ARG A 1 336 ? 53.663 12.698 -2.668 1.00 36.00 336 ARG A O 1
ATOM 2555 N N . LYS A 1 337 ? 51.996 13.576 -3.901 1.00 36.22 337 LYS A N 1
ATOM 2556 C CA . LYS A 1 337 ? 51.557 14.568 -2.912 1.00 36.22 337 LYS A CA 1
ATOM 2557 C C . LYS A 1 337 ? 50.730 13.880 -1.822 1.00 36.22 337 LYS A C 1
ATOM 2559 O O . LYS A 1 337 ? 49.655 13.349 -2.083 1.00 36.22 337 LYS A O 1
ATOM 2564 N N . ARG A 1 338 ? 51.254 13.909 -0.595 1.00 38.97 338 ARG A N 1
ATOM 2565 C CA . ARG A 1 338 ? 50.496 13.757 0.653 1.00 38.97 338 ARG A CA 1
ATOM 2566 C C . ARG A 1 338 ? 49.608 14.984 0.834 1.00 38.97 338 ARG A C 1
ATOM 2568 O O . ARG A 1 338 ? 50.122 16.095 0.753 1.00 38.97 338 ARG A O 1
ATOM 2575 N N . TRP A 1 339 ? 48.340 14.775 1.171 1.00 32.94 339 TRP A N 1
ATOM 2576 C CA . TRP A 1 339 ? 47.535 15.769 1.876 1.00 32.94 339 TRP A CA 1
ATOM 2577 C C . TRP A 1 339 ? 46.984 15.187 3.183 1.00 32.94 339 TRP A C 1
ATOM 2579 O O . TRP A 1 339 ? 46.662 14.006 3.289 1.00 32.94 339 TRP A O 1
ATOM 2589 N N . ALA A 1 340 ? 47.039 16.077 4.167 1.00 35.66 340 ALA A N 1
ATOM 2590 C CA . ALA A 1 340 ? 46.809 16.040 5.603 1.00 35.66 340 ALA A CA 1
ATOM 2591 C C . ALA A 1 340 ? 45.824 15.022 6.210 1.00 35.66 340 ALA A C 1
ATOM 2593 O O . ALA A 1 340 ? 44.677 14.876 5.801 1.00 35.66 340 ALA A O 1
ATOM 2594 N N . ARG A 1 341 ? 46.274 14.451 7.338 1.00 38.47 341 ARG A N 1
ATOM 2595 C CA . ARG A 1 341 ? 45.443 13.936 8.432 1.00 38.47 341 ARG A CA 1
ATOM 2596 C C . ARG A 1 341 ? 44.898 15.110 9.255 1.00 38.47 341 ARG A C 1
ATOM 2598 O O . ARG A 1 341 ? 45.682 15.963 9.666 1.00 38.47 341 ARG A O 1
ATOM 2605 N N . ARG A 1 342 ? 43.617 15.066 9.628 1.00 34.81 342 ARG A N 1
ATOM 2606 C CA . ARG A 1 342 ? 43.107 15.718 10.844 1.00 34.81 342 ARG A CA 1
ATOM 2607 C C . ARG A 1 342 ? 42.134 14.780 11.568 1.00 34.81 342 ARG A C 1
ATOM 2609 O O . ARG A 1 342 ? 41.134 14.365 11.005 1.00 34.81 342 ARG A O 1
ATOM 2616 N N . SER A 1 343 ? 42.549 14.411 12.782 1.00 41.41 343 SER A N 1
ATOM 2617 C CA . SER A 1 343 ? 41.770 14.132 14.001 1.00 41.41 343 SER A CA 1
ATOM 2618 C C . SER A 1 343 ? 40.382 13.478 13.913 1.00 41.41 343 SER A C 1
ATOM 2620 O O . SER A 1 343 ? 39.438 14.120 13.474 1.00 41.41 343 SER A O 1
ATOM 2622 N N . ALA A 1 344 ? 40.223 12.322 14.571 1.00 34.28 344 ALA A N 1
ATOM 2623 C CA . ALA A 1 344 ? 39.345 12.196 15.747 1.00 34.28 344 ALA A CA 1
ATOM 2624 C C . ALA A 1 344 ? 39.508 10.822 16.424 1.00 34.28 344 ALA A C 1
ATOM 2626 O O . ALA A 1 344 ? 39.456 9.772 15.790 1.00 34.28 344 ALA A O 1
ATOM 2627 N N . ARG A 1 345 ? 39.718 10.855 17.744 1.00 41.75 345 ARG A N 1
ATOM 2628 C CA . ARG A 1 345 ? 39.587 9.724 18.672 1.00 41.75 345 ARG A CA 1
ATOM 2629 C C . ARG A 1 345 ? 38.137 9.226 18.679 1.00 41.75 345 ARG A C 1
ATOM 2631 O O . ARG A 1 345 ? 37.241 10.053 18.789 1.00 41.75 345 ARG A O 1
ATOM 2638 N N . SER A 1 346 ? 37.916 7.913 18.754 1.00 35.69 346 SER A N 1
ATOM 2639 C CA . SER A 1 346 ? 37.099 7.299 19.821 1.00 35.69 346 SER A CA 1
ATOM 2640 C C . SER A 1 346 ? 36.954 5.773 19.667 1.00 35.69 346 SER A C 1
ATOM 2642 O O . SER A 1 346 ? 36.630 5.257 18.609 1.00 35.69 346 SER A O 1
ATOM 2644 N N . ARG A 1 347 ? 37.211 5.087 20.790 1.00 36.59 347 ARG A N 1
ATOM 2645 C CA . ARG A 1 347 ? 36.597 3.838 21.286 1.00 36.59 347 ARG A CA 1
ATOM 2646 C C . ARG A 1 347 ? 36.645 2.582 20.397 1.00 36.59 347 ARG A C 1
ATOM 2648 O O . ARG A 1 347 ? 35.802 2.345 19.544 1.00 36.59 347 ARG A O 1
ATOM 2655 N N . ARG A 1 348 ? 37.575 1.685 20.748 1.00 35.22 348 ARG A N 1
ATOM 2656 C CA . ARG A 1 348 ? 37.471 0.243 20.476 1.00 35.22 348 ARG A CA 1
ATOM 2657 C C . ARG A 1 348 ? 36.429 -0.374 21.421 1.00 35.22 348 ARG A C 1
ATOM 2659 O O . ARG A 1 348 ? 36.574 -0.257 22.633 1.00 35.22 348 ARG A O 1
ATOM 2666 N N . MET A 1 349 ? 35.431 -1.049 20.860 1.00 39.88 349 MET A N 1
ATOM 2667 C CA . MET A 1 349 ? 34.576 -2.045 21.523 1.00 39.88 349 MET A CA 1
ATOM 2668 C C . MET A 1 349 ? 34.888 -3.419 20.897 1.00 39.88 349 MET A C 1
ATOM 2670 O O . MET A 1 349 ? 35.179 -3.470 19.698 1.00 39.88 349 MET A O 1
ATOM 2674 N N . PRO A 1 350 ? 34.873 -4.528 21.658 1.00 44.75 350 PRO A N 1
ATOM 2675 C CA . PRO A 1 350 ? 35.202 -5.845 21.128 1.00 44.75 350 PRO A CA 1
ATOM 2676 C C . PRO A 1 350 ? 34.009 -6.453 20.376 1.00 44.75 350 PRO A C 1
ATOM 2678 O O . PRO A 1 350 ? 32.886 -6.489 20.872 1.00 44.75 350 PRO A O 1
ATOM 2681 N N . VAL A 1 351 ? 34.271 -6.970 19.176 1.00 37.12 351 VAL A N 1
ATOM 2682 C CA . VAL A 1 351 ? 33.307 -7.722 18.363 1.00 37.12 351 VAL A CA 1
ATOM 2683 C C . VAL A 1 351 ? 33.121 -9.114 18.976 1.00 37.12 351 VAL A C 1
ATOM 2685 O O . VAL A 1 351 ? 34.048 -9.927 18.981 1.00 37.12 351 VAL A O 1
ATOM 2688 N N . ARG A 1 352 ? 31.921 -9.404 19.494 1.00 38.72 352 ARG A N 1
ATOM 2689 C CA . ARG A 1 352 ? 31.486 -10.773 19.811 1.00 38.72 352 ARG A CA 1
ATOM 2690 C C . ARG A 1 352 ? 31.278 -11.548 18.505 1.00 38.72 352 ARG A C 1
ATOM 2692 O O . ARG A 1 352 ? 30.598 -11.073 17.601 1.00 38.72 352 ARG A O 1
ATOM 2699 N N . ARG A 1 353 ? 31.863 -12.747 18.422 1.00 43.00 353 ARG A N 1
ATOM 2700 C CA . ARG A 1 353 ? 31.630 -13.724 17.345 1.00 43.00 353 ARG A CA 1
ATOM 2701 C C . ARG A 1 353 ? 30.165 -14.197 17.364 1.00 43.00 353 ARG A C 1
ATOM 2703 O O . ARG A 1 353 ? 29.661 -14.455 18.458 1.00 43.00 353 ARG A O 1
ATOM 2710 N N . PRO A 1 354 ? 29.502 -14.387 16.211 1.00 38.81 354 PRO A N 1
ATOM 2711 C CA . PRO A 1 354 ? 28.203 -15.040 16.178 1.00 38.81 354 PRO A CA 1
ATOM 2712 C C . PRO A 1 354 ? 28.372 -16.556 16.359 1.00 38.81 354 PRO A C 1
ATOM 2714 O O . PRO A 1 354 ? 29.098 -17.218 15.620 1.00 38.81 354 PRO A O 1
ATOM 2717 N N . THR A 1 355 ? 27.708 -17.097 17.375 1.00 44.31 355 THR A N 1
ATOM 2718 C CA . THR A 1 355 ? 27.478 -18.531 17.575 1.00 44.31 355 THR A CA 1
ATOM 2719 C C . THR A 1 355 ? 26.526 -19.064 16.504 1.00 44.31 355 THR A C 1
ATOM 2721 O O . THR A 1 355 ? 25.451 -18.501 16.303 1.00 44.31 355 THR A O 1
ATOM 2724 N N . SER A 1 356 ? 26.908 -20.156 15.837 1.00 43.44 356 SER A N 1
ATOM 2725 C CA . SER A 1 356 ? 26.079 -20.889 14.871 1.00 43.44 356 SER A CA 1
ATOM 2726 C C . SER A 1 356 ? 24.740 -21.345 15.475 1.00 43.44 356 SER A C 1
ATOM 2728 O O . SER A 1 356 ? 24.732 -21.801 16.623 1.00 43.44 356 SER A O 1
ATOM 2730 N N . PRO A 1 357 ? 23.622 -21.343 14.724 1.00 44.72 357 PRO A N 1
ATOM 2731 C CA . PRO A 1 357 ? 22.390 -21.963 15.192 1.00 44.72 357 PRO A CA 1
ATOM 2732 C C . PRO A 1 357 ? 22.506 -23.493 15.126 1.00 44.72 357 PRO A C 1
ATOM 2734 O O . PRO A 1 357 ? 22.830 -24.066 14.083 1.00 44.72 357 PRO A O 1
ATOM 2737 N N . ARG A 1 358 ? 22.215 -24.163 16.246 1.00 41.81 358 ARG A N 1
ATOM 2738 C CA . ARG A 1 358 ? 21.963 -25.609 16.301 1.00 41.81 358 ARG A CA 1
ATOM 2739 C C . ARG A 1 358 ? 20.749 -25.952 15.427 1.00 41.81 358 ARG A C 1
ATOM 2741 O O . ARG A 1 358 ? 19.710 -25.308 15.528 1.00 41.81 358 ARG A O 1
ATOM 2748 N N . ARG A 1 359 ? 20.877 -27.001 14.607 1.00 45.38 359 ARG A N 1
ATOM 2749 C CA . ARG A 1 359 ? 19.755 -27.654 13.912 1.00 45.38 359 ARG A CA 1
ATOM 2750 C C . ARG A 1 359 ? 18.727 -28.171 14.933 1.00 45.38 359 ARG A C 1
ATOM 2752 O O . ARG A 1 359 ? 19.152 -28.793 15.907 1.00 45.38 359 ARG A O 1
ATOM 2759 N N . PRO A 1 360 ? 17.413 -28.015 14.703 1.00 43.19 360 PRO A N 1
ATOM 2760 C CA . PRO A 1 360 ? 16.415 -28.752 15.463 1.00 43.19 360 PRO A CA 1
ATOM 2761 C C . PRO A 1 360 ? 16.396 -30.224 15.024 1.00 43.19 360 PRO A C 1
ATOM 2763 O O . PRO A 1 360 ? 16.450 -30.547 13.834 1.00 43.19 360 PRO A O 1
ATOM 2766 N N . SER A 1 361 ? 16.348 -31.118 16.008 1.00 43.16 361 SER A N 1
ATOM 2767 C CA . SER A 1 361 ? 16.124 -32.552 15.850 1.00 43.16 361 SER A CA 1
ATOM 2768 C C . SER A 1 361 ? 14.757 -32.811 15.210 1.00 43.16 361 SER A C 1
ATOM 2770 O O . SER A 1 361 ? 13.738 -32.267 15.632 1.00 43.16 361 SER A O 1
ATOM 2772 N N . ARG A 1 362 ? 14.729 -33.658 14.175 1.00 39.34 362 ARG A N 1
ATOM 2773 C CA . ARG A 1 362 ? 13.490 -34.186 13.593 1.00 39.34 362 ARG A CA 1
ATOM 2774 C C . ARG A 1 362 ? 12.810 -35.094 14.620 1.00 39.34 362 ARG A C 1
ATOM 2776 O O . ARG A 1 362 ? 13.403 -36.084 15.035 1.00 39.34 362 ARG A O 1
ATOM 2783 N N . SER A 1 363 ? 11.577 -34.766 14.995 1.00 50.19 363 SER A N 1
ATOM 2784 C CA . SER A 1 363 ? 10.667 -35.712 15.652 1.00 50.19 363 SER A CA 1
ATOM 2785 C C . SER A 1 363 ? 10.098 -36.683 14.602 1.00 50.19 363 SER A C 1
ATOM 2787 O O . SER A 1 363 ? 9.897 -36.261 13.458 1.00 50.19 363 SER A O 1
ATOM 2789 N N . PRO A 1 364 ? 9.863 -37.965 14.934 1.00 50.00 364 PRO A N 1
ATOM 2790 C CA . PRO A 1 364 ? 9.277 -38.926 14.005 1.00 50.00 364 PRO A CA 1
ATOM 2791 C C . PRO A 1 364 ? 7.796 -38.611 13.740 1.00 50.00 364 PRO A C 1
ATOM 2793 O O . PRO A 1 364 ? 7.080 -38.128 14.617 1.00 50.00 364 PRO A O 1
ATOM 2796 N N . ALA A 1 365 ? 7.357 -38.861 12.506 1.00 53.41 365 ALA A N 1
ATOM 2797 C CA . ALA A 1 365 ? 5.996 -38.611 12.043 1.00 53.41 365 ALA A CA 1
ATOM 2798 C C . ALA A 1 365 ? 4.961 -39.507 12.763 1.00 53.41 365 ALA A C 1
ATOM 2800 O O . ALA A 1 365 ? 5.268 -40.665 13.055 1.00 53.41 365 ALA A O 1
ATOM 2801 N N . PRO A 1 366 ? 3.733 -39.015 13.019 1.00 60.25 366 PRO A N 1
ATOM 2802 C CA . PRO A 1 366 ? 2.649 -39.836 13.552 1.00 60.25 366 PRO A CA 1
ATOM 2803 C C . PRO A 1 366 ? 2.107 -40.816 12.489 1.00 60.25 366 PRO A C 1
ATOM 2805 O O . PRO A 1 366 ? 2.170 -40.514 11.293 1.00 60.25 366 PRO A O 1
ATOM 2808 N N . PRO A 1 367 ? 1.558 -41.979 12.895 1.00 61.41 367 PRO A N 1
ATOM 2809 C CA . PRO A 1 367 ? 1.008 -42.966 11.968 1.00 61.41 367 PRO A CA 1
ATOM 2810 C C . PRO A 1 367 ? -0.246 -42.446 11.237 1.00 61.41 367 PRO A C 1
ATOM 2812 O O . PRO A 1 367 ? -0.962 -41.586 11.763 1.00 61.41 367 PRO A O 1
ATOM 2815 N N . PRO A 1 368 ? -0.533 -42.957 10.023 1.00 56.16 368 PRO A N 1
ATOM 2816 C CA . PRO A 1 368 ? -1.653 -42.496 9.210 1.00 56.16 368 PRO A CA 1
ATOM 2817 C C . PRO A 1 368 ? -3.006 -42.842 9.848 1.00 56.16 368 PRO A C 1
ATOM 2819 O O . PRO A 1 368 ? -3.205 -43.929 10.390 1.00 56.16 368 PRO A O 1
ATOM 2822 N N . ARG A 1 369 ? -3.951 -41.899 9.759 1.00 56.34 369 ARG A N 1
ATOM 2823 C CA . ARG A 1 369 ? -5.344 -42.079 10.195 1.00 56.34 369 ARG A CA 1
ATOM 2824 C C . ARG A 1 369 ? -6.074 -43.060 9.260 1.00 56.34 369 ARG A C 1
ATOM 2826 O O . ARG A 1 369 ? -5.892 -42.953 8.047 1.00 56.34 369 ARG A O 1
ATOM 2833 N N . PRO A 1 370 ? -6.922 -43.966 9.779 1.00 48.62 370 PRO A N 1
ATOM 2834 C CA . PRO A 1 370 ? -7.716 -44.862 8.944 1.00 48.62 370 PRO A CA 1
ATOM 2835 C C . PRO A 1 370 ? -8.798 -44.096 8.165 1.00 48.62 370 PRO A C 1
ATOM 2837 O O . PRO A 1 370 ? -9.422 -43.169 8.685 1.00 48.62 370 PRO A O 1
ATOM 2840 N N . CYS A 1 371 ? -9.003 -44.488 6.905 1.00 44.62 371 CYS A N 1
ATOM 2841 C CA . CYS A 1 371 ? -10.026 -43.946 6.012 1.00 44.62 371 CYS A CA 1
ATOM 2842 C C . CYS A 1 371 ? -11.451 -44.206 6.546 1.00 44.62 371 CYS A C 1
ATOM 2844 O O . CYS A 1 371 ? -11.711 -45.286 7.082 1.00 44.62 371 CYS A O 1
ATOM 2846 N N . PRO A 1 372 ? -12.404 -43.273 6.361 1.00 45.16 372 PRO A N 1
ATOM 2847 C CA . PRO A 1 372 ? -13.796 -43.499 6.716 1.00 45.16 372 PRO A CA 1
ATOM 2848 C C . PRO A 1 372 ? -14.483 -44.275 5.586 1.00 45.16 372 PRO A C 1
ATOM 2850 O O . PRO A 1 372 ? -14.616 -43.764 4.478 1.00 45.16 372 PRO A O 1
ATOM 2853 N N . GLY A 1 373 ? -14.924 -45.506 5.851 1.00 50.47 373 GLY A N 1
ATOM 2854 C CA . GLY A 1 373 ? -15.780 -46.232 4.909 1.00 50.47 373 GLY A CA 1
ATOM 2855 C C . GLY A 1 373 ? -15.567 -47.739 4.867 1.00 50.47 373 GLY A C 1
ATOM 2856 O O . GLY A 1 373 ? -15.005 -48.263 3.917 1.00 50.47 373 GLY A O 1
ATOM 2857 N N . SER A 1 374 ? -16.075 -48.450 5.870 1.00 39.41 374 SER A N 1
ATOM 2858 C CA . SER A 1 374 ? -16.632 -49.795 5.674 1.00 39.41 374 SER A CA 1
ATOM 2859 C C . SER A 1 374 ? -17.602 -50.090 6.815 1.00 39.41 374 SER A C 1
ATOM 2861 O O . SER A 1 374 ? -17.265 -50.656 7.848 1.00 39.41 374 SER A O 1
ATOM 2863 N N . ALA A 1 375 ? -18.839 -49.634 6.637 1.00 47.06 375 ALA A N 1
ATOM 2864 C CA . ALA A 1 375 ? -19.954 -50.159 7.400 1.00 47.06 375 ALA A CA 1
ATOM 2865 C C . ALA A 1 375 ? -20.273 -51.563 6.865 1.00 47.06 375 ALA A C 1
ATOM 2867 O O . ALA A 1 375 ? -20.533 -51.739 5.674 1.00 47.06 375 ALA A O 1
ATOM 2868 N N . SER A 1 376 ? -20.266 -52.560 7.745 1.00 40.50 376 SER A N 1
ATOM 2869 C CA . SER A 1 376 ? -20.982 -53.817 7.535 1.00 40.50 376 SER A CA 1
ATOM 2870 C C . SER A 1 376 ? -21.633 -54.274 8.844 1.00 40.50 376 SER A C 1
ATOM 2872 O O . SER A 1 376 ? -21.195 -53.860 9.919 1.00 40.50 376 SER A O 1
ATOM 2874 N N . PRO A 1 377 ? -22.749 -55.018 8.763 1.00 50.66 377 PRO A N 1
ATOM 2875 C CA . PRO A 1 377 ? -23.898 -54.768 9.620 1.00 50.66 377 PRO A CA 1
ATOM 2876 C C . PRO A 1 377 ? -24.014 -55.717 10.821 1.00 50.66 377 PRO A C 1
ATOM 2878 O O . PRO A 1 377 ? -23.531 -56.842 10.809 1.00 50.66 377 PRO A O 1
ATOM 2881 N N . ALA A 1 378 ? -24.744 -55.223 11.823 1.00 47.53 378 ALA A N 1
ATOM 2882 C CA . ALA A 1 378 ? -25.649 -55.932 12.729 1.00 47.53 378 ALA A CA 1
ATOM 2883 C C . ALA A 1 378 ? -25.290 -57.358 13.204 1.00 47.53 378 ALA A C 1
ATOM 2885 O O . ALA A 1 378 ? -25.448 -58.339 12.482 1.00 47.53 378 ALA A O 1
ATOM 2886 N N . ARG A 1 379 ? -25.103 -57.495 14.524 1.00 44.25 379 ARG A N 1
ATOM 2887 C CA . ARG A 1 379 ? -25.645 -58.636 15.278 1.00 44.25 379 ARG A CA 1
ATOM 2888 C C . ARG A 1 379 ? -26.335 -58.159 16.554 1.00 44.25 379 ARG A C 1
ATOM 2890 O O . ARG A 1 379 ? -25.699 -57.723 17.504 1.00 44.25 379 ARG A O 1
ATOM 2897 N N . ARG A 1 380 ? -27.666 -58.270 16.542 1.00 46.94 380 ARG A N 1
ATOM 2898 C CA . ARG A 1 380 ? -28.502 -58.451 17.733 1.00 46.94 380 ARG A CA 1
ATOM 2899 C C . ARG A 1 380 ? -28.181 -59.813 18.353 1.00 46.94 380 ARG A C 1
ATOM 2901 O O . ARG A 1 380 ? -28.207 -60.794 17.617 1.00 46.94 380 ARG A O 1
ATOM 2908 N N . SER A 1 381 ? -28.036 -59.878 19.675 1.00 45.03 381 SER A N 1
ATOM 2909 C CA . SER A 1 381 ? -28.689 -60.895 20.520 1.00 45.03 381 SER A CA 1
ATOM 2910 C C . SER A 1 381 ? -28.364 -60.674 22.002 1.00 45.03 381 SER A C 1
ATOM 2912 O O . SER A 1 381 ? -27.188 -60.651 22.341 1.00 45.03 381 SER A O 1
ATOM 2914 N N . ALA A 1 382 ? -29.423 -60.555 22.816 1.00 50.31 382 ALA A N 1
ATOM 2915 C CA . ALA A 1 382 ? -29.632 -61.112 24.166 1.00 50.31 382 ALA A CA 1
ATOM 2916 C C . ALA A 1 382 ? -28.428 -61.128 25.138 1.00 50.31 382 ALA A C 1
ATOM 2918 O O . ALA A 1 382 ? -27.423 -61.776 24.875 1.00 50.31 382 ALA A O 1
ATOM 2919 N N . ARG A 1 383 ? -28.503 -60.511 26.318 1.00 44.50 383 ARG A N 1
ATOM 2920 C CA . ARG A 1 383 ? -29.420 -60.815 27.430 1.00 44.50 383 ARG A CA 1
ATOM 2921 C C . ARG A 1 383 ? -29.444 -59.682 28.448 1.00 44.50 383 ARG A C 1
ATOM 2923 O O . ARG A 1 383 ? -28.392 -59.019 28.574 1.00 44.50 383 ARG A O 1
#

Secondary structure (DSSP, 8-state):
------------------------TTHHHHHHHHHHHHHHHHHHHHHHHHHHHHHHIIIIIIHHHHHHHHHHHHHHHHHHHHHHHHHH-SSHHHHHHHHHHHHHHHHHHHHHHHHHHHHHT-GGG--HHHHHHHHHHHHHHHHHHHHHHHHHHHHHTT-HHHHHHHIIIIIHHHHHHHHHHHHHHHHHHHHHHHHHHHHHHHHHHHHHHHHHHHHHHHHHHHHHHHHHHIIIIIHHHHHHHHHHHHHHTT----------SSHHHHHHHHHHHHHHHHHHHHHHHHHHHHHHHTT-------------------------PPP----------------------------PPPPPPPPPPPPPPPPPPPPS-----------

pLDDT: mean 76.53, std 23.24, range [32.94, 98.62]

Radius of gyration: 51.55 Å; chains: 1; bounding box: 114×139×130 Å

Sequence (383 aa):
MRGEFARSPTLIGVAGSEELDHRPASGRRFFVVVLTMVPLVVAGVVQVRSIDDKLTVINDQNAVKQRFAINFRGSVHDRAIAVRDVVLATDDAQIQSEVDLIAKLADKYTASEDKMNAIFSNPADTSDAEKAAFAGINKVQEQTLPLIEQVVALQSAGKHTQALKVLVEQAKPAFVEWLRVINVFIDLEEAMNQKESAAARHTAGTFIVWMTTLLLIAVAIAVLVAWRSTRSITRPLAEAGEVMAAVAGGDMTRRLDVRSQDEVGRMSASMNAALDSVGAVLTRLAQSSGTLGATGSVPSRPSWRAARSVRRPRPRRSLPRPVRCLAASRPSRPARKRWARRSARSRRMPVRRPTSPRRPSRSPAPPPRPCPGSASPARRSAR

Organism: NCBI:txid571911

InterPro domains:
  IPR003660 HAMP domain [PF00672] (230-277)
  IPR003660 HAMP domain [PS50885] (231-283)
  IPR003660 HAMP domain [SM00304] (231-283)
  IPR024478 Chemotaxis methyl-accepting receptor HlyB-like, 4HB MCP domain [PF12729] (30-200)
  IPR047347 Putative sensory transducer protein YvaQ-like, ligand-binding sensor domain [cd19411] (58-200)

Foldseek 3Di:
DDDDDDDDDDDDDDDDDDPPPFDAPVVVLVVVLVVLVVVLVVLVVVLVVLLVVLVCLLVVALVLLLVLLVLLLVLLVVLLVLLVQLLVDPDPVSVVVSVVVNVVSVVSNVVSVVVNVVQVVDPVRDDPVLVVLVVQLVVLVVQQVVLSVVLSVCSVVVNSVVSVCSSPVPNVVSSVSNSVSSVVNSVVSVVVSVVSVVVSVVSVVVSVVVSVVSVVVSVVSVVVSVVVCCVPPVVLVVVVVVQVVVVVVVDLPDAGDQPDPHPSSVVRVVVNVVSVVVVVVVVVVVVVVVVVVVPPDDDDDDDDDDDDDDDDDDDDDDDDDDDDDDDDDDDDDDDDDDDDDDDDDDDDDDDDDDDDDDDDDDDDDDDDDDDPDDDDDDDDDDD